Protein AF-A0A843I3G1-F1 (afdb_monomer_lite)

Structure (mmCIF, N/CA/C/O backbone):
data_AF-A0A843I3G1-F1
#
_entry.id   AF-A0A843I3G1-F1
#
loop_
_atom_site.group_PDB
_atom_site.id
_atom_site.type_symbol
_atom_site.label_atom_id
_atom_site.label_alt_id
_atom_site.label_comp_id
_atom_site.label_asym_id
_atom_site.label_entity_id
_atom_site.label_seq_id
_atom_site.pdbx_PDB_ins_code
_atom_site.Cartn_x
_atom_site.Cartn_y
_atom_site.Cartn_z
_atom_site.occupancy
_atom_site.B_iso_or_equiv
_atom_site.auth_seq_id
_atom_site.auth_comp_id
_atom_site.auth_asym_id
_atom_site.auth_atom_id
_atom_site.pdbx_PDB_model_num
ATOM 1 N N . ALA A 1 1 ? 12.287 11.008 0.740 1.00 54.16 1 ALA A N 1
ATOM 2 C CA . ALA A 1 1 ? 13.296 10.048 0.248 1.00 54.16 1 ALA A CA 1
ATOM 3 C C . ALA A 1 1 ? 13.760 10.498 -1.131 1.00 54.16 1 ALA A C 1
ATOM 5 O O . ALA A 1 1 ? 12.995 11.178 -1.805 1.00 54.16 1 ALA A O 1
ATOM 6 N N . ASN A 1 2 ? 14.983 10.161 -1.540 1.00 64.81 2 ASN A N 1
ATOM 7 C CA . ASN A 1 2 ? 15.484 10.545 -2.860 1.00 64.81 2 ASN A CA 1
ATOM 8 C C . ASN A 1 2 ? 14.755 9.758 -3.960 1.00 64.81 2 ASN A C 1
ATOM 10 O O . ASN A 1 2 ? 14.671 8.532 -3.882 1.00 64.81 2 ASN A O 1
ATOM 14 N N . SER A 1 3 ? 14.251 10.455 -4.982 1.00 67.25 3 SER A N 1
ATOM 15 C CA . SER A 1 3 ? 13.472 9.884 -6.096 1.00 67.25 3 SER A CA 1
ATOM 16 C C . SER A 1 3 ? 14.222 8.838 -6.919 1.00 67.25 3 SER A C 1
ATOM 18 O O . SER A 1 3 ? 13.588 8.085 -7.638 1.00 67.25 3 SER A O 1
ATOM 20 N N . TRP A 1 4 ? 15.549 8.773 -6.827 1.00 76.81 4 TRP A N 1
ATOM 21 C CA . TRP A 1 4 ? 16.396 7.823 -7.553 1.00 76.81 4 TRP A CA 1
ATOM 22 C C . TRP A 1 4 ? 16.676 6.530 -6.774 1.00 76.81 4 TRP A C 1
ATOM 24 O O . TRP A 1 4 ? 17.169 5.564 -7.349 1.00 76.81 4 TRP A O 1
ATOM 34 N N . ALA A 1 5 ? 16.352 6.472 -5.476 1.00 81.88 5 ALA A N 1
ATOM 35 C CA . ALA A 1 5 ? 16.713 5.339 -4.618 1.00 81.88 5 ALA A CA 1
ATOM 36 C C . ALA A 1 5 ? 16.058 4.015 -5.046 1.00 81.88 5 ALA A C 1
ATOM 38 O O . ALA A 1 5 ? 16.591 2.948 -4.757 1.00 81.88 5 ALA A O 1
ATOM 39 N N . TRP A 1 6 ? 14.930 4.069 -5.762 1.00 86.62 6 TRP A N 1
ATOM 40 C CA . TRP A 1 6 ? 14.293 2.870 -6.310 1.00 86.62 6 TRP A CA 1
ATOM 41 C C . TRP A 1 6 ? 15.146 2.196 -7.388 1.00 86.62 6 TRP A C 1
ATOM 43 O O . TRP A 1 6 ? 14.993 0.998 -7.579 1.00 86.62 6 TRP A O 1
ATOM 53 N N . ALA A 1 7 ? 16.004 2.934 -8.101 1.00 89.50 7 ALA A N 1
ATOM 54 C CA . ALA A 1 7 ? 16.780 2.398 -9.214 1.00 89.50 7 ALA A CA 1
ATOM 55 C C . ALA A 1 7 ? 18.008 1.610 -8.742 1.00 89.50 7 ALA A C 1
ATOM 57 O O . ALA A 1 7 ? 18.436 0.692 -9.435 1.00 89.50 7 ALA A O 1
ATOM 58 N N . ALA A 1 8 ? 18.567 1.951 -7.577 1.00 91.69 8 ALA A N 1
ATOM 59 C CA . ALA A 1 8 ? 19.836 1.412 -7.098 1.00 91.69 8 ALA A CA 1
ATOM 60 C C . ALA A 1 8 ? 19.861 -0.127 -7.077 1.00 91.69 8 ALA A C 1
ATOM 62 O O . ALA A 1 8 ? 18.949 -0.772 -6.555 1.00 91.69 8 ALA A O 1
ATOM 63 N N . GLY A 1 9 ? 20.915 -0.713 -7.654 1.00 93.12 9 GLY A N 1
ATOM 64 C CA . GLY A 1 9 ? 21.105 -2.164 -7.732 1.00 93.12 9 GLY A CA 1
ATOM 65 C C . GLY A 1 9 ? 20.206 -2.886 -8.742 1.00 93.12 9 GLY A C 1
ATOM 66 O O . GLY A 1 9 ? 20.269 -4.111 -8.831 1.00 93.12 9 GLY A O 1
ATOM 67 N N . LYS A 1 10 ? 19.373 -2.173 -9.511 1.00 94.56 10 LYS A N 1
ATOM 68 C CA . LYS A 1 10 ? 18.519 -2.778 -10.544 1.00 94.56 10 LYS A CA 1
ATOM 69 C C . LYS A 1 10 ? 19.214 -2.786 -11.890 1.00 94.56 10 LYS A C 1
ATOM 71 O O . LYS A 1 10 ? 19.945 -1.859 -12.230 1.00 94.56 10 LYS A O 1
ATOM 76 N N . GLN A 1 11 ? 18.953 -3.831 -12.665 1.00 97.19 11 GLN A N 1
ATOM 77 C CA . GLN A 1 11 ? 19.438 -3.935 -14.031 1.00 97.19 11 GLN A CA 1
ATOM 78 C C . GLN A 1 11 ? 18.506 -3.163 -14.965 1.00 97.19 11 GLN A C 1
ATOM 80 O O . GLN A 1 11 ? 17.296 -3.383 -14.985 1.00 97.19 11 GLN A O 1
ATOM 85 N N . PHE A 1 12 ? 19.083 -2.289 -15.770 1.00 96.75 12 PHE A N 1
ATOM 86 C CA . PHE A 1 12 ? 18.429 -1.618 -16.878 1.00 96.75 12 PHE A CA 1
ATOM 87 C C . PHE A 1 12 ? 18.926 -2.226 -18.182 1.00 96.75 12 PHE A C 1
ATOM 89 O O . PHE A 1 12 ? 20.046 -2.725 -18.258 1.00 96.75 12 PHE A O 1
ATOM 96 N N . THR A 1 13 ? 18.083 -2.223 -19.205 1.00 97.06 13 THR A N 1
ATOM 97 C CA . THR A 1 13 ? 18.412 -2.743 -20.534 1.00 97.06 13 THR A CA 1
ATOM 98 C C . THR A 1 13 ? 18.078 -1.694 -21.573 1.00 97.06 13 THR A C 1
ATOM 100 O O . THR A 1 13 ? 16.942 -1.230 -21.646 1.00 97.06 13 THR A O 1
ATOM 103 N N . LEU A 1 14 ? 19.081 -1.319 -22.353 1.00 95.12 14 LEU A N 1
ATOM 104 C CA . LEU A 1 14 ? 18.966 -0.442 -23.500 1.00 95.12 14 LEU A CA 1
ATOM 105 C C . LEU A 1 14 ? 18.897 -1.304 -24.759 1.00 95.12 14 LEU A C 1
ATOM 107 O O . LEU A 1 14 ? 19.768 -2.139 -25.000 1.00 95.12 14 LEU A O 1
ATOM 111 N N . VAL A 1 15 ? 17.851 -1.099 -25.550 1.00 95.12 15 VAL A N 1
ATOM 112 C CA . VAL A 1 15 ? 17.642 -1.755 -26.840 1.00 95.12 15 VAL A CA 1
ATOM 113 C C . VAL A 1 15 ? 17.682 -0.677 -27.913 1.00 95.12 15 VAL A C 1
ATOM 115 O O . VAL A 1 15 ? 16.876 0.247 -27.866 1.00 95.12 15 VAL A O 1
ATOM 118 N N . ILE A 1 16 ? 18.597 -0.788 -28.873 1.00 93.31 16 ILE A N 1
ATOM 119 C CA . ILE A 1 16 ? 18.680 0.081 -30.051 1.00 93.31 16 ILE A CA 1
ATOM 120 C C . ILE A 1 16 ? 18.583 -0.809 -31.285 1.00 93.31 16 ILE A C 1
ATOM 122 O O . ILE A 1 16 ? 19.339 -1.770 -31.421 1.00 93.31 16 ILE A O 1
ATOM 126 N N . ARG A 1 17 ? 17.645 -0.519 -32.183 1.00 92.19 17 ARG A N 1
ATOM 127 C CA . ARG A 1 17 ? 17.425 -1.332 -33.383 1.00 92.19 17 ARG A CA 1
ATOM 128 C C . ARG A 1 17 ? 17.341 -0.493 -34.625 1.00 92.19 17 ARG A C 1
ATOM 130 O O . ARG A 1 17 ? 16.634 0.513 -34.646 1.00 92.19 17 ARG A O 1
ATOM 137 N N . ASP A 1 18 ? 17.990 -0.996 -35.659 1.00 89.75 18 ASP A N 1
ATOM 138 C CA . ASP A 1 18 ? 17.781 -0.574 -37.028 1.00 89.75 18 ASP A CA 1
ATOM 139 C C . ASP A 1 18 ? 16.479 -1.201 -37.544 1.00 89.75 18 ASP A C 1
ATOM 141 O O . ASP A 1 18 ? 16.358 -2.420 -37.698 1.00 89.75 18 ASP A O 1
ATOM 145 N N . LEU A 1 19 ? 15.480 -0.357 -37.780 1.00 86.69 19 LEU A N 1
ATOM 146 C CA . LEU A 1 19 ? 14.196 -0.748 -38.351 1.00 86.69 19 LEU A CA 1
ATOM 147 C C . LEU A 1 19 ? 14.270 -0.961 -39.867 1.00 86.69 19 LEU A C 1
ATOM 149 O O . LEU A 1 19 ? 13.428 -1.666 -40.413 1.00 86.69 19 LEU A O 1
ATOM 153 N N . GLY A 1 20 ? 15.246 -0.347 -40.542 1.00 84.69 20 GLY A N 1
ATOM 154 C CA . GLY A 1 20 ? 15.495 -0.545 -41.971 1.00 84.69 20 GLY A CA 1
ATOM 155 C C . GLY A 1 20 ? 16.367 -1.763 -42.273 1.00 84.69 20 GLY A C 1
ATOM 156 O O . GLY A 1 20 ? 16.391 -2.201 -43.417 1.00 84.69 20 GLY A O 1
ATOM 157 N N . GLN A 1 21 ? 17.047 -2.312 -41.258 1.00 84.81 21 GLN A N 1
ATOM 158 C CA . GLN A 1 21 ? 17.971 -3.449 -41.374 1.00 84.81 21 GLN A CA 1
ATOM 159 C C . GLN A 1 21 ? 19.052 -3.239 -42.451 1.00 84.81 21 GLN A C 1
ATOM 161 O O . GLN A 1 21 ? 19.422 -4.166 -43.166 1.00 84.81 21 GLN A O 1
ATOM 166 N N . VAL A 1 22 ? 19.550 -2.008 -42.579 1.00 81.62 22 VAL A N 1
ATOM 167 C CA . VAL A 1 22 ? 20.566 -1.617 -43.573 1.00 81.62 22 VAL A CA 1
ATOM 168 C C . VAL A 1 22 ? 21.975 -1.526 -42.978 1.00 81.62 22 VAL A C 1
ATOM 170 O O . VAL A 1 22 ? 22.938 -1.293 -43.704 1.00 81.62 22 VAL A O 1
ATOM 173 N N . THR A 1 23 ? 22.109 -1.688 -41.661 1.00 81.44 23 THR A N 1
ATOM 174 C CA . THR A 1 23 ? 23.380 -1.687 -40.917 1.00 81.44 23 THR A CA 1
ATOM 175 C C . THR A 1 23 ? 23.654 -3.051 -40.288 1.00 81.44 23 THR A C 1
ATOM 177 O O . THR A 1 23 ? 22.722 -3.817 -40.054 1.00 81.44 23 THR A O 1
ATOM 180 N N . ASN A 1 24 ? 24.907 -3.346 -39.917 1.00 82.81 24 ASN A N 1
ATOM 181 C CA . ASN A 1 24 ? 25.205 -4.550 -39.122 1.00 82.81 24 ASN A CA 1
ATOM 182 C C . ASN A 1 24 ? 24.785 -4.406 -37.644 1.00 82.81 24 ASN A C 1
ATOM 184 O O . ASN A 1 24 ? 24.803 -5.374 -36.886 1.00 82.81 24 ASN A O 1
ATOM 188 N N . LEU A 1 25 ? 24.352 -3.210 -37.228 1.00 83.75 25 LEU A N 1
ATOM 189 C CA . LEU A 1 25 ? 23.824 -2.899 -35.896 1.00 83.75 25 LEU A CA 1
ATOM 190 C C . LEU A 1 25 ? 22.307 -3.151 -35.826 1.00 83.75 25 LEU A C 1
ATOM 192 O O . LEU A 1 25 ? 21.552 -2.374 -35.238 1.00 83.75 25 LEU A O 1
ATOM 196 N N . THR A 1 26 ? 21.836 -4.251 -36.420 1.00 85.12 26 THR A N 1
ATOM 197 C CA . THR A 1 26 ? 20.398 -4.536 -36.548 1.00 85.12 26 THR A CA 1
ATOM 198 C C . THR A 1 26 ? 19.677 -4.643 -35.204 1.00 85.12 26 THR A C 1
ATOM 200 O O . THR A 1 26 ? 18.478 -4.371 -35.113 1.00 85.12 26 THR A O 1
ATOM 203 N N . ASN A 1 27 ? 20.387 -5.067 -34.154 1.00 89.69 27 ASN A N 1
ATOM 204 C CA . ASN A 1 27 ? 19.835 -5.246 -32.816 1.00 89.69 27 ASN A CA 1
ATOM 205 C C . ASN A 1 27 ? 20.928 -5.147 -31.742 1.00 89.69 27 ASN A C 1
ATOM 207 O O . ASN A 1 27 ? 21.595 -6.130 -31.429 1.00 89.69 27 ASN A O 1
ATOM 211 N N . VAL A 1 28 ? 21.080 -3.964 -31.156 1.00 92.00 28 VAL A N 1
ATOM 212 C CA . VAL A 1 28 ? 21.981 -3.703 -30.031 1.00 92.00 28 VAL A CA 1
ATOM 213 C C . VAL A 1 28 ? 21.180 -3.822 -28.738 1.00 92.00 28 VAL A C 1
ATOM 215 O O . VAL A 1 28 ? 20.249 -3.052 -28.508 1.00 92.00 28 VAL A O 1
ATOM 218 N N . VAL A 1 29 ? 21.529 -4.787 -27.886 1.00 94.44 29 VAL A N 1
ATOM 219 C CA . VAL A 1 29 ? 20.900 -4.990 -26.573 1.00 94.44 29 VAL A CA 1
ATOM 220 C C . VAL A 1 29 ? 21.991 -4.993 -25.517 1.00 94.44 29 VAL A C 1
ATOM 222 O O . VAL A 1 29 ? 22.824 -5.895 -25.488 1.00 94.44 29 VAL A O 1
ATOM 225 N N . VAL A 1 30 ? 21.989 -3.981 -24.656 1.00 95.00 30 VAL A N 1
ATOM 226 C CA . VAL A 1 30 ? 23.007 -3.804 -23.618 1.00 95.00 30 VAL A CA 1
ATOM 227 C C . VAL A 1 30 ? 22.321 -3.651 -22.274 1.00 95.00 30 VAL A C 1
ATOM 229 O O . VAL A 1 30 ? 21.430 -2.818 -22.112 1.00 95.00 30 VAL A O 1
ATOM 232 N N . SER A 1 31 ? 22.756 -4.431 -21.290 1.00 96.44 31 SER A N 1
ATOM 233 C CA . SER A 1 31 ? 22.261 -4.334 -19.921 1.00 96.44 31 SER A CA 1
ATOM 234 C C . SER A 1 31 ? 23.340 -3.794 -18.992 1.00 96.44 31 SER A C 1
ATOM 236 O O . SER A 1 31 ? 24.511 -4.139 -19.116 1.00 96.44 31 SER A O 1
ATOM 238 N N . ALA A 1 32 ? 22.934 -2.968 -18.035 1.00 96.44 32 ALA A N 1
ATOM 239 C CA . ALA A 1 32 ? 23.810 -2.405 -17.018 1.00 96.44 32 ALA A CA 1
ATOM 240 C C . ALA A 1 32 ? 23.060 -2.275 -15.693 1.00 96.44 32 ALA A C 1
ATOM 242 O O . ALA A 1 32 ? 21.847 -2.069 -15.672 1.00 96.44 32 ALA A O 1
ATOM 243 N N . THR A 1 33 ? 23.773 -2.395 -14.579 1.00 96.69 33 THR A N 1
ATOM 244 C CA . THR A 1 33 ? 23.186 -2.263 -13.242 1.00 96.69 33 THR A CA 1
ATOM 245 C C . THR A 1 33 ? 23.378 -0.846 -12.727 1.00 96.69 33 THR A C 1
ATOM 247 O O . THR A 1 33 ? 24.469 -0.290 -12.835 1.00 96.69 33 THR A O 1
ATOM 250 N N . ALA A 1 34 ? 22.323 -0.265 -12.159 1.00 94.56 34 ALA A N 1
ATOM 251 C CA . ALA A 1 34 ? 22.401 1.050 -11.548 1.00 94.56 34 ALA A CA 1
ATOM 252 C C . 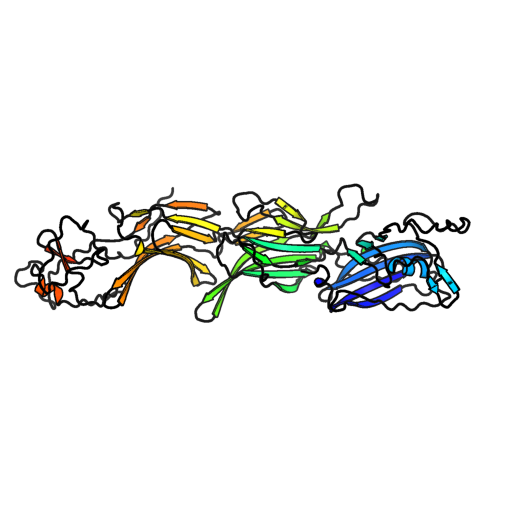ALA A 1 34 ? 23.266 1.034 -10.282 1.00 94.56 34 ALA A C 1
ATOM 254 O O . ALA A 1 34 ? 23.127 0.146 -9.434 1.00 94.56 34 ALA A O 1
ATOM 255 N N . ASP A 1 35 ? 24.102 2.055 -10.122 1.00 92.44 35 ASP A N 1
ATOM 256 C CA . ASP A 1 35 ? 24.901 2.252 -8.917 1.00 92.44 35 ASP A CA 1
ATOM 257 C C . ASP A 1 35 ? 24.039 2.647 -7.699 1.00 92.44 35 ASP A C 1
ATOM 259 O O . ASP A 1 35 ? 22.818 2.823 -7.773 1.00 92.44 35 ASP A O 1
ATOM 263 N N . SER A 1 36 ? 24.680 2.819 -6.541 1.00 90.38 36 SER A N 1
ATOM 264 C CA . SER A 1 36 ? 24.004 3.226 -5.302 1.00 90.38 36 SER A CA 1
ATOM 265 C C . SER A 1 36 ? 23.381 4.626 -5.354 1.00 90.38 36 SER A C 1
ATOM 267 O O . SER A 1 36 ? 22.616 4.974 -4.458 1.00 90.38 36 SER A O 1
ATOM 269 N N . LYS A 1 37 ? 23.685 5.424 -6.384 1.00 88.25 37 LYS A N 1
ATOM 270 C CA . LYS A 1 37 ? 23.132 6.759 -6.649 1.00 88.25 37 LYS A CA 1
ATOM 271 C C . LYS A 1 37 ? 22.089 6.737 -7.775 1.00 88.25 37 LYS A C 1
ATOM 273 O O . LYS A 1 37 ? 21.635 7.800 -8.194 1.00 88.25 37 LYS A O 1
ATOM 278 N N . GLY A 1 38 ? 21.701 5.552 -8.256 1.00 87.38 38 GLY A N 1
ATOM 279 C CA . GLY A 1 38 ? 20.732 5.376 -9.337 1.00 87.38 38 GLY A CA 1
ATOM 280 C C . GLY A 1 38 ? 21.267 5.731 -10.728 1.00 87.38 38 GLY A C 1
ATOM 281 O O . GLY A 1 38 ? 20.467 5.924 -11.640 1.00 87.38 38 GLY A O 1
ATOM 282 N N . ARG A 1 39 ? 22.589 5.843 -10.911 1.00 88.06 39 ARG A N 1
ATOM 283 C CA . ARG A 1 39 ? 23.215 6.109 -12.215 1.00 88.06 39 ARG A CA 1
ATOM 284 C C . ARG A 1 39 ? 23.428 4.806 -12.965 1.00 88.06 39 ARG A C 1
ATOM 286 O O . ARG A 1 39 ? 23.851 3.818 -12.373 1.00 88.06 39 ARG A O 1
ATOM 293 N N . VAL A 1 40 ? 23.184 4.826 -14.270 1.00 90.19 40 VAL A N 1
ATOM 294 C CA . VAL A 1 40 ? 23.373 3.675 -15.158 1.00 90.19 40 VAL A CA 1
ATOM 295 C C . VAL A 1 40 ? 24.295 4.086 -16.297 1.00 90.19 40 VAL A C 1
ATOM 297 O O . VAL A 1 40 ? 24.037 5.091 -16.956 1.00 90.19 40 VAL A O 1
ATOM 300 N N . THR A 1 41 ? 25.335 3.292 -16.543 1.00 90.25 41 THR A N 1
ATOM 301 C CA . THR A 1 41 ? 26.267 3.490 -17.658 1.00 90.25 41 THR A CA 1
ATOM 302 C C . THR A 1 41 ? 26.168 2.302 -18.604 1.00 90.25 41 THR A C 1
ATOM 304 O O . THR A 1 41 ? 26.420 1.170 -18.199 1.00 90.25 41 THR A O 1
ATOM 307 N N . PHE A 1 42 ? 25.804 2.556 -19.860 1.00 90.00 42 PHE A N 1
ATOM 308 C CA . PHE A 1 42 ? 25.781 1.542 -20.912 1.00 90.00 42 PHE A CA 1
ATOM 309 C C . PHE A 1 42 ? 27.048 1.652 -21.758 1.00 90.00 42 PHE A C 1
ATOM 311 O O . PHE A 1 42 ? 27.390 2.740 -22.217 1.00 90.00 42 PHE A O 1
ATOM 318 N N . HIS A 1 43 ? 27.716 0.525 -21.991 1.00 89.06 43 HIS A N 1
ATOM 319 C CA . HIS A 1 43 ? 28.850 0.440 -22.907 1.00 89.06 43 HIS A CA 1
ATOM 320 C C . HIS A 1 43 ? 28.362 -0.095 -24.252 1.00 89.06 43 HIS A C 1
ATOM 322 O O . HIS A 1 43 ? 27.801 -1.186 -24.317 1.00 89.06 43 HIS A O 1
ATOM 328 N N . ILE A 1 44 ? 28.528 0.699 -25.308 1.00 85.12 44 ILE A N 1
ATOM 329 C CA . ILE A 1 44 ? 28.060 0.382 -26.657 1.00 85.12 44 ILE A CA 1
ATOM 330 C C . ILE A 1 44 ? 29.256 0.458 -27.595 1.00 85.12 44 ILE A C 1
ATOM 332 O O . ILE A 1 44 ? 29.922 1.490 -27.666 1.00 85.12 44 ILE A O 1
ATOM 336 N N . GLU A 1 45 ? 29.494 -0.620 -28.330 1.00 84.00 45 GLU A N 1
ATOM 337 C CA . GLU A 1 45 ? 30.542 -0.700 -29.341 1.00 84.00 45 GLU A CA 1
ATOM 338 C C . GLU A 1 45 ? 29.906 -0.747 -30.729 1.00 84.00 45 GLU A C 1
ATOM 340 O O . GLU A 1 45 ? 28.915 -1.445 -30.951 1.00 84.00 45 GLU A O 1
ATOM 345 N N . ALA A 1 46 ? 30.455 0.028 -31.661 1.00 82.31 46 ALA A N 1
ATOM 346 C CA . ALA A 1 46 ? 29.961 0.112 -33.026 1.00 82.31 46 ALA A CA 1
ATOM 347 C C . ALA A 1 46 ? 31.108 0.412 -33.995 1.00 82.31 46 ALA A C 1
ATOM 349 O O . ALA A 1 46 ? 32.015 1.186 -33.680 1.00 82.31 46 ALA A O 1
ATOM 350 N N . SER A 1 47 ? 31.062 -0.192 -35.184 1.00 80.44 47 SER A N 1
ATOM 351 C CA . SER A 1 47 ? 32.083 0.024 -36.208 1.00 80.44 47 SER A CA 1
ATOM 352 C C . SER A 1 47 ? 31.920 1.404 -36.873 1.00 80.44 47 SER A C 1
ATOM 354 O O . SER A 1 47 ? 30.789 1.850 -37.089 1.00 80.44 47 SER A O 1
ATOM 356 N N . PRO A 1 48 ? 33.015 2.078 -37.280 1.00 72.12 48 PRO A N 1
ATOM 357 C CA . PRO A 1 48 ? 32.959 3.326 -38.049 1.00 72.12 48 PRO A CA 1
ATOM 358 C C . PRO A 1 48 ? 32.058 3.277 -39.291 1.00 72.12 48 PRO A C 1
ATOM 360 O O . PRO A 1 48 ? 31.458 4.284 -39.662 1.00 72.12 48 PRO A O 1
ATOM 363 N N . THR A 1 49 ? 31.965 2.111 -39.931 1.00 74.88 49 THR A N 1
ATOM 364 C CA . THR A 1 49 ? 31.158 1.890 -41.134 1.00 74.88 49 THR A CA 1
ATOM 365 C C . THR A 1 49 ? 29.664 1.802 -40.840 1.00 74.88 49 THR A C 1
ATOM 367 O O . THR A 1 49 ? 28.867 2.235 -41.664 1.00 74.88 49 THR A O 1
ATOM 370 N N . ASP A 1 50 ? 29.267 1.295 -39.670 1.00 77.12 50 ASP A N 1
ATOM 371 C CA . ASP A 1 50 ? 27.852 1.170 -39.304 1.00 77.12 50 ASP A CA 1
ATOM 372 C C . ASP A 1 50 ? 27.294 2.446 -38.660 1.00 77.12 50 ASP A C 1
ATOM 374 O O . ASP A 1 50 ? 26.100 2.728 -38.773 1.00 77.12 50 ASP A O 1
ATOM 378 N N . VAL A 1 51 ? 28.144 3.251 -38.007 1.00 80.81 51 VAL A N 1
ATOM 379 C CA . VAL A 1 51 ? 27.673 4.420 -37.245 1.00 80.81 51 VAL A CA 1
ATOM 380 C C . VAL A 1 51 ? 27.146 5.574 -38.098 1.00 80.81 51 VAL A C 1
ATOM 382 O O . VAL A 1 51 ? 26.419 6.418 -37.571 1.00 80.81 51 VAL A O 1
ATOM 385 N N . ASN A 1 52 ? 27.485 5.596 -39.391 1.00 79.69 52 ASN A N 1
ATOM 386 C CA . ASN A 1 52 ? 27.224 6.700 -40.321 1.00 79.69 52 ASN A CA 1
ATOM 387 C C . ASN A 1 52 ? 26.147 6.405 -41.376 1.00 79.69 52 ASN A C 1
ATOM 389 O O . ASN A 1 52 ? 25.826 7.277 -42.184 1.00 79.69 52 ASN A O 1
ATOM 393 N N . ASN A 1 53 ? 25.555 5.212 -41.356 1.00 82.31 53 ASN A N 1
ATOM 394 C CA . ASN A 1 53 ? 24.500 4.844 -42.293 1.00 82.31 53 ASN A CA 1
ATOM 395 C C . ASN A 1 53 ? 23.147 5.405 -41.845 1.00 82.31 53 ASN A C 1
ATOM 397 O O . ASN A 1 53 ? 22.737 5.241 -40.694 1.00 82.31 53 ASN A O 1
ATOM 401 N N . TYR A 1 54 ? 22.446 6.063 -42.767 1.00 83.69 54 TYR A N 1
ATOM 402 C CA . TYR A 1 54 ? 21.124 6.628 -42.518 1.00 83.69 54 TYR A CA 1
ATOM 403 C C . TYR A 1 54 ? 20.044 5.554 -42.604 1.00 83.69 54 TYR A C 1
ATOM 405 O O . TYR A 1 54 ? 19.887 4.894 -43.628 1.00 83.69 54 TYR A O 1
ATOM 413 N N . THR A 1 55 ? 19.257 5.422 -41.541 1.00 87.12 55 THR A N 1
ATOM 414 C CA . THR A 1 55 ? 18.127 4.490 -41.472 1.00 87.12 55 THR A CA 1
ATOM 415 C C . THR A 1 55 ? 17.101 4.956 -40.440 1.00 87.12 55 THR A C 1
ATOM 417 O O . THR A 1 55 ? 17.204 6.044 -39.869 1.00 87.12 55 THR A O 1
ATOM 420 N N . ASN A 1 56 ? 16.065 4.158 -40.222 1.00 88.25 56 ASN A N 1
ATOM 421 C CA . ASN A 1 56 ? 15.111 4.360 -39.147 1.00 88.25 56 ASN A CA 1
ATOM 422 C C . ASN A 1 56 ? 15.560 3.563 -37.924 1.00 88.25 56 ASN A C 1
ATOM 424 O O . ASN A 1 56 ? 15.808 2.369 -38.033 1.00 88.25 56 ASN A O 1
ATOM 428 N N . TRP A 1 57 ? 15.613 4.200 -36.760 1.00 88.06 57 TRP A N 1
ATOM 429 C CA . TRP A 1 57 ? 16.001 3.561 -35.508 1.00 88.06 57 TRP A CA 1
ATOM 430 C C . TRP A 1 57 ? 14.860 3.567 -34.502 1.00 88.06 57 TRP A C 1
ATOM 432 O O . TRP A 1 57 ? 14.064 4.505 -34.454 1.00 88.06 57 TRP A O 1
ATOM 442 N N . THR A 1 58 ? 14.829 2.557 -33.641 1.00 89.31 58 THR A N 1
ATOM 443 C CA . THR A 1 58 ? 14.041 2.570 -32.406 1.00 89.31 58 THR A CA 1
ATOM 444 C C . THR A 1 58 ? 14.963 2.373 -31.214 1.00 89.31 58 THR A C 1
ATOM 446 O O . THR A 1 58 ? 15.919 1.598 -31.278 1.00 89.31 58 THR A O 1
ATOM 449 N N . VAL A 1 59 ? 14.695 3.106 -30.139 1.00 90.56 59 VAL A N 1
ATOM 450 C CA . VAL A 1 59 ? 15.417 3.004 -28.873 1.00 90.56 59 VAL A CA 1
ATOM 451 C C . VAL A 1 59 ? 14.417 2.747 -27.768 1.00 90.56 59 VAL A C 1
ATOM 453 O O . VAL A 1 59 ? 13.486 3.531 -27.606 1.00 90.56 59 VAL A O 1
ATOM 456 N N . ALA A 1 60 ? 14.648 1.710 -26.969 1.00 92.25 60 ALA A N 1
ATOM 457 C CA . ALA A 1 60 ? 13.873 1.404 -25.778 1.00 92.25 60 ALA A CA 1
ATOM 458 C C . ALA A 1 60 ? 14.776 1.283 -24.546 1.00 92.25 60 ALA A C 1
ATOM 460 O O . ALA A 1 60 ? 15.818 0.632 -24.589 1.00 92.25 60 ALA A O 1
ATOM 461 N N . LEU A 1 61 ? 14.345 1.874 -23.431 1.00 93.50 61 LEU A N 1
ATOM 462 C CA . LEU A 1 61 ? 14.943 1.656 -22.114 1.00 93.50 61 LEU A CA 1
ATOM 463 C C . LEU A 1 61 ? 13.970 0.847 -21.269 1.00 93.50 61 LEU A C 1
ATOM 465 O O . LEU A 1 61 ? 12.816 1.240 -21.088 1.00 93.50 61 LEU A O 1
ATOM 469 N N . LEU A 1 62 ? 14.455 -0.256 -20.718 1.00 95.75 62 LEU A N 1
ATOM 470 C CA . LEU A 1 62 ? 13.709 -1.127 -19.829 1.00 95.75 62 LEU A CA 1
ATOM 471 C C . LEU A 1 62 ? 14.406 -1.234 -18.479 1.00 95.75 62 LEU A C 1
ATOM 473 O O . LEU A 1 62 ? 15.622 -1.075 -18.378 1.00 95.75 62 LEU A O 1
ATOM 477 N N . VAL A 1 63 ? 13.637 -1.583 -17.456 1.00 96.12 63 VAL A N 1
ATOM 478 C CA . VAL A 1 63 ? 14.163 -2.035 -16.166 1.00 96.12 63 VAL A CA 1
ATOM 479 C C . VAL A 1 63 ? 13.742 -3.476 -15.920 1.00 96.12 63 VAL A C 1
ATOM 481 O O . VAL A 1 63 ? 12.604 -3.856 -16.198 1.00 96.12 63 VAL A O 1
ATOM 484 N N . ASN A 1 64 ? 14.669 -4.276 -15.404 1.00 95.25 64 ASN A N 1
ATOM 485 C CA . ASN A 1 64 ? 14.373 -5.580 -14.842 1.00 95.25 64 ASN A CA 1
ATOM 486 C C . ASN A 1 64 ? 13.880 -5.386 -13.403 1.00 95.25 64 ASN A C 1
ATOM 488 O O . ASN A 1 64 ? 14.613 -4.929 -12.519 1.00 95.25 64 ASN A O 1
ATOM 492 N N . TRP A 1 65 ? 12.616 -5.722 -13.179 1.00 91.38 65 TRP A N 1
ATOM 493 C CA . TRP A 1 65 ? 11.945 -5.639 -11.895 1.00 91.38 65 TRP A CA 1
ATOM 494 C C . TRP A 1 65 ? 11.460 -7.038 -11.506 1.00 91.38 65 TRP A C 1
ATOM 496 O O . TRP A 1 65 ? 10.499 -7.556 -12.069 1.00 91.38 65 TRP A O 1
ATOM 506 N N . HIS A 1 66 ? 12.168 -7.661 -10.559 1.00 90.19 66 HIS A N 1
ATOM 507 C CA . HIS A 1 66 ? 11.900 -9.020 -10.060 1.00 90.19 66 HIS A CA 1
ATOM 508 C C . HIS A 1 66 ? 11.918 -10.118 -11.137 1.00 90.19 66 HIS A C 1
ATOM 510 O O . HIS A 1 66 ? 11.146 -11.066 -11.061 1.00 90.19 66 HIS A O 1
ATOM 516 N N . GLY A 1 67 ? 12.800 -10.004 -12.134 1.00 91.44 67 GLY A N 1
ATOM 517 C CA . GLY A 1 67 ? 12.925 -10.984 -13.219 1.00 91.44 67 GLY A CA 1
ATOM 518 C C . GLY A 1 67 ? 12.069 -10.674 -14.448 1.00 91.44 67 GLY A C 1
ATOM 519 O O . GLY A 1 67 ? 12.097 -11.439 -15.407 1.00 91.44 67 GLY A O 1
ATOM 520 N N . TYR A 1 68 ? 11.341 -9.554 -14.449 1.00 94.62 68 TYR A N 1
ATOM 521 C CA . TYR A 1 68 ? 10.452 -9.155 -15.540 1.00 94.62 68 TYR A CA 1
ATOM 522 C C . TYR A 1 68 ? 10.845 -7.790 -16.089 1.00 94.62 68 TYR A C 1
ATOM 524 O O . TYR A 1 68 ? 11.268 -6.902 -15.348 1.00 94.62 68 TYR A O 1
ATOM 532 N N . TYR A 1 69 ? 10.686 -7.611 -17.397 1.00 95.81 69 TYR A N 1
ATOM 533 C CA . TYR A 1 69 ? 11.018 -6.362 -18.065 1.00 95.81 69 TYR A CA 1
ATOM 534 C C . TYR A 1 69 ? 9.829 -5.407 -18.098 1.00 95.81 69 TYR A C 1
ATOM 536 O O . TYR A 1 69 ? 8.730 -5.775 -18.515 1.00 95.81 69 TYR A O 1
ATOM 544 N N . PHE A 1 70 ? 10.082 -4.159 -17.717 1.00 94.62 70 PHE A N 1
ATOM 545 C CA . PHE A 1 70 ? 9.123 -3.064 -17.812 1.00 94.62 70 PHE A CA 1
ATOM 546 C C . PHE A 1 70 ? 9.703 -1.939 -18.662 1.00 94.62 70 PHE A C 1
ATOM 548 O O . PHE A 1 70 ? 10.833 -1.502 -18.434 1.00 94.62 70 PHE A O 1
ATOM 555 N N . LEU A 1 71 ? 8.936 -1.476 -19.649 1.00 92.88 71 LEU A N 1
ATOM 556 C CA . LEU A 1 71 ? 9.345 -0.412 -20.563 1.00 92.88 71 LEU A CA 1
ATOM 557 C C . LEU A 1 71 ? 9.261 0.952 -19.870 1.00 92.88 71 LEU A C 1
ATOM 559 O O . LEU A 1 71 ? 8.187 1.372 -19.448 1.00 92.88 71 LEU A O 1
ATOM 563 N N . LEU A 1 72 ? 10.376 1.668 -19.782 1.00 90.19 72 LEU A N 1
ATOM 564 C CA . LEU A 1 72 ? 10.429 3.007 -19.190 1.00 90.19 72 LEU A CA 1
ATOM 565 C C . LEU A 1 72 ? 10.446 4.113 -20.241 1.00 90.19 72 LEU A C 1
ATOM 567 O O . LEU A 1 72 ? 9.955 5.212 -19.987 1.00 90.19 72 LEU A O 1
ATOM 571 N N . PHE A 1 73 ? 11.038 3.832 -21.397 1.00 87.31 73 PHE A N 1
ATOM 572 C CA . PHE A 1 73 ? 11.201 4.762 -22.505 1.00 87.31 73 PHE A CA 1
ATOM 573 C C . PHE A 1 73 ? 11.120 3.998 -23.818 1.00 87.31 73 PHE A C 1
ATOM 575 O O . PHE A 1 73 ? 11.697 2.920 -23.925 1.00 87.31 73 PHE A O 1
ATOM 582 N N . GLU A 1 74 ? 10.482 4.584 -24.824 1.00 86.38 74 GLU A N 1
ATOM 583 C CA . GLU A 1 74 ? 10.700 4.195 -26.213 1.00 86.38 74 GLU A CA 1
ATOM 584 C C . GLU A 1 74 ? 10.580 5.425 -27.114 1.00 86.38 74 GLU A C 1
ATOM 586 O O . GLU A 1 74 ? 9.688 6.260 -26.908 1.00 86.38 74 GLU A O 1
ATOM 591 N N . ASN A 1 75 ? 11.471 5.540 -28.098 1.00 82.88 75 ASN A N 1
ATOM 592 C CA . ASN A 1 75 ? 11.386 6.565 -29.129 1.00 82.88 75 ASN A CA 1
ATOM 593 C C . ASN A 1 75 ? 11.928 6.094 -30.477 1.00 82.88 75 ASN A C 1
ATOM 595 O O . ASN A 1 75 ? 12.725 5.160 -30.546 1.00 82.88 75 ASN A O 1
ATOM 599 N N . TRP A 1 76 ? 11.476 6.750 -31.544 1.00 82.94 76 TRP A N 1
ATOM 600 C CA . TRP A 1 76 ? 11.812 6.420 -32.923 1.00 82.94 76 TRP A CA 1
ATOM 601 C C . TRP A 1 76 ? 12.533 7.591 -33.589 1.00 82.94 76 TRP A C 1
ATOM 603 O O . TRP A 1 76 ? 12.139 8.749 -33.447 1.00 82.94 76 TRP A O 1
ATOM 613 N N . TYR A 1 77 ? 13.551 7.272 -34.377 1.00 79.81 77 TYR A N 1
ATOM 614 C CA . TYR A 1 77 ? 14.336 8.222 -35.155 1.00 79.81 77 TYR A CA 1
ATOM 615 C C . TYR A 1 77 ? 14.191 7.862 -36.628 1.00 79.81 77 TYR A C 1
ATOM 617 O O . TYR A 1 77 ? 14.402 6.712 -37.003 1.00 79.81 77 TYR A O 1
ATOM 625 N N . ARG A 1 78 ? 13.810 8.822 -37.474 1.00 82.88 78 ARG A N 1
ATOM 626 C CA . ARG A 1 78 ? 13.651 8.596 -38.917 1.00 82.88 78 ARG A CA 1
ATOM 627 C C . ARG A 1 78 ? 14.806 9.216 -39.684 1.00 82.88 78 ARG A C 1
ATOM 629 O O . ARG A 1 78 ? 15.124 10.375 -39.437 1.00 82.88 78 ARG A O 1
ATOM 636 N N . GLY A 1 79 ? 15.378 8.468 -40.628 1.00 83.50 79 GLY A N 1
ATOM 637 C CA . GLY A 1 79 ? 16.476 8.946 -41.474 1.00 83.50 79 GLY A CA 1
ATOM 638 C C . GLY A 1 79 ? 17.652 9.489 -40.660 1.00 83.50 79 GLY A C 1
ATOM 639 O O . GLY A 1 79 ? 18.103 10.604 -40.903 1.00 83.50 79 GLY A O 1
ATOM 640 N N . ALA A 1 80 ? 18.095 8.718 -39.669 1.00 82.25 80 ALA A N 1
ATOM 641 C CA . ALA A 1 80 ? 19.139 9.065 -38.717 1.00 82.25 80 ALA A CA 1
ATOM 642 C C . ALA A 1 80 ? 20.304 8.073 -38.794 1.00 82.25 80 ALA A C 1
ATOM 644 O O . ALA A 1 80 ? 20.111 6.906 -39.140 1.00 82.25 80 ALA A O 1
ATOM 645 N N . THR A 1 81 ? 21.500 8.518 -38.425 1.00 84.94 81 THR A N 1
ATOM 646 C CA . THR A 1 81 ? 22.650 7.632 -38.217 1.00 84.94 81 THR A CA 1
ATOM 647 C C . THR A 1 81 ? 22.693 7.122 -36.775 1.00 84.94 81 THR A C 1
ATOM 649 O O . THR A 1 81 ? 22.157 7.761 -35.866 1.00 84.94 81 THR A O 1
ATOM 652 N N . PHE A 1 82 ? 23.347 5.984 -36.524 1.00 85.44 82 PHE A N 1
ATOM 653 C CA . PHE A 1 82 ? 23.502 5.466 -35.157 1.00 85.44 82 PHE A CA 1
ATOM 654 C C . PHE A 1 82 ? 24.242 6.463 -34.251 1.00 85.44 82 PHE A C 1
ATOM 656 O O . PHE A 1 82 ? 23.864 6.657 -33.098 1.00 85.44 82 PHE A O 1
ATOM 663 N N . ALA A 1 83 ? 25.248 7.159 -34.793 1.00 79.00 83 ALA A N 1
ATOM 664 C CA . ALA A 1 83 ? 25.957 8.229 -34.095 1.00 79.00 83 ALA A CA 1
ATOM 665 C C . ALA A 1 83 ? 25.005 9.340 -33.614 1.00 79.00 83 ALA A C 1
ATOM 667 O O . ALA A 1 83 ? 25.095 9.781 -32.468 1.00 79.00 83 ALA A O 1
ATOM 668 N N . GLN A 1 84 ? 24.048 9.751 -34.455 1.00 77.06 84 GLN A N 1
ATOM 669 C CA . GLN A 1 84 ? 23.025 10.731 -34.079 1.00 77.06 84 GLN A CA 1
ATOM 670 C C . GLN A 1 84 ? 22.074 10.184 -33.007 1.00 77.06 84 GLN A C 1
ATOM 672 O O . GLN A 1 84 ? 21.690 10.922 -32.100 1.00 77.06 84 GLN A O 1
ATOM 677 N N . VAL A 1 85 ? 21.695 8.905 -33.074 1.00 82.06 85 VAL A N 1
ATOM 678 C CA . VAL A 1 85 ? 20.863 8.265 -32.040 1.00 82.06 85 VAL A CA 1
ATOM 679 C C . VAL A 1 85 ? 21.572 8.295 -30.685 1.00 82.06 85 VAL A C 1
ATOM 681 O O . VAL A 1 85 ? 20.999 8.786 -29.714 1.00 82.06 85 VAL A O 1
ATOM 684 N N . VAL A 1 86 ? 22.830 7.850 -30.624 1.00 81.62 86 VAL A N 1
ATOM 685 C CA . VAL A 1 86 ? 23.625 7.838 -29.384 1.00 81.62 86 VAL A CA 1
ATOM 686 C C . VAL A 1 86 ? 23.837 9.254 -28.843 1.00 81.62 86 VAL A C 1
ATOM 688 O O . VAL A 1 86 ? 23.641 9.471 -27.650 1.00 81.62 86 VAL A O 1
ATOM 691 N N . ALA A 1 87 ? 24.146 10.232 -29.702 1.00 73.69 87 ALA A N 1
ATOM 692 C CA . ALA A 1 87 ? 24.307 11.631 -29.294 1.00 73.69 87 ALA A CA 1
ATOM 693 C C . ALA A 1 87 ? 23.035 12.216 -28.646 1.00 73.69 87 ALA A C 1
ATOM 695 O O . ALA A 1 87 ? 23.113 12.925 -27.642 1.00 73.69 87 ALA A O 1
ATOM 696 N N . ASN A 1 88 ? 21.847 11.867 -29.161 1.00 73.81 88 ASN A N 1
ATOM 697 C CA . ASN A 1 88 ? 20.578 12.281 -28.551 1.00 73.81 88 ASN A CA 1
ATOM 698 C C . ASN A 1 88 ? 20.350 11.642 -27.168 1.00 73.81 88 ASN A C 1
ATOM 700 O O . ASN A 1 88 ? 19.743 12.273 -26.307 1.00 73.81 88 ASN A O 1
ATOM 704 N N . LEU A 1 89 ? 20.821 10.411 -26.939 1.00 75.88 89 LEU A N 1
ATOM 705 C CA . LEU A 1 89 ? 20.690 9.730 -25.642 1.00 75.88 89 LEU A CA 1
ATOM 706 C C . LEU A 1 89 ? 21.667 10.270 -24.590 1.00 75.88 89 LEU A C 1
ATOM 708 O O . LEU A 1 89 ? 21.356 10.249 -23.400 1.00 75.88 89 LEU A O 1
ATOM 712 N N . THR A 1 90 ? 22.836 10.754 -25.011 1.00 69.88 90 THR A N 1
ATOM 713 C CA . THR A 1 90 ? 23.858 11.321 -24.117 1.00 69.88 90 THR A CA 1
ATOM 714 C C . THR A 1 90 ? 23.678 12.819 -23.869 1.00 69.88 90 THR A C 1
ATOM 716 O O . THR A 1 90 ? 24.351 13.375 -23.003 1.00 69.88 90 THR A O 1
ATOM 719 N N . GLY A 1 91 ? 22.771 13.479 -24.597 1.00 57.69 91 GLY A N 1
ATOM 720 C CA . GLY A 1 91 ? 22.554 14.924 -24.504 1.00 57.69 91 GLY A CA 1
ATOM 721 C C . GLY A 1 91 ? 23.736 15.747 -25.024 1.00 57.69 91 GLY A C 1
ATOM 722 O O . GLY A 1 91 ? 23.894 16.900 -24.626 1.00 57.69 91 GLY A O 1
ATOM 723 N N . TYR A 1 92 ? 24.592 15.164 -25.871 1.00 56.66 92 TYR A N 1
ATOM 724 C CA . TYR A 1 92 ? 25.781 15.830 -26.397 1.00 56.66 92 TYR A CA 1
ATOM 725 C C . TYR A 1 92 ? 25.510 16.437 -27.780 1.00 56.66 92 TYR A C 1
ATOM 727 O O . TYR A 1 92 ? 25.040 15.763 -28.694 1.00 56.66 92 TYR A O 1
ATOM 735 N N . TYR A 1 93 ? 25.829 17.727 -27.922 1.00 50.09 93 TYR A N 1
ATOM 736 C CA . TYR A 1 93 ? 25.606 18.526 -29.136 1.00 50.09 93 TYR A CA 1
ATOM 737 C C . TYR A 1 93 ? 26.727 18.380 -30.181 1.00 50.09 93 TYR A C 1
ATOM 739 O O . TYR A 1 93 ? 26.525 18.697 -31.350 1.00 50.09 93 TYR A O 1
ATOM 747 N N . TYR A 1 94 ? 27.908 17.915 -29.757 1.00 45.47 94 TYR A N 1
ATOM 748 C CA . TYR A 1 94 ? 29.109 17.849 -30.586 1.00 45.47 94 TYR A CA 1
ATOM 749 C C . TYR A 1 94 ? 30.019 16.707 -30.128 1.00 45.47 94 TYR A C 1
ATOM 751 O O . TYR A 1 94 ? 30.738 16.834 -29.136 1.00 45.47 94 TYR A O 1
ATOM 759 N N . THR A 1 95 ? 29.975 15.570 -30.816 1.00 51.91 95 THR A N 1
ATOM 760 C CA . THR A 1 95 ? 30.964 14.502 -30.623 1.00 51.91 95 THR A CA 1
ATOM 761 C C . THR A 1 95 ? 31.725 14.339 -31.923 1.00 51.91 95 THR A C 1
ATOM 763 O O . THR A 1 95 ? 31.142 13.938 -32.930 1.00 51.91 95 THR A O 1
ATOM 766 N N . GLU A 1 96 ? 33.013 14.678 -31.892 1.00 51.66 96 GLU A N 1
ATOM 767 C CA . GLU A 1 96 ? 33.972 14.179 -32.869 1.00 51.66 96 GLU A CA 1
ATOM 768 C C . GLU A 1 96 ? 34.390 12.794 -32.395 1.00 51.66 96 GLU A C 1
ATOM 770 O O . GLU A 1 96 ? 35.057 12.638 -31.369 1.00 51.66 96 GLU A O 1
ATOM 775 N N . PHE A 1 97 ? 33.926 11.763 -33.090 1.00 54.75 97 PHE A N 1
ATOM 776 C CA . PHE A 1 97 ? 34.418 10.419 -32.831 1.00 54.75 97 PHE A CA 1
ATOM 777 C C . PHE A 1 97 ? 35.900 10.332 -33.233 1.00 54.75 97 PHE A C 1
ATOM 779 O O . PHE A 1 97 ? 36.332 11.068 -34.121 1.00 54.75 97 PHE A O 1
ATOM 786 N N . PRO A 1 98 ? 36.687 9.397 -32.664 1.00 47.72 98 PRO A N 1
ATOM 787 C CA . PRO A 1 98 ? 38.100 9.210 -33.024 1.00 47.72 98 PRO A CA 1
ATOM 788 C C . PRO A 1 98 ? 38.358 8.983 -34.524 1.00 47.72 98 PRO A C 1
ATOM 790 O O . PRO A 1 98 ? 39.480 9.136 -34.992 1.00 47.72 98 PRO A O 1
ATOM 793 N N . ASN A 1 99 ? 37.319 8.622 -35.284 1.00 51.44 99 ASN A N 1
ATOM 794 C CA . ASN A 1 99 ? 37.348 8.465 -36.736 1.00 51.44 99 ASN A CA 1
ATOM 795 C C . ASN A 1 99 ? 37.057 9.771 -37.519 1.00 51.44 99 ASN A C 1
ATOM 797 O O . ASN A 1 99 ? 36.858 9.707 -38.729 1.00 51.44 99 ASN A O 1
ATOM 801 N N . GLY A 1 100 ? 36.966 10.927 -36.852 1.00 51.91 100 GLY A N 1
ATOM 802 C CA . GLY A 1 100 ? 36.669 12.229 -37.463 1.00 51.91 100 GLY A CA 1
ATOM 803 C C . GLY A 1 100 ? 35.188 12.488 -37.768 1.00 51.91 100 GLY A C 1
ATOM 804 O O . GLY A 1 100 ? 34.856 13.516 -38.354 1.00 51.91 100 GLY A O 1
ATOM 805 N N . THR A 1 101 ? 34.276 11.587 -37.387 1.00 53.47 101 THR A N 1
ATOM 806 C CA . THR A 1 101 ? 32.832 11.804 -37.570 1.00 53.47 101 THR A CA 1
ATOM 807 C C . THR A 1 101 ? 32.356 12.891 -36.615 1.00 53.47 101 THR A C 1
ATOM 809 O O . THR A 1 101 ? 32.401 12.692 -35.403 1.00 53.47 101 THR A O 1
ATOM 812 N N . VAL A 1 102 ? 31.851 14.001 -37.155 1.00 51.16 102 VAL A N 1
ATOM 813 C CA . VAL A 1 102 ? 31.274 15.107 -36.379 1.00 51.16 102 VAL A CA 1
ATOM 814 C C . VAL A 1 102 ? 29.751 14.988 -36.352 1.00 51.16 102 VAL A C 1
ATOM 816 O O . VAL A 1 102 ? 29.091 15.078 -37.389 1.00 51.16 102 VAL A O 1
ATOM 819 N N . VAL A 1 103 ? 29.164 14.828 -35.166 1.00 55.62 103 VAL A N 1
ATOM 820 C CA . VAL A 1 103 ? 27.707 14.933 -34.983 1.00 55.62 103 VAL A CA 1
ATOM 821 C C . VAL A 1 103 ? 27.365 16.374 -34.620 1.00 55.62 103 VAL A C 1
ATOM 823 O O . VAL A 1 103 ? 27.637 16.792 -33.504 1.00 55.62 103 VAL A O 1
ATOM 826 N N . ALA A 1 104 ? 26.789 17.135 -35.556 1.00 45.25 104 ALA A N 1
ATOM 827 C CA . ALA A 1 104 ? 26.583 18.583 -35.403 1.00 45.25 104 ALA A CA 1
ATOM 828 C C . ALA A 1 104 ? 25.108 19.034 -35.285 1.00 45.25 104 ALA A C 1
ATOM 830 O O . ALA A 1 104 ? 24.822 20.215 -35.483 1.00 45.25 104 ALA A O 1
ATOM 831 N N . LYS A 1 105 ? 24.128 18.143 -35.042 1.00 51.41 105 LYS A N 1
ATOM 832 C CA . LYS A 1 105 ? 22.709 18.564 -35.051 1.00 51.41 105 LYS A CA 1
ATOM 833 C C . LYS A 1 105 ? 21.760 17.700 -34.217 1.00 51.41 105 LYS A C 1
ATOM 835 O O . LYS A 1 105 ? 21.816 16.475 -34.277 1.00 51.41 105 LYS A O 1
ATOM 840 N N . TYR A 1 106 ? 20.808 18.359 -33.550 1.00 50.06 106 TYR A N 1
ATOM 841 C CA . TYR A 1 106 ? 19.591 17.737 -33.018 1.00 50.06 106 TYR A CA 1
ATOM 842 C C . TYR A 1 106 ? 18.718 17.193 -34.158 1.00 50.06 106 TYR A C 1
ATOM 844 O O . TYR A 1 106 ? 18.402 17.914 -35.108 1.00 50.06 106 TYR A O 1
ATOM 852 N N . LEU A 1 107 ? 18.260 15.947 -34.033 1.00 48.72 107 LEU A N 1
ATOM 853 C CA . LEU A 1 107 ? 17.165 15.430 -34.853 1.00 48.72 107 LEU A CA 1
ATOM 854 C C . LEU A 1 107 ? 15.848 15.767 -34.151 1.00 48.72 107 LEU A C 1
ATOM 856 O O . LEU A 1 107 ? 15.527 15.196 -33.109 1.00 48.72 107 LEU A O 1
ATOM 860 N N . THR A 1 108 ? 15.072 16.699 -34.703 1.00 45.31 108 THR A N 1
ATOM 861 C CA . THR A 1 108 ? 13.692 16.900 -34.254 1.00 45.31 108 THR A CA 1
ATOM 862 C C . THR A 1 108 ? 12.790 15.827 -34.864 1.00 45.31 108 THR A C 1
ATOM 864 O O . THR A 1 108 ? 12.961 15.429 -36.015 1.00 45.31 108 THR A O 1
ATOM 867 N N . LYS A 1 109 ? 11.817 15.369 -34.065 1.00 41.38 109 LYS A N 1
ATOM 868 C CA . LYS A 1 109 ? 10.889 14.234 -34.260 1.00 41.38 109 LYS A CA 1
ATOM 869 C C . LYS A 1 109 ? 10.206 14.118 -35.640 1.00 41.38 109 LYS A C 1
ATOM 871 O O . LYS A 1 109 ? 9.637 13.074 -35.941 1.00 41.38 109 LYS A O 1
ATOM 876 N N . GLU A 1 110 ? 10.231 15.159 -36.470 1.00 40.78 110 GLU A N 1
ATOM 877 C CA . GLU A 1 110 ? 9.317 15.299 -37.611 1.00 40.78 110 GLU A CA 1
ATOM 878 C C . GLU A 1 110 ? 9.959 15.694 -38.945 1.00 40.78 110 GLU A C 1
ATOM 880 O O . GLU A 1 110 ? 9.244 15.742 -39.944 1.00 40.78 110 GLU A O 1
ATOM 885 N N . LYS A 1 111 ? 11.273 15.950 -39.026 1.00 41.25 111 LYS A N 1
ATOM 886 C CA . LYS A 1 111 ? 11.883 16.345 -40.308 1.00 41.25 111 LYS A CA 1
ATOM 887 C C . LYS A 1 111 ? 12.935 15.344 -40.785 1.00 41.25 111 LYS A C 1
ATOM 889 O O . LYS A 1 111 ? 13.892 15.100 -40.053 1.00 41.25 111 LYS A O 1
ATOM 894 N N . PRO A 1 112 ? 12.793 14.797 -42.012 1.00 43.97 112 PRO A N 1
ATOM 895 C CA . PRO A 1 112 ? 13.876 14.083 -42.674 1.00 43.97 112 PRO A CA 1
ATOM 896 C C . PRO A 1 112 ? 15.130 14.956 -42.686 1.00 43.97 112 PRO A C 1
ATOM 898 O O . PRO A 1 112 ? 15.042 16.171 -42.897 1.00 43.97 112 PRO A O 1
ATOM 901 N N . TYR A 1 113 ? 16.292 14.348 -42.467 1.00 43.38 113 TYR A N 1
ATOM 902 C CA . TYR A 1 113 ? 17.563 15.039 -42.630 1.00 43.38 113 TYR A CA 1
ATOM 903 C C . TYR A 1 113 ? 17.671 15.581 -44.068 1.00 43.38 113 TYR A C 1
ATOM 905 O O . TYR A 1 113 ? 17.657 14.811 -45.026 1.00 43.38 113 TYR A O 1
ATOM 913 N N . ASN A 1 114 ? 17.743 16.910 -44.220 1.00 46.00 114 ASN A N 1
ATOM 914 C CA . ASN A 1 114 ? 18.030 17.558 -45.499 1.00 46.00 114 ASN A CA 1
ATOM 915 C C . ASN A 1 114 ? 19.511 17.989 -45.518 1.00 46.00 114 ASN A C 1
ATOM 917 O O . ASN A 1 114 ? 19.855 18.940 -44.808 1.00 46.00 114 ASN A O 1
ATOM 921 N N . PRO A 1 115 ? 20.373 17.337 -46.320 1.00 45.66 115 PRO A N 1
ATOM 922 C CA . PRO A 1 115 ? 21.808 17.624 -46.373 1.00 45.66 115 PRO A CA 1
ATOM 923 C C . PRO A 1 115 ? 22.154 18.998 -46.974 1.00 45.66 115 PRO A C 1
ATOM 925 O O . PRO A 1 115 ? 23.294 19.433 -46.864 1.00 45.66 115 PRO A O 1
ATOM 928 N N . THR A 1 116 ? 21.199 19.696 -47.602 1.00 41.59 116 THR A N 1
ATOM 929 C CA . THR A 1 116 ? 21.447 20.982 -48.293 1.00 41.59 116 THR A CA 1
ATOM 930 C C . THR A 1 116 ? 21.303 22.221 -47.404 1.00 41.59 116 THR A C 1
ATOM 932 O O . THR A 1 116 ? 21.654 23.322 -47.823 1.00 41.59 116 THR A O 1
ATOM 935 N N . LEU A 1 117 ? 20.815 22.075 -46.168 1.00 42.72 117 LEU A N 1
ATOM 936 C CA . LEU A 1 117 ? 20.720 23.187 -45.222 1.00 42.72 117 LEU A CA 1
ATOM 937 C C . LEU A 1 117 ? 22.002 23.258 -44.393 1.00 42.72 117 LEU A C 1
ATOM 939 O O . LEU A 1 117 ? 22.227 22.400 -43.536 1.00 42.72 117 LEU A O 1
ATOM 943 N N . ALA A 1 118 ? 22.806 24.299 -44.635 1.00 36.66 118 ALA A N 1
ATOM 944 C CA . ALA A 1 118 ? 23.962 24.634 -43.809 1.00 36.66 118 ALA A CA 1
ATOM 945 C C . ALA A 1 118 ? 23.577 24.591 -42.315 1.00 36.66 118 ALA A C 1
ATOM 947 O O . ALA A 1 118 ? 22.462 25.001 -41.958 1.00 36.66 118 ALA A O 1
ATOM 948 N N . PRO A 1 119 ? 24.447 24.059 -41.434 1.00 40.00 119 PRO A N 1
ATOM 949 C CA . PRO A 1 119 ? 24.175 24.064 -40.004 1.00 40.00 119 PRO A CA 1
ATOM 950 C C . PRO A 1 119 ? 23.905 25.513 -39.567 1.00 40.00 119 PRO A C 1
ATOM 952 O O . PRO A 1 119 ? 24.676 26.399 -39.941 1.00 40.00 119 PRO A O 1
ATOM 955 N N . PRO A 1 120 ? 22.808 25.798 -38.838 1.00 38.66 120 PRO A N 1
ATOM 956 C CA . PRO A 1 120 ? 22.601 27.135 -38.304 1.00 38.66 120 PRO A CA 1
ATOM 957 C C . PRO A 1 120 ? 23.814 27.494 -37.442 1.00 38.66 120 PRO A C 1
ATOM 959 O O . PRO A 1 120 ? 24.202 26.724 -36.562 1.00 38.66 120 PRO A O 1
ATOM 962 N N . ALA A 1 121 ? 24.445 28.628 -37.745 1.00 33.28 121 ALA A N 1
ATOM 963 C CA . ALA A 1 121 ? 25.580 29.125 -36.986 1.00 33.28 121 ALA A CA 1
ATOM 964 C C . ALA A 1 121 ? 25.148 29.317 -35.527 1.00 33.28 121 ALA A C 1
ATOM 966 O O . ALA A 1 121 ? 24.206 30.056 -35.242 1.00 33.28 121 ALA A O 1
ATOM 967 N N . TYR A 1 122 ? 25.810 28.615 -34.609 1.00 37.41 122 TYR A N 1
ATOM 968 C CA . TYR A 1 122 ? 25.490 28.679 -33.190 1.00 37.41 122 TYR A CA 1
ATOM 969 C C . TYR A 1 122 ? 26.092 29.961 -32.604 1.00 37.41 122 TYR A C 1
ATOM 971 O O . TYR A 1 122 ? 27.280 30.021 -32.294 1.00 37.41 122 TYR A O 1
ATOM 979 N N . THR A 1 123 ? 25.286 31.012 -32.470 1.00 30.86 123 THR A N 1
ATOM 980 C CA . THR A 1 123 ? 25.636 32.185 -31.662 1.00 30.86 123 THR A CA 1
ATOM 981 C C . THR A 1 123 ? 25.408 31.807 -30.200 1.00 30.86 123 THR A C 1
ATOM 983 O O . THR A 1 123 ? 24.266 31.657 -29.778 1.00 30.86 123 THR A O 1
ATOM 986 N N . GLY A 1 124 ? 26.494 31.541 -29.466 1.00 32.78 124 GLY A N 1
ATOM 987 C CA . GLY A 1 124 ? 26.551 30.842 -28.172 1.00 32.78 124 GLY A CA 1
ATOM 988 C C . GLY A 1 124 ? 25.824 31.448 -26.962 1.00 32.78 124 GLY A C 1
ATOM 989 O O . GLY A 1 124 ? 26.414 31.515 -25.889 1.00 32.78 124 GLY A O 1
ATOM 990 N N . THR A 1 125 ? 24.558 31.842 -27.083 1.00 29.78 125 THR A N 1
ATOM 991 C CA . THR A 1 125 ? 23.742 32.362 -25.971 1.00 29.78 125 THR A CA 1
ATOM 992 C C . THR A 1 125 ? 22.438 31.602 -25.735 1.00 29.78 125 THR A C 1
ATOM 994 O O . THR A 1 125 ? 21.883 31.706 -24.646 1.00 29.78 125 THR A O 1
ATOM 997 N N . ASP A 1 126 ? 21.999 30.749 -26.663 1.00 35.62 126 ASP A N 1
ATOM 998 C CA . ASP A 1 126 ? 20.778 29.955 -26.494 1.00 35.62 126 ASP A CA 1
ATOM 999 C C . ASP A 1 126 ? 21.109 28.523 -26.058 1.00 35.62 126 ASP A C 1
ATOM 1001 O O . ASP A 1 126 ? 20.955 27.558 -26.804 1.00 35.62 126 ASP A O 1
ATOM 1005 N N . ALA A 1 127 ? 21.569 28.362 -24.815 1.00 37.19 127 ALA A N 1
ATOM 1006 C CA . ALA A 1 127 ? 21.530 27.073 -24.121 1.00 37.19 127 ALA A CA 1
ATOM 1007 C C . ALA A 1 127 ? 20.064 26.729 -23.788 1.00 37.19 127 ALA A C 1
ATOM 1009 O O . ALA A 1 127 ? 19.626 26.778 -22.639 1.00 37.19 127 ALA A O 1
ATOM 1010 N N . LEU A 1 128 ? 19.273 26.464 -24.827 1.00 39.50 128 LEU A N 1
ATOM 1011 C CA . LEU A 1 128 ? 17.887 26.041 -24.717 1.00 39.50 128 LEU A CA 1
ATOM 1012 C C . LEU A 1 128 ? 17.842 24.689 -23.996 1.00 39.50 128 LEU A C 1
ATOM 1014 O O . LEU A 1 128 ? 18.484 23.730 -24.419 1.00 39.50 128 LEU A O 1
ATOM 1018 N N . ASN A 1 129 ? 17.059 24.625 -22.915 1.00 39.50 129 ASN A N 1
ATOM 1019 C CA . ASN A 1 129 ? 16.672 23.408 -22.201 1.00 39.50 129 ASN A CA 1
ATOM 1020 C C . ASN A 1 129 ? 15.915 22.449 -23.145 1.00 39.50 129 ASN A C 1
ATOM 1022 O O . ASN A 1 129 ? 14.690 22.335 -23.079 1.00 39.50 129 ASN A O 1
ATOM 1026 N N . TYR A 1 130 ? 16.611 21.776 -24.059 1.00 48.00 130 TYR A N 1
ATOM 1027 C CA . TYR A 1 130 ? 16.007 20.789 -24.947 1.00 48.00 130 TYR A CA 1
ATOM 1028 C C . TYR A 1 130 ? 15.863 19.458 -24.202 1.00 48.00 130 TYR A C 1
ATOM 1030 O O . TYR A 1 130 ? 16.802 18.676 -24.077 1.00 48.00 130 TYR A O 1
ATOM 1038 N N . GLY A 1 131 ? 14.661 19.203 -23.680 1.00 50.94 131 GLY A N 1
ATOM 1039 C CA . GLY A 1 131 ? 14.248 17.868 -23.254 1.00 50.94 131 GLY A CA 1
ATOM 1040 C C . GLY A 1 131 ? 13.911 17.006 -24.471 1.00 50.94 131 GLY A C 1
ATOM 1041 O O . GLY A 1 131 ? 13.101 17.403 -25.311 1.00 50.94 131 GLY A O 1
ATOM 1042 N N . TYR A 1 132 ? 14.519 15.828 -24.581 1.00 57.09 132 TYR A N 1
ATOM 1043 C CA . TYR A 1 132 ? 14.200 14.873 -25.634 1.00 57.09 132 TYR A CA 1
ATOM 1044 C C . TYR A 1 132 ? 12.999 14.018 -25.229 1.00 57.09 132 TYR A C 1
ATOM 1046 O O . TYR A 1 132 ? 13.105 13.123 -24.388 1.00 57.09 132 TYR A O 1
ATOM 1054 N N . ASN A 1 133 ? 11.849 14.312 -25.835 1.00 60.03 133 ASN A N 1
ATOM 1055 C CA . ASN A 1 133 ? 10.571 13.686 -25.513 1.00 60.03 133 ASN A CA 1
ATOM 1056 C C . ASN A 1 133 ? 10.378 12.379 -26.293 1.00 60.03 133 ASN A C 1
ATOM 1058 O O . ASN A 1 133 ? 10.184 12.399 -27.511 1.00 60.03 133 ASN A O 1
ATOM 1062 N N . GLY A 1 134 ? 10.372 11.253 -25.585 1.00 58.84 134 GLY A N 1
ATOM 1063 C CA . GLY A 1 134 ? 9.866 9.976 -26.081 1.00 58.84 134 GLY A CA 1
ATOM 1064 C C . GLY A 1 134 ? 8.414 9.732 -25.692 1.00 58.84 134 GLY A C 1
ATOM 1065 O O . GLY A 1 134 ? 7.807 10.481 -24.926 1.00 58.84 134 GLY A O 1
ATOM 1066 N N . THR A 1 135 ? 7.860 8.632 -26.197 1.00 63.94 135 THR A N 1
ATOM 1067 C CA . THR A 1 135 ? 6.475 8.214 -25.922 1.00 63.94 135 THR A CA 1
ATOM 1068 C C . THR A 1 135 ? 6.286 7.746 -24.476 1.00 63.94 135 THR A C 1
ATOM 1070 O O . THR A 1 135 ? 5.179 7.470 -24.058 1.00 63.94 135 THR A O 1
ATOM 1073 N N . TRP A 1 136 ? 7.337 7.608 -23.673 1.00 67.56 136 TRP A N 1
ATOM 1074 C CA . TRP A 1 136 ? 7.193 7.099 -22.300 1.00 67.56 136 TRP A CA 1
ATOM 1075 C C . TRP A 1 136 ? 8.047 7.853 -21.286 1.00 67.56 136 TRP A C 1
ATOM 1077 O O . TRP A 1 136 ? 8.039 7.518 -20.107 1.00 67.56 136 TRP A O 1
ATOM 1087 N N . GLY A 1 137 ? 8.767 8.889 -21.715 1.00 70.88 137 GLY A N 1
ATOM 1088 C CA . GLY A 1 137 ? 9.673 9.632 -20.853 1.00 70.88 137 GLY A CA 1
ATOM 1089 C C . GLY A 1 137 ? 10.451 10.705 -21.597 1.00 70.88 137 GLY A C 1
ATOM 1090 O O . GLY A 1 137 ? 10.349 10.831 -22.816 1.00 70.88 137 GLY A O 1
ATOM 1091 N N . VAL A 1 138 ? 11.234 11.466 -20.847 1.00 71.19 138 VAL A N 1
ATOM 1092 C CA . VAL A 1 138 ? 12.044 12.576 -21.332 1.00 71.19 138 VAL A CA 1
ATOM 1093 C C . VAL A 1 138 ? 13.467 12.408 -20.824 1.00 71.19 138 VAL A C 1
ATOM 1095 O O . VAL A 1 138 ? 13.673 12.158 -19.634 1.00 71.19 138 VAL A O 1
ATOM 1098 N N . PHE A 1 139 ? 14.440 12.577 -21.713 1.00 71.81 139 PHE A N 1
ATOM 1099 C CA . PHE A 1 139 ? 15.821 12.825 -21.316 1.00 71.81 139 PHE A CA 1
ATOM 1100 C C . PHE A 1 139 ? 16.050 14.334 -21.279 1.00 71.81 139 PHE A C 1
ATOM 1102 O O . PHE A 1 139 ? 15.902 15.001 -22.300 1.00 71.81 139 PHE A O 1
ATOM 1109 N N . THR A 1 140 ? 16.359 14.890 -20.111 1.00 67.06 140 THR A N 1
ATOM 1110 C CA . THR A 1 140 ? 16.712 16.305 -19.959 1.00 67.06 140 THR A CA 1
ATOM 1111 C C . THR A 1 140 ? 18.206 16.446 -19.713 1.00 67.06 140 THR A C 1
ATOM 1113 O O . THR A 1 140 ? 18.800 15.739 -18.895 1.00 67.06 140 THR A O 1
ATOM 1116 N N . GLN A 1 141 ? 18.831 17.367 -20.439 1.00 62.12 141 GLN A N 1
ATOM 1117 C CA . GLN A 1 141 ? 20.225 17.722 -20.214 1.00 62.12 141 GLN A CA 1
ATOM 1118 C C . GLN A 1 141 ? 20.353 18.532 -18.916 1.00 62.12 141 GLN A C 1
ATOM 1120 O O . GLN A 1 141 ? 19.498 19.362 -18.605 1.00 62.12 141 GLN A O 1
ATOM 1125 N N . VAL A 1 142 ? 21.439 18.321 -18.173 1.00 51.44 142 VAL A N 1
ATOM 1126 C CA . VAL A 1 142 ? 21.880 19.254 -17.129 1.00 51.44 142 VAL A CA 1
ATOM 1127 C C . VAL A 1 142 ? 23.096 19.997 -17.665 1.00 51.44 142 VAL A C 1
ATOM 1129 O O . VAL A 1 142 ? 24.085 19.372 -18.037 1.00 51.44 142 VAL A O 1
ATOM 1132 N N . ASN A 1 143 ? 23.016 21.327 -17.725 1.00 44.75 143 ASN A N 1
ATOM 1133 C CA . ASN A 1 143 ? 24.145 22.180 -18.093 1.00 44.75 143 ASN A CA 1
ATOM 1134 C C . ASN A 1 143 ? 25.331 21.947 -17.139 1.00 44.75 143 ASN A C 1
ATOM 1136 O O . ASN A 1 143 ? 25.214 22.199 -15.940 1.00 44.75 143 ASN A O 1
ATOM 1140 N N . GLY A 1 144 ? 26.479 21.538 -17.689 1.00 43.22 144 GLY A N 1
ATOM 1141 C CA . GLY A 1 144 ? 27.780 21.576 -17.012 1.00 43.22 144 GLY A CA 1
ATOM 1142 C C . GLY A 1 144 ? 28.510 20.232 -16.946 1.00 43.22 144 GLY A C 1
ATOM 1143 O O . GLY A 1 144 ? 27.987 19.280 -16.384 1.00 43.22 144 GLY A O 1
ATOM 1144 N N . THR A 1 145 ? 29.725 20.206 -17.515 1.00 42.81 145 THR A N 1
ATOM 1145 C CA . THR A 1 145 ? 30.912 19.347 -17.245 1.00 42.81 145 THR A CA 1
ATOM 1146 C C . THR A 1 145 ? 30.781 17.827 -17.026 1.00 42.81 145 THR A C 1
ATOM 1148 O O . THR A 1 145 ? 31.811 17.161 -16.932 1.00 42.81 145 THR A O 1
ATOM 1151 N N . MET A 1 146 ? 29.591 17.229 -16.985 1.00 47.25 146 MET A N 1
ATOM 1152 C CA . MET A 1 146 ? 29.378 15.812 -16.679 1.00 47.25 146 MET A CA 1
ATOM 1153 C C . MET A 1 146 ? 28.613 15.087 -17.797 1.00 47.25 146 MET A C 1
ATOM 1155 O O . MET A 1 146 ? 27.610 15.573 -18.305 1.00 47.25 146 MET A O 1
ATOM 1159 N N . GLN A 1 147 ? 29.089 13.886 -18.144 1.00 59.59 147 GLN A N 1
ATOM 1160 C CA . GLN A 1 147 ? 28.636 13.019 -19.247 1.00 59.59 147 GLN A CA 1
ATOM 1161 C C . GLN A 1 147 ? 27.299 12.285 -18.977 1.00 59.59 147 GLN A C 1
ATOM 1163 O O . GLN A 1 147 ? 27.143 11.128 -19.362 1.00 59.59 147 GLN A O 1
ATOM 1168 N N . PHE A 1 148 ? 26.342 12.899 -18.274 1.00 65.19 148 PHE A N 1
ATOM 1169 C CA . PHE A 1 148 ? 25.098 12.226 -17.870 1.00 65.19 148 PHE A CA 1
ATOM 1170 C C . PHE A 1 148 ? 23.851 13.013 -18.289 1.00 65.19 148 PHE A C 1
ATOM 1172 O O . PHE A 1 148 ? 23.781 14.225 -18.099 1.00 65.19 148 PHE A O 1
ATOM 1179 N N . ALA A 1 149 ? 22.838 12.298 -18.785 1.00 71.81 149 ALA A N 1
ATOM 1180 C CA . ALA A 1 149 ? 21.496 12.826 -19.016 1.00 71.81 149 ALA A CA 1
ATOM 1181 C C . ALA A 1 149 ? 20.567 12.456 -17.848 1.00 71.81 149 ALA A C 1
ATOM 1183 O O . ALA A 1 149 ? 20.612 11.333 -17.339 1.00 71.81 149 ALA A O 1
ATOM 1184 N N . ASN A 1 150 ? 19.696 13.380 -17.439 1.00 76.19 150 ASN A N 1
ATOM 1185 C CA . ASN A 1 150 ? 18.628 13.066 -16.495 1.00 76.19 150 ASN A CA 1
ATOM 1186 C C . ASN A 1 150 ? 17.488 12.382 -17.238 1.00 76.19 150 ASN A C 1
ATOM 1188 O O . ASN A 1 150 ? 17.044 12.854 -18.280 1.00 76.19 150 ASN A O 1
ATOM 1192 N N . PHE A 1 151 ? 16.969 11.298 -16.674 1.00 79.25 151 PHE A N 1
ATOM 1193 C CA . PHE A 1 151 ? 15.846 10.572 -17.245 1.00 79.25 151 PHE A CA 1
ATOM 1194 C C . PHE A 1 151 ? 14.607 10.717 -16.367 1.00 79.25 151 PHE A C 1
ATOM 1196 O O . PHE A 1 151 ? 14.641 10.438 -15.169 1.00 79.25 151 PHE A O 1
ATOM 1203 N N . THR A 1 152 ? 13.497 11.117 -16.980 1.00 77.69 152 THR A N 1
ATOM 1204 C CA . THR A 1 152 ? 12.170 11.109 -16.362 1.00 77.69 152 THR A CA 1
ATOM 1205 C C . THR A 1 152 ? 11.286 10.152 -17.144 1.00 77.69 152 THR A C 1
ATOM 1207 O O . THR A 1 152 ? 11.039 10.375 -18.323 1.00 77.69 152 THR A O 1
ATOM 1210 N N . SER A 1 153 ? 10.787 9.095 -16.508 1.00 80.19 153 SER A N 1
ATOM 1211 C CA . SER A 1 153 ? 9.805 8.198 -17.122 1.00 80.19 153 SER A CA 1
ATOM 1212 C C . SER A 1 153 ? 8.406 8.572 -16.664 1.00 80.19 153 SER A C 1
ATOM 1214 O O . SER A 1 153 ? 8.181 8.847 -15.490 1.00 80.19 153 SER A O 1
ATOM 1216 N N . ALA A 1 154 ? 7.460 8.517 -17.586 1.00 76.38 154 ALA A N 1
ATOM 1217 C CA . ALA A 1 154 ? 6.039 8.613 -17.314 1.00 76.38 154 ALA A CA 1
ATOM 1218 C C . ALA A 1 154 ? 5.363 7.228 -17.240 1.00 76.38 154 ALA A C 1
ATOM 1220 O O . ALA A 1 154 ? 4.158 7.152 -17.038 1.00 76.38 154 ALA A O 1
ATOM 1221 N N . ALA A 1 155 ? 6.133 6.140 -17.374 1.00 80.94 155 ALA A N 1
ATOM 1222 C CA . ALA A 1 155 ? 5.725 4.777 -17.022 1.00 80.94 155 ALA A CA 1
ATOM 1223 C C . ALA A 1 155 ? 6.152 4.377 -15.596 1.00 80.94 155 ALA A C 1
ATOM 1225 O O . ALA A 1 155 ? 5.641 3.404 -15.040 1.00 80.94 155 ALA A O 1
ATOM 1226 N N . LEU A 1 156 ? 7.101 5.117 -15.013 1.00 85.75 156 LEU A N 1
ATOM 1227 C CA . LEU A 1 156 ? 7.516 4.974 -13.625 1.00 85.75 156 LEU A CA 1
ATOM 1228 C C . LEU A 1 156 ? 6.647 5.852 -12.734 1.00 85.75 156 LEU A C 1
ATOM 1230 O O . LEU A 1 156 ? 6.680 7.081 -12.825 1.00 85.75 156 LEU A O 1
ATOM 1234 N N . HIS A 1 157 ? 5.946 5.225 -11.802 1.00 85.75 157 HIS A N 1
ATOM 1235 C CA . HIS A 1 157 ? 5.133 5.944 -10.843 1.00 85.75 157 HIS A CA 1
ATOM 1236 C C . HIS A 1 157 ? 5.567 5.626 -9.425 1.00 85.75 157 HIS A C 1
ATOM 1238 O O . HIS A 1 157 ? 5.819 4.477 -9.055 1.00 85.75 157 HIS A O 1
ATOM 1244 N N . GLN A 1 158 ? 5.648 6.689 -8.633 1.00 87.56 158 GLN A N 1
ATOM 1245 C CA . GLN A 1 158 ? 5.893 6.600 -7.210 1.00 87.56 158 GLN A CA 1
ATOM 1246 C C . GLN A 1 158 ? 4.826 7.367 -6.454 1.00 87.56 158 GLN A C 1
ATOM 1248 O O . GLN A 1 158 ? 4.398 8.429 -6.904 1.00 87.56 158 GLN A O 1
ATOM 1253 N N . PHE A 1 159 ? 4.439 6.853 -5.297 1.00 89.00 159 PHE A N 1
ATOM 1254 C CA . PHE A 1 159 ? 3.546 7.536 -4.370 1.00 89.00 159 PHE A CA 1
ATOM 1255 C C . PHE A 1 159 ? 3.885 7.141 -2.931 1.00 89.00 159 PHE A C 1
ATOM 1257 O O . PHE A 1 159 ? 4.638 6.198 -2.685 1.00 89.00 159 PHE A O 1
ATOM 1264 N N . TYR A 1 160 ? 3.358 7.889 -1.974 1.00 91.81 160 TYR A N 1
ATOM 1265 C CA . TYR A 1 160 ? 3.394 7.538 -0.559 1.00 91.81 160 TYR A CA 1
ATOM 1266 C C . TYR A 1 160 ? 1.986 7.173 -0.121 1.00 91.81 160 TYR A C 1
ATOM 1268 O O . TYR A 1 160 ? 1.024 7.797 -0.565 1.00 91.81 160 TYR A O 1
ATOM 1276 N N . LEU A 1 161 ? 1.867 6.189 0.763 1.00 92.69 161 LEU A N 1
ATOM 1277 C CA . LEU A 1 161 ? 0.586 5.810 1.342 1.00 92.69 161 LEU A CA 1
ATOM 1278 C C . LEU A 1 161 ? 0.565 6.188 2.818 1.00 92.69 161 LEU A C 1
ATOM 1280 O O . LEU A 1 161 ? 1.347 5.655 3.599 1.00 92.69 161 LEU A O 1
ATOM 1284 N N . ALA A 1 162 ? -0.345 7.070 3.208 1.00 92.31 162 ALA A N 1
ATOM 1285 C CA . ALA A 1 162 ? -0.698 7.293 4.598 1.00 92.31 162 ALA A CA 1
ATOM 1286 C C . ALA A 1 162 ? -1.920 6.453 4.971 1.00 92.31 162 ALA A C 1
ATOM 1288 O O . ALA A 1 162 ? -2.928 6.467 4.269 1.00 92.31 162 ALA A O 1
ATOM 1289 N N . VAL A 1 163 ? -1.844 5.770 6.106 1.00 92.38 163 VAL A N 1
ATOM 1290 C CA . VAL A 1 163 ? -2.980 5.125 6.757 1.00 92.38 163 VAL A CA 1
ATOM 1291 C C . VAL A 1 163 ? -3.367 5.966 7.964 1.00 92.38 163 VAL A C 1
ATOM 1293 O O . VAL A 1 163 ? -2.604 6.041 8.927 1.00 92.38 163 VAL A O 1
ATOM 1296 N N . ALA A 1 164 ? -4.523 6.625 7.903 1.00 89.38 164 ALA A N 1
ATOM 1297 C CA . ALA A 1 164 ? -5.029 7.437 9.001 1.00 89.38 164 ALA A CA 1
ATOM 1298 C C . ALA A 1 164 ? -5.562 6.547 10.129 1.00 89.38 164 ALA A C 1
ATOM 1300 O O . ALA A 1 164 ? -6.371 5.651 9.890 1.00 89.38 164 ALA A O 1
ATOM 1301 N N . THR A 1 165 ? -5.122 6.819 11.355 1.00 83.00 165 THR A N 1
ATOM 1302 C CA . THR A 1 165 ? -5.461 6.043 12.557 1.00 83.00 165 THR A CA 1
ATOM 1303 C C . THR A 1 165 ? -6.206 6.869 13.603 1.00 83.00 165 THR A C 1
ATOM 1305 O O . THR A 1 165 ? -6.370 6.407 14.726 1.00 83.00 165 THR A O 1
ATOM 1308 N N . ALA A 1 166 ? -6.633 8.095 13.269 1.00 76.12 166 ALA A N 1
ATOM 1309 C CA . ALA A 1 166 ? -7.287 9.022 14.201 1.00 76.12 166 ALA A CA 1
ATOM 1310 C C . ALA A 1 166 ? -6.515 9.173 15.531 1.00 76.12 166 ALA A C 1
ATOM 1312 O O . ALA A 1 166 ? -7.091 9.108 16.616 1.00 76.12 166 ALA A O 1
ATOM 1313 N N . ASN A 1 167 ? -5.192 9.343 15.430 1.00 75.69 167 ASN A N 1
ATOM 1314 C CA . ASN A 1 167 ? -4.244 9.464 16.548 1.00 75.69 167 ASN A CA 1
ATOM 1315 C C . ASN A 1 167 ? -4.076 8.202 17.413 1.00 75.69 167 ASN A C 1
ATOM 1317 O O . ASN A 1 167 ? -3.426 8.263 18.454 1.00 75.69 167 ASN A O 1
ATOM 1321 N N . GLN A 1 168 ? -4.606 7.050 16.990 1.00 77.88 168 GLN A N 1
ATOM 1322 C CA . GLN A 1 168 ? -4.354 5.785 17.674 1.00 77.88 168 GLN A CA 1
ATOM 1323 C C . GLN A 1 168 ? -2.961 5.237 17.307 1.00 77.88 168 GLN A C 1
ATOM 1325 O O . GLN A 1 168 ? -2.610 5.217 16.116 1.00 77.88 168 GLN A O 1
ATOM 1330 N N . PRO A 1 169 ? -2.162 4.773 18.290 1.00 79.94 169 PRO A N 1
ATOM 1331 C CA . PRO A 1 169 ? -0.779 4.331 18.095 1.00 79.94 169 PRO A CA 1
ATOM 1332 C C . PRO A 1 169 ? -0.699 2.888 17.565 1.00 79.94 169 PRO A C 1
ATOM 1334 O O . PRO A 1 169 ? -0.038 2.026 18.140 1.00 79.94 169 PRO A O 1
ATOM 1337 N N . TYR A 1 170 ? -1.398 2.599 16.470 1.00 85.62 170 TYR A N 1
ATOM 1338 C CA . TYR A 1 170 ? -1.417 1.263 15.885 1.00 85.62 170 TYR A CA 1
ATOM 1339 C C . TYR A 1 170 ? -0.086 0.897 15.224 1.00 85.62 170 TYR A C 1
ATOM 1341 O O . TYR A 1 170 ? 0.480 1.675 14.454 1.00 85.62 170 TYR A O 1
ATOM 1349 N N . ASN A 1 171 ? 0.379 -0.332 15.463 1.00 89.88 171 ASN A N 1
ATOM 1350 C CA . ASN A 1 171 ? 1.530 -0.883 14.760 1.00 89.88 171 ASN A CA 1
ATOM 1351 C C . ASN A 1 171 ? 1.081 -1.458 13.412 1.00 89.88 171 ASN A C 1
ATOM 1353 O O . ASN A 1 171 ? 0.450 -2.516 13.347 1.00 89.88 171 ASN A O 1
ATOM 1357 N N . LEU A 1 172 ? 1.382 -0.732 12.336 1.00 92.31 172 LEU A N 1
ATOM 1358 C CA . LEU A 1 172 ? 0.935 -1.060 10.989 1.00 92.31 172 LEU A CA 1
ATOM 1359 C C . LEU A 1 172 ? 2.098 -1.478 10.089 1.00 92.31 172 LEU A C 1
ATOM 1361 O O . LEU A 1 172 ? 3.177 -0.885 10.097 1.00 92.31 172 LEU A O 1
ATOM 1365 N N . THR A 1 173 ? 1.827 -2.449 9.225 1.00 95.31 173 THR A N 1
ATOM 1366 C CA . THR A 1 173 ? 2.691 -2.799 8.090 1.00 95.31 173 THR A CA 1
ATOM 1367 C C . THR A 1 173 ? 1.885 -2.760 6.805 1.00 95.31 173 THR A C 1
ATOM 1369 O O . THR A 1 173 ? 0.696 -3.081 6.814 1.00 95.31 173 THR A O 1
ATOM 1372 N N . LEU A 1 174 ? 2.536 -2.399 5.705 1.00 96.56 174 LEU A N 1
ATOM 1373 C CA . LEU A 1 174 ? 1.946 -2.446 4.375 1.00 96.56 174 LEU A CA 1
ATOM 1374 C C . LEU A 1 174 ? 2.640 -3.542 3.579 1.00 96.56 174 LEU A C 1
ATOM 1376 O O . LEU A 1 174 ? 3.856 -3.500 3.426 1.00 96.56 174 LEU A O 1
ATOM 1380 N N . SER A 1 175 ? 1.878 -4.479 3.038 1.00 96.38 175 SER A N 1
ATOM 1381 C CA . SER A 1 175 ? 2.364 -5.410 2.028 1.00 96.38 175 SER A CA 1
ATOM 1382 C C . SER A 1 175 ? 1.837 -5.011 0.660 1.00 96.38 175 SER A C 1
ATOM 1384 O O . SER A 1 175 ? 0.674 -4.643 0.531 1.00 96.38 175 SER A O 1
ATOM 1386 N N . GLU A 1 176 ? 2.681 -5.121 -0.353 1.00 94.62 176 GLU A N 1
ATOM 1387 C CA . GLU A 1 176 ? 2.315 -4.966 -1.756 1.00 94.62 176 GLU A CA 1
ATOM 1388 C C . GLU A 1 176 ? 2.739 -6.224 -2.509 1.00 94.62 176 GLU A C 1
ATOM 1390 O O . GLU A 1 176 ? 3.801 -6.791 -2.249 1.00 94.62 176 GLU A O 1
ATOM 1395 N N . THR A 1 177 ? 1.872 -6.697 -3.396 1.00 95.12 177 THR A N 1
ATOM 1396 C CA . THR A 1 177 ? 2.091 -7.893 -4.204 1.00 95.12 177 THR A CA 1
ATOM 1397 C C . THR A 1 177 ? 1.932 -7.540 -5.671 1.00 95.12 177 THR A C 1
ATOM 1399 O O . THR A 1 177 ? 0.852 -7.149 -6.113 1.00 95.12 177 THR A O 1
ATOM 1402 N N . LEU A 1 178 ? 3.013 -7.722 -6.426 1.00 93.50 178 LEU A N 1
ATOM 1403 C CA . LEU A 1 178 ? 3.013 -7.692 -7.881 1.00 93.50 178 LEU A CA 1
ATOM 1404 C C . LEU A 1 178 ? 2.548 -9.051 -8.393 1.00 93.50 178 LEU A C 1
ATOM 1406 O O . LEU A 1 178 ? 3.145 -10.079 -8.061 1.00 93.50 178 LEU A O 1
ATOM 1410 N N . SER A 1 179 ? 1.528 -9.043 -9.243 1.00 94.00 179 SER A N 1
ATOM 1411 C CA . SER A 1 179 ? 1.090 -10.221 -9.983 1.00 94.00 179 SER A CA 1
ATOM 1412 C C . SER A 1 179 ? 1.232 -10.004 -11.484 1.00 94.00 179 SER A C 1
ATOM 1414 O O . SER A 1 179 ? 0.954 -8.917 -11.993 1.00 94.00 179 SER A O 1
ATOM 1416 N N . ILE A 1 180 ? 1.655 -11.050 -12.195 1.00 92.44 180 ILE A N 1
ATOM 1417 C CA . ILE A 1 180 ? 1.753 -11.072 -13.656 1.00 92.44 180 ILE A CA 1
ATOM 1418 C C . ILE A 1 180 ? 0.960 -12.270 -14.172 1.00 92.44 180 ILE A C 1
ATOM 1420 O O . ILE A 1 180 ? 1.124 -13.388 -13.694 1.00 92.44 180 ILE A O 1
ATOM 1424 N N . ALA A 1 181 ? 0.067 -12.023 -15.131 1.00 90.94 181 ALA A N 1
ATOM 1425 C CA . ALA A 1 181 ? -0.865 -13.009 -15.678 1.00 90.94 181 ALA A CA 1
ATOM 1426 C C . ALA A 1 181 ? -1.697 -13.729 -14.592 1.00 90.94 181 ALA A C 1
ATOM 1428 O O . ALA A 1 181 ? -2.007 -14.909 -14.712 1.00 90.94 181 ALA A O 1
ATOM 1429 N N . GLY A 1 182 ? -2.050 -13.007 -13.521 1.00 89.62 182 GLY A N 1
ATOM 1430 C CA . GLY A 1 182 ? -2.846 -13.522 -12.402 1.00 89.62 182 GLY A CA 1
ATOM 1431 C C . GLY A 1 182 ? -2.059 -14.293 -11.337 1.00 89.62 182 GLY A C 1
ATOM 1432 O O . GLY A 1 182 ? -2.631 -14.607 -10.297 1.00 89.62 182 GLY A O 1
ATOM 1433 N N . ALA A 1 183 ? -0.766 -14.559 -11.543 1.00 92.75 183 ALA A N 1
ATOM 1434 C CA . ALA A 1 183 ? 0.081 -15.226 -10.556 1.00 92.75 183 ALA A CA 1
ATOM 1435 C C . ALA A 1 183 ? 0.892 -14.203 -9.739 1.00 92.75 183 ALA A C 1
ATOM 1437 O O . ALA A 1 183 ? 1.477 -13.296 -10.341 1.00 92.75 183 ALA A O 1
ATOM 1438 N N . PRO A 1 184 ? 0.971 -14.333 -8.399 1.00 94.69 184 PRO A N 1
ATOM 1439 C CA . PRO A 1 184 ? 1.835 -13.490 -7.583 1.00 94.69 184 PRO A CA 1
ATOM 1440 C C . PRO A 1 184 ? 3.298 -13.803 -7.900 1.00 94.69 184 PRO A C 1
ATOM 1442 O O . PRO A 1 184 ? 3.735 -14.949 -7.831 1.00 94.69 184 PRO A O 1
ATOM 1445 N N . VAL A 1 185 ? 4.050 -12.770 -8.254 1.00 94.31 185 VAL A N 1
ATOM 1446 C CA . VAL A 1 185 ? 5.459 -12.884 -8.644 1.00 94.31 185 VAL A CA 1
ATOM 1447 C C . VAL A 1 185 ? 6.372 -12.454 -7.508 1.00 94.31 185 VAL A C 1
ATOM 1449 O O . VAL A 1 185 ? 7.414 -13.057 -7.266 1.00 94.31 185 VAL A O 1
ATOM 1452 N N . TYR A 1 186 ? 5.998 -11.377 -6.822 1.00 94.50 186 TYR A N 1
ATOM 1453 C CA . TYR A 1 186 ? 6.805 -10.823 -5.751 1.00 94.50 186 TYR A CA 1
ATOM 1454 C C . TYR A 1 186 ? 5.922 -10.095 -4.742 1.00 94.50 186 TYR A C 1
ATOM 1456 O O . TYR A 1 186 ? 5.046 -9.319 -5.127 1.00 94.50 186 TYR A O 1
ATOM 1464 N N . THR A 1 187 ? 6.187 -10.315 -3.455 1.00 95.00 187 THR A N 1
ATOM 1465 C CA . THR A 1 187 ? 5.534 -9.614 -2.346 1.00 95.00 187 THR A CA 1
ATOM 1466 C C . THR A 1 187 ? 6.593 -8.938 -1.497 1.00 95.00 187 THR A C 1
ATOM 1468 O O . THR A 1 187 ? 7.588 -9.549 -1.111 1.00 95.00 187 THR A O 1
ATOM 1471 N N . TRP A 1 188 ? 6.360 -7.676 -1.166 1.00 93.44 188 TRP A N 1
ATOM 1472 C CA . TRP A 1 188 ? 7.219 -6.917 -0.277 1.00 93.44 188 TRP A CA 1
ATOM 1473 C C . TRP A 1 188 ? 6.421 -6.310 0.855 1.00 93.44 188 TRP A C 1
ATOM 1475 O O . TRP A 1 188 ? 5.230 -6.040 0.729 1.00 93.44 188 TRP A O 1
ATOM 1485 N N . THR A 1 189 ? 7.111 -6.084 1.968 1.00 94.94 189 THR A N 1
ATOM 1486 C CA . THR A 1 189 ? 6.529 -5.485 3.163 1.00 94.94 189 THR A CA 1
ATOM 1487 C C . THR A 1 189 ? 7.280 -4.207 3.495 1.00 94.94 189 THR A C 1
ATOM 1489 O O . THR A 1 189 ? 8.482 -4.219 3.764 1.00 94.94 189 THR A O 1
ATOM 1492 N N . TYR A 1 190 ? 6.557 -3.097 3.495 1.00 93.25 190 TYR A N 1
ATOM 1493 C CA . TYR A 1 190 ? 7.039 -1.800 3.922 1.00 93.25 190 TYR A CA 1
ATOM 1494 C C . TYR A 1 190 ? 6.890 -1.638 5.428 1.00 93.25 190 TYR A C 1
ATOM 1496 O O . TYR A 1 190 ? 5.819 -1.845 6.007 1.00 93.25 190 TYR A O 1
ATOM 1504 N N . LYS A 1 191 ? 7.978 -1.178 6.045 1.00 90.06 191 LYS A N 1
ATOM 1505 C CA . LYS A 1 191 ? 7.944 -0.633 7.398 1.00 90.06 191 LYS A CA 1
ATOM 1506 C C . LYS A 1 191 ? 7.484 0.830 7.359 1.00 90.06 191 LYS A C 1
ATOM 1508 O O . LYS A 1 191 ? 7.758 1.516 6.369 1.00 90.06 191 LYS A O 1
ATOM 1513 N N . PRO A 1 192 ? 6.839 1.315 8.430 1.00 91.56 192 PRO A N 1
ATOM 1514 C CA . PRO A 1 192 ? 6.561 2.732 8.612 1.00 91.56 192 PRO A CA 1
ATOM 1515 C C . PRO A 1 192 ? 7.799 3.610 8.420 1.00 91.56 192 PRO A C 1
ATOM 1517 O O . PRO A 1 192 ? 8.902 3.271 8.860 1.00 91.56 192 PRO A O 1
ATOM 1520 N N . LEU A 1 193 ? 7.613 4.775 7.805 1.00 89.75 193 LEU A N 1
ATOM 1521 C CA . LEU A 1 193 ? 8.633 5.816 7.780 1.00 89.75 193 LEU A CA 1
ATOM 1522 C C . LEU A 1 193 ? 8.859 6.376 9.191 1.00 89.75 193 LEU A C 1
ATOM 1524 O O . LEU A 1 193 ? 7.910 6.640 9.922 1.00 89.75 193 LEU A O 1
ATOM 1528 N N . LYS A 1 194 ? 10.129 6.614 9.557 1.00 81.44 194 LYS A N 1
ATOM 1529 C CA . LYS A 1 194 ? 10.509 7.128 10.891 1.00 81.44 194 LYS A CA 1
ATOM 1530 C C . LYS A 1 194 ? 9.835 8.456 11.248 1.00 81.44 194 LYS A C 1
ATOM 1532 O O . LYS A 1 194 ? 9.554 8.706 12.414 1.00 81.44 194 LYS A O 1
ATOM 1537 N N . ARG A 1 195 ? 9.613 9.324 10.257 1.00 73.31 195 ARG A N 1
ATOM 1538 C CA . ARG A 1 195 ? 8.883 10.580 10.439 1.00 73.31 195 ARG A CA 1
ATOM 1539 C C . ARG A 1 195 ? 7.413 10.302 10.135 1.00 73.31 195 ARG A C 1
ATOM 1541 O O . ARG A 1 195 ? 7.020 10.292 8.971 1.00 73.31 195 ARG A O 1
ATOM 1548 N N . GLY A 1 196 ? 6.659 9.990 11.186 1.00 64.62 196 GLY A N 1
ATOM 1549 C CA . GLY A 1 196 ? 5.229 9.716 11.101 1.00 64.62 196 GLY A CA 1
ATOM 1550 C C . GLY A 1 196 ? 4.418 10.948 10.696 1.00 64.62 196 GLY A C 1
ATOM 1551 O O . GLY A 1 196 ? 4.904 12.081 10.717 1.00 64.62 196 GLY A O 1
ATOM 1552 N N . TRP A 1 197 ? 3.165 10.712 10.331 1.00 78.00 197 TRP A N 1
ATOM 1553 C CA . TRP A 1 197 ? 2.158 11.752 10.165 1.00 78.00 197 TRP A CA 1
ATOM 1554 C C . TRP A 1 197 ? 1.349 11.814 11.461 1.00 78.00 197 TRP A C 1
ATOM 1556 O O . TRP A 1 197 ? 1.014 10.772 12.005 1.00 78.00 197 TRP A O 1
ATOM 1566 N N . ALA A 1 198 ? 1.038 13.004 11.984 1.00 74.25 198 ALA A N 1
ATOM 1567 C CA . ALA A 1 198 ? 0.383 13.125 13.295 1.00 74.25 198 ALA A CA 1
ATOM 1568 C C . ALA A 1 198 ? -0.902 12.280 13.412 1.00 74.25 198 ALA A C 1
ATOM 1570 O O . ALA A 1 198 ? -1.164 11.707 14.462 1.00 74.25 198 ALA A O 1
ATOM 1571 N N . ASN A 1 199 ? -1.631 12.128 12.303 1.00 79.06 199 ASN A N 1
ATOM 1572 C CA . ASN A 1 199 ? -2.906 11.420 12.263 1.00 79.06 199 ASN A CA 1
ATOM 1573 C C . ASN A 1 199 ? -2.790 9.967 11.770 1.00 79.06 199 ASN A C 1
ATOM 1575 O O . ASN A 1 199 ? -3.817 9.358 11.460 1.00 79.06 199 ASN A O 1
ATOM 1579 N N . GLY A 1 200 ? -1.579 9.410 11.635 1.00 86.56 200 GLY A N 1
ATOM 1580 C CA . GLY A 1 200 ? -1.423 8.049 11.132 1.00 86.56 200 GLY A CA 1
ATOM 1581 C C . GLY A 1 200 ? -0.012 7.601 10.756 1.00 86.56 200 GLY A C 1
ATOM 1582 O O . GLY A 1 200 ? 1.008 8.177 11.124 1.00 86.56 200 GLY A O 1
ATOM 1583 N N . THR A 1 201 ? 0.046 6.528 9.976 1.00 91.12 201 THR A N 1
ATOM 1584 C CA . THR A 1 201 ? 1.300 5.879 9.576 1.00 91.12 201 THR A CA 1
ATOM 1585 C C . THR A 1 201 ? 1.561 6.097 8.095 1.00 91.12 201 THR A C 1
ATOM 1587 O O . THR A 1 201 ? 0.653 5.919 7.294 1.00 91.12 201 THR A O 1
ATOM 1590 N N . VAL A 1 202 ? 2.790 6.451 7.711 1.00 92.38 202 VAL A N 1
ATOM 1591 C CA . VAL A 1 202 ? 3.158 6.667 6.300 1.00 92.38 202 VAL A CA 1
ATOM 1592 C C . VAL A 1 202 ? 4.116 5.582 5.821 1.00 92.38 202 VAL A C 1
ATOM 1594 O O . VAL A 1 202 ? 5.105 5.274 6.487 1.00 92.38 202 VAL A O 1
ATOM 1597 N N . PHE A 1 203 ? 3.843 5.050 4.635 1.00 93.38 203 PHE A N 1
ATOM 1598 C CA . PHE A 1 203 ? 4.642 4.068 3.916 1.00 93.38 203 PHE A CA 1
ATOM 1599 C C . PHE A 1 203 ? 5.154 4.653 2.600 1.00 93.38 203 PHE A C 1
ATOM 1601 O O . PHE A 1 203 ? 4.505 5.496 1.974 1.00 93.38 203 PHE A O 1
ATOM 1608 N N . GLY A 1 204 ? 6.312 4.167 2.160 1.00 90.31 204 GLY A N 1
ATOM 1609 C CA . GLY A 1 204 ? 6.856 4.446 0.836 1.00 90.31 204 GLY A CA 1
ATOM 1610 C C . GLY A 1 204 ? 8.284 5.007 0.839 1.00 90.31 204 GLY A C 1
ATOM 1611 O O . GLY A 1 204 ? 8.944 5.014 1.877 1.00 90.31 204 GLY A O 1
ATOM 1612 N N . PRO A 1 205 ? 8.779 5.473 -0.322 1.00 89.50 205 PRO A N 1
ATOM 1613 C CA . PRO A 1 205 ? 8.050 5.551 -1.588 1.00 89.50 205 PRO A CA 1
ATOM 1614 C C . PRO A 1 205 ? 7.674 4.162 -2.115 1.00 89.50 205 PRO A C 1
ATOM 1616 O O . PRO A 1 205 ? 8.486 3.237 -2.120 1.00 89.50 205 PRO A O 1
ATOM 1619 N N . ILE A 1 206 ? 6.427 4.032 -2.547 1.00 90.00 206 ILE A N 1
ATOM 1620 C CA . ILE A 1 206 ? 5.901 2.864 -3.244 1.00 90.00 206 ILE A CA 1
ATOM 1621 C C . ILE A 1 206 ? 6.199 3.047 -4.724 1.00 90.00 206 ILE A C 1
ATOM 1623 O O . ILE A 1 206 ? 6.008 4.146 -5.236 1.00 90.00 206 ILE A O 1
ATOM 1627 N N . THR A 1 207 ? 6.707 2.014 -5.395 1.00 88.69 207 THR A N 1
ATOM 1628 C CA . THR A 1 207 ? 7.051 2.069 -6.824 1.00 88.69 207 THR A CA 1
ATOM 1629 C C . THR A 1 207 ? 6.293 0.982 -7.560 1.00 88.69 207 THR A C 1
ATOM 1631 O O . THR A 1 207 ? 6.423 -0.187 -7.209 1.00 88.69 207 THR A O 1
ATOM 1634 N N . TYR A 1 208 ? 5.573 1.362 -8.611 1.00 88.81 208 TYR A N 1
ATOM 1635 C CA . TYR A 1 208 ? 4.910 0.416 -9.500 1.00 88.81 208 TYR A CA 1
ATOM 1636 C C . TYR A 1 208 ? 5.170 0.767 -10.965 1.00 88.81 208 TYR A C 1
ATOM 1638 O O . TYR A 1 208 ? 5.514 1.902 -11.311 1.00 88.81 208 TYR A O 1
ATOM 1646 N N . LEU A 1 209 ? 5.019 -0.240 -11.820 1.00 90.25 209 LEU A N 1
ATOM 1647 C CA . LEU A 1 209 ? 5.299 -0.192 -13.247 1.00 90.25 209 LEU A CA 1
ATOM 1648 C C . LEU A 1 209 ? 4.162 -0.898 -13.988 1.00 90.25 209 LEU A C 1
ATOM 1650 O O . LEU A 1 209 ? 3.893 -2.071 -13.751 1.00 90.25 209 LEU A O 1
ATOM 1654 N N . GLY A 1 210 ? 3.483 -0.190 -14.890 1.00 88.56 210 GLY A N 1
ATOM 1655 C CA . GLY A 1 210 ? 2.374 -0.762 -15.668 1.00 88.56 210 GLY A CA 1
ATOM 1656 C C . GLY A 1 210 ? 2.768 -1.333 -17.028 1.00 88.56 210 GLY A C 1
ATOM 1657 O O . GLY A 1 210 ? 1.958 -1.961 -17.698 1.00 88.56 210 GLY A O 1
ATOM 1658 N N . THR A 1 211 ? 4.008 -1.127 -17.457 1.00 90.12 211 THR A N 1
ATOM 1659 C CA . THR A 1 211 ? 4.480 -1.363 -18.828 1.00 90.12 211 THR A CA 1
ATOM 1660 C C . THR A 1 211 ? 5.219 -2.691 -18.994 1.00 90.12 211 THR A C 1
ATOM 1662 O O . THR A 1 211 ? 6.307 -2.735 -19.567 1.00 90.12 211 THR A O 1
ATOM 1665 N N . TYR A 1 212 ? 4.656 -3.788 -18.486 1.00 93.06 212 TYR A N 1
ATOM 1666 C CA . TYR A 1 212 ? 5.266 -5.113 -18.634 1.00 93.06 212 TYR A CA 1
ATOM 1667 C C . TYR A 1 212 ? 5.432 -5.506 -20.107 1.00 93.06 212 TYR A C 1
ATOM 1669 O O . TYR A 1 212 ? 4.501 -5.372 -20.906 1.00 93.06 212 TYR A O 1
ATOM 1677 N N . VAL A 1 213 ? 6.612 -6.023 -20.442 1.00 93.88 213 VAL A N 1
ATOM 1678 C CA . VAL A 1 213 ? 7.006 -6.473 -21.776 1.00 93.88 213 VAL A CA 1
ATOM 1679 C C . VAL A 1 213 ? 7.196 -7.991 -21.764 1.00 93.88 213 VAL A C 1
ATOM 1681 O O . VAL A 1 213 ? 8.036 -8.514 -21.033 1.00 93.88 213 VAL A O 1
ATOM 1684 N N . LYS A 1 214 ? 6.438 -8.707 -22.604 1.00 93.94 214 LYS A N 1
ATOM 1685 C CA . LYS A 1 214 ? 6.498 -10.181 -22.700 1.00 93.94 214 LYS A CA 1
ATOM 1686 C C . LYS A 1 214 ? 7.727 -10.700 -23.444 1.00 93.94 214 LYS A C 1
ATOM 1688 O O . LYS A 1 214 ? 8.165 -11.819 -23.208 1.00 93.94 214 LYS A O 1
ATOM 1693 N N . SER A 1 215 ? 8.248 -9.907 -24.371 1.00 92.44 215 SER A N 1
ATOM 1694 C CA . SER A 1 215 ? 9.417 -10.226 -25.184 1.00 92.44 215 SER A CA 1
ATOM 1695 C C . SER A 1 215 ? 10.082 -8.932 -25.614 1.00 92.44 215 SER A C 1
ATOM 1697 O O . SER A 1 215 ? 9.397 -7.958 -25.911 1.00 92.44 215 SER A O 1
ATOM 1699 N N . LEU A 1 216 ? 11.411 -8.921 -25.696 1.00 91.31 216 LEU A N 1
ATOM 1700 C CA . LEU A 1 216 ? 12.106 -7.783 -26.285 1.00 91.31 216 LEU A CA 1
ATOM 1701 C C . LEU A 1 216 ? 11.836 -7.696 -27.795 1.00 91.31 216 LEU A C 1
ATOM 1703 O O . LEU A 1 216 ? 11.963 -6.613 -28.352 1.00 91.31 216 LEU A O 1
ATOM 1707 N N . GLY A 1 217 ? 11.462 -8.789 -28.467 1.00 89.31 217 GLY A N 1
ATOM 1708 C CA . GLY A 1 217 ? 11.367 -8.867 -29.929 1.00 89.31 217 GLY A CA 1
ATOM 1709 C C . GLY A 1 217 ? 12.726 -9.049 -30.615 1.00 89.31 217 GLY A C 1
ATOM 1710 O O . GLY A 1 217 ? 13.749 -9.217 -29.950 1.00 89.31 217 GLY A O 1
ATOM 1711 N N . GLY A 1 218 ? 12.725 -9.014 -31.948 1.00 86.75 218 GLY A N 1
ATOM 1712 C CA . GLY A 1 218 ? 13.915 -9.142 -32.797 1.00 86.75 218 GLY A CA 1
ATOM 1713 C C . GLY A 1 218 ? 14.258 -7.874 -33.586 1.00 86.75 218 GLY A C 1
ATOM 1714 O O . GLY A 1 218 ? 13.669 -6.810 -33.383 1.00 86.75 218 GLY A O 1
ATOM 1715 N N . ALA A 1 219 ? 15.220 -7.991 -34.504 1.00 83.19 219 ALA A N 1
ATOM 1716 C CA . ALA A 1 219 ? 15.573 -6.918 -35.436 1.00 83.19 219 ALA A CA 1
ATOM 1717 C C . ALA A 1 219 ? 14.339 -6.435 -36.221 1.00 83.19 219 ALA A C 1
ATOM 1719 O O . ALA A 1 219 ? 13.466 -7.232 -36.564 1.00 83.19 219 ALA A O 1
ATOM 1720 N N . GLY A 1 220 ? 14.257 -5.136 -36.518 1.00 81.31 220 GLY A N 1
ATOM 1721 C CA . GLY A 1 220 ? 13.110 -4.557 -37.231 1.00 81.31 220 GLY A CA 1
ATOM 1722 C C . GLY A 1 220 ? 11.829 -4.368 -36.402 1.00 81.31 220 GLY A C 1
ATOM 1723 O O . GLY A 1 220 ? 10.851 -3.833 -36.916 1.00 81.31 220 GLY A O 1
ATOM 1724 N N . GLN A 1 221 ? 11.802 -4.786 -35.131 1.00 88.44 221 GLN A N 1
ATOM 1725 C CA . GLN A 1 221 ? 10.609 -4.707 -34.280 1.00 88.44 221 GLN A CA 1
ATOM 1726 C C . GLN A 1 221 ? 10.770 -3.691 -33.149 1.00 88.44 221 GLN A C 1
ATOM 1728 O O . GLN A 1 221 ? 11.847 -3.545 -32.569 1.00 88.44 221 GLN A O 1
ATOM 1733 N N . ASN A 1 222 ? 9.668 -3.044 -32.770 1.00 89.19 222 ASN A N 1
ATOM 1734 C CA . ASN A 1 222 ? 9.607 -2.195 -31.581 1.00 89.19 222 ASN A CA 1
ATOM 1735 C C . ASN A 1 222 ? 9.355 -3.037 -30.329 1.00 89.19 222 ASN A C 1
ATOM 1737 O O . ASN A 1 222 ? 8.653 -4.047 -30.377 1.00 89.19 222 ASN A O 1
ATOM 1741 N N . VAL A 1 223 ? 9.891 -2.601 -29.191 1.00 90.44 223 VAL A N 1
ATOM 1742 C CA . VAL A 1 223 ? 9.667 -3.269 -27.904 1.00 90.44 223 VAL A CA 1
ATOM 1743 C C . VAL A 1 223 ? 8.229 -3.040 -27.438 1.00 90.44 223 VAL A C 1
ATOM 1745 O O . VAL A 1 223 ? 7.596 -3.952 -26.904 1.00 90.44 223 VAL A O 1
ATOM 1748 N N . SER A 1 224 ? 7.669 -1.853 -27.695 1.00 88.38 224 SER A N 1
ATOM 1749 C CA . SER A 1 224 ? 6.286 -1.530 -27.321 1.00 88.38 224 SER A CA 1
ATOM 1750 C C . SER A 1 224 ? 5.232 -2.432 -27.967 1.00 88.38 224 SER A C 1
ATOM 1752 O O . SER A 1 224 ? 4.151 -2.597 -27.400 1.00 88.38 224 SER A O 1
ATOM 1754 N N . SER A 1 225 ? 5.545 -3.081 -29.094 1.00 89.69 225 SER A N 1
ATOM 1755 C CA . SER A 1 225 ? 4.671 -4.072 -29.738 1.00 89.69 225 SER A CA 1
ATOM 1756 C C . SER A 1 225 ? 4.405 -5.308 -28.865 1.00 89.69 225 SER A C 1
ATOM 1758 O O . SER A 1 225 ? 3.456 -6.041 -29.128 1.00 89.69 225 SER A O 1
ATOM 1760 N N . PHE A 1 226 ? 5.202 -5.525 -27.815 1.00 92.06 226 PHE A N 1
ATOM 1761 C CA . PHE A 1 226 ? 5.095 -6.661 -26.893 1.00 92.06 226 PHE A CA 1
ATOM 1762 C C . PHE A 1 226 ? 4.621 -6.261 -25.487 1.00 92.06 226 PHE A C 1
ATOM 1764 O O . PHE A 1 226 ? 4.757 -7.044 -24.538 1.00 92.06 226 PHE A O 1
ATOM 1771 N N . LEU A 1 227 ? 4.076 -5.048 -25.332 1.00 90.38 227 LEU A N 1
ATOM 1772 C CA . LEU A 1 227 ? 3.488 -4.591 -24.075 1.00 90.38 227 LEU A CA 1
ATOM 1773 C C . LEU A 1 227 ? 2.252 -5.417 -23.710 1.00 90.38 227 LEU A C 1
ATOM 1775 O O . LEU A 1 227 ? 1.375 -5.666 -24.534 1.00 90.38 227 LEU A O 1
ATOM 1779 N N . SER A 1 228 ? 2.156 -5.795 -22.439 1.00 89.06 228 SER A N 1
ATOM 1780 C CA . SER A 1 228 ? 1.013 -6.522 -21.888 1.00 89.06 228 SER A CA 1
ATOM 1781 C C . SER A 1 228 ? 0.587 -5.948 -20.532 1.00 89.06 228 SER A C 1
ATOM 1783 O O . SER A 1 228 ? 0.630 -6.653 -19.521 1.00 89.06 228 SER A O 1
ATOM 1785 N N . PRO A 1 229 ? 0.168 -4.671 -20.489 1.00 83.12 229 PRO A N 1
ATOM 1786 C CA . PRO A 1 229 ? -0.159 -3.965 -19.249 1.00 83.12 229 PRO A CA 1
ATOM 1787 C C . PRO A 1 229 ? -1.328 -4.607 -18.494 1.00 83.12 229 PRO A C 1
ATOM 1789 O O . PRO A 1 229 ? -1.314 -4.666 -17.272 1.00 83.12 229 PRO A O 1
ATOM 1792 N N . SER A 1 230 ? -2.306 -5.168 -19.214 1.00 84.69 230 SER A N 1
ATOM 1793 C CA . SER A 1 230 ? -3.454 -5.876 -18.632 1.00 84.69 230 SER A CA 1
ATOM 1794 C C . SER A 1 230 ? -3.073 -7.154 -17.882 1.00 84.69 230 SER A C 1
ATOM 1796 O O . SER A 1 230 ? -3.887 -7.701 -17.147 1.00 84.69 230 SER A O 1
ATOM 1798 N N . SER A 1 231 ? -1.847 -7.652 -18.069 1.00 87.81 231 SER A N 1
ATOM 1799 C CA . SER A 1 231 ? -1.337 -8.798 -17.320 1.00 87.81 231 SER A CA 1
ATOM 1800 C C . SER A 1 231 ? -0.755 -8.408 -15.969 1.00 87.81 231 SER A C 1
ATOM 1802 O O . SER A 1 231 ? -0.486 -9.307 -15.187 1.00 87.81 231 SER A O 1
ATOM 1804 N N . VAL A 1 232 ? -0.538 -7.122 -15.695 1.00 91.00 232 VAL A N 1
ATOM 1805 C CA . VAL A 1 232 ? 0.074 -6.656 -14.451 1.00 91.00 232 VAL A CA 1
ATOM 1806 C C . VAL A 1 232 ? -1.008 -6.172 -13.504 1.00 91.00 232 VAL A C 1
ATOM 1808 O O . VAL A 1 232 ? -1.875 -5.385 -13.881 1.00 91.00 232 VAL A O 1
ATOM 1811 N N . SER A 1 233 ? -0.929 -6.597 -12.251 1.00 91.06 233 SER A N 1
ATOM 1812 C CA . SER A 1 233 ? -1.736 -6.028 -11.181 1.00 91.06 233 SER A CA 1
ATOM 1813 C C . SER A 1 233 ? -0.923 -5.881 -9.906 1.00 91.06 233 SER A C 1
ATOM 1815 O O . SER A 1 233 ? 0.038 -6.613 -9.657 1.00 91.06 233 SER A O 1
ATOM 1817 N N . TYR A 1 234 ? -1.332 -4.905 -9.104 1.00 92.06 234 TYR A N 1
ATOM 1818 C CA . TYR A 1 234 ? -0.766 -4.644 -7.795 1.00 92.06 234 TYR A CA 1
ATOM 1819 C C . TYR A 1 234 ? -1.882 -4.739 -6.767 1.00 92.06 234 TYR A C 1
ATOM 1821 O O . TYR A 1 234 ? -2.931 -4.100 -6.902 1.00 92.06 234 TYR A O 1
ATOM 1829 N N . SER A 1 235 ? -1.659 -5.551 -5.742 1.00 94.31 235 SER A N 1
ATOM 1830 C CA . SER A 1 235 ? -2.534 -5.613 -4.582 1.00 94.31 235 SER A CA 1
ATOM 1831 C C . SER A 1 235 ? -1.794 -5.171 -3.334 1.00 94.31 235 SER A C 1
ATOM 1833 O O . SER A 1 235 ? -0.597 -5.403 -3.182 1.00 94.31 235 SER A O 1
ATOM 1835 N N . PHE A 1 236 ? -2.517 -4.520 -2.435 1.00 95.06 236 PHE A N 1
ATOM 1836 C CA . PHE A 1 236 ? -1.993 -3.980 -1.195 1.00 95.06 236 PHE A CA 1
ATOM 1837 C C . PHE A 1 236 ? -2.789 -4.527 -0.018 1.00 95.06 236 PHE A C 1
ATOM 1839 O O . PHE A 1 236 ? -4.009 -4.681 -0.095 1.00 95.06 236 PHE A O 1
ATOM 1846 N N . ALA A 1 237 ? -2.108 -4.778 1.092 1.00 95.62 237 ALA A N 1
ATOM 1847 C CA . ALA A 1 237 ? -2.725 -5.168 2.348 1.00 95.62 237 ALA A CA 1
ATOM 1848 C C . ALA A 1 237 ? -2.083 -4.391 3.496 1.00 95.62 237 ALA A C 1
ATOM 1850 O O . ALA A 1 237 ? -0.868 -4.444 3.686 1.00 95.62 237 ALA A O 1
ATOM 1851 N N . VAL A 1 238 ? -2.897 -3.689 4.280 1.00 95.12 238 VAL A N 1
ATOM 1852 C CA . VAL A 1 238 ? -2.463 -3.091 5.543 1.00 95.12 238 VAL A CA 1
ATOM 1853 C C . VAL A 1 238 ? -2.788 -4.074 6.653 1.00 95.12 238 VAL A C 1
ATOM 1855 O O . VAL A 1 238 ? -3.952 -4.434 6.856 1.00 95.12 238 VAL A O 1
ATOM 1858 N N . LYS A 1 239 ? -1.752 -4.501 7.371 1.00 93.19 239 LYS A N 1
ATOM 1859 C CA . LYS A 1 239 ? -1.876 -5.377 8.533 1.00 93.19 239 LYS A CA 1
ATOM 1860 C C . LYS A 1 239 ? -1.619 -4.604 9.809 1.00 93.19 239 LYS A C 1
ATOM 1862 O O . LYS A 1 239 ? -0.636 -3.868 9.906 1.00 93.19 239 LYS A O 1
ATOM 1867 N N . LEU A 1 240 ? -2.497 -4.836 10.768 1.00 90.19 240 LEU A N 1
ATOM 1868 C CA . LEU A 1 240 ? -2.400 -4.373 12.136 1.00 90.19 240 LEU A CA 1
ATOM 1869 C C . LEU A 1 240 ? -1.771 -5.470 12.992 1.00 90.19 240 LEU A C 1
ATOM 1871 O O . LEU A 1 240 ? -2.168 -6.628 12.875 1.00 90.19 240 LEU A O 1
ATOM 1875 N N . TRP A 1 241 ? -0.800 -5.099 13.823 1.00 90.31 241 TRP A N 1
ATOM 1876 C CA . TRP A 1 241 ? -0.054 -6.009 14.688 1.00 90.31 241 TRP A CA 1
ATOM 1877 C C . TRP A 1 241 ? -0.242 -5.654 16.156 1.00 90.31 241 TRP A C 1
ATOM 1879 O O . TRP A 1 241 ? -0.118 -4.488 16.532 1.00 90.31 241 TRP A O 1
ATOM 1889 N N . PHE A 1 242 ? -0.441 -6.675 16.986 1.00 87.75 242 PHE A N 1
ATOM 1890 C CA . PHE A 1 242 ? -0.515 -6.524 18.435 1.00 87.75 242 PHE A CA 1
ATOM 1891 C C . PHE A 1 242 ? 0.359 -7.548 19.153 1.00 87.75 242 PHE A C 1
ATOM 1893 O O . PHE A 1 242 ? 0.434 -8.695 18.704 1.00 87.75 242 PHE A O 1
ATOM 1900 N N . PRO A 1 243 ? 1.010 -7.156 20.261 1.00 87.38 243 PRO A N 1
ATOM 1901 C CA . PRO A 1 243 ? 1.712 -8.098 21.117 1.00 87.38 243 PRO A CA 1
ATOM 1902 C C . PRO A 1 243 ? 0.709 -9.011 21.836 1.00 87.38 243 PRO A C 1
ATOM 1904 O O . PRO A 1 243 ? -0.313 -8.543 22.337 1.00 87.38 243 PRO A O 1
ATOM 1907 N N . TYR A 1 244 ? 1.015 -10.304 21.910 1.00 85.12 244 TYR A N 1
ATOM 1908 C CA . TYR A 1 244 ? 0.230 -11.297 22.643 1.00 85.12 244 TYR A CA 1
ATOM 1909 C C . TYR A 1 244 ? 1.148 -12.411 23.157 1.00 85.12 244 TYR A C 1
ATOM 1911 O O . TYR A 1 244 ? 1.853 -13.027 22.362 1.00 85.12 244 TYR A O 1
ATOM 1919 N N . GLU A 1 245 ? 1.167 -12.637 24.477 1.00 86.31 245 GLU A N 1
ATOM 1920 C CA . GLU A 1 245 ? 1.907 -13.729 25.147 1.00 86.31 245 GLU A CA 1
ATOM 1921 C C . GLU A 1 245 ? 3.360 -13.926 24.657 1.00 86.31 245 GLU A C 1
ATOM 1923 O O . GLU A 1 245 ? 3.806 -15.030 24.358 1.00 86.31 245 GLU A O 1
ATOM 1928 N N . GLY A 1 246 ? 4.126 -12.836 24.539 1.00 83.62 246 GLY A N 1
ATOM 1929 C CA . GLY A 1 246 ? 5.526 -12.891 24.089 1.00 83.62 246 GLY A CA 1
ATOM 1930 C C . GLY A 1 246 ? 5.718 -13.060 22.574 1.00 83.62 246 GLY A C 1
ATOM 1931 O O . GLY A 1 246 ? 6.854 -13.117 22.107 1.00 83.62 246 GLY A O 1
ATOM 1932 N N . SER A 1 247 ? 4.632 -13.082 21.801 1.00 87.75 247 SER A N 1
ATOM 1933 C CA . SER A 1 247 ? 4.612 -13.083 20.336 1.00 87.75 247 SER A CA 1
ATOM 1934 C C . SER A 1 247 ? 3.807 -11.890 19.798 1.00 87.75 247 SER A C 1
ATOM 1936 O O . SER A 1 247 ? 3.462 -10.963 20.536 1.00 87.75 247 SER A O 1
ATOM 1938 N N . TYR A 1 248 ? 3.521 -11.892 18.497 1.00 88.62 248 TYR A N 1
ATOM 1939 C CA . TYR A 1 248 ? 2.614 -10.950 17.857 1.00 88.62 248 TYR A CA 1
ATOM 1940 C C . TYR A 1 248 ? 1.538 -11.681 17.059 1.00 88.62 248 TYR A C 1
ATOM 1942 O O . TYR A 1 248 ? 1.823 -12.639 16.340 1.00 88.62 248 TYR A O 1
ATOM 1950 N N . VAL A 1 249 ? 0.317 -11.158 17.112 1.00 90.00 249 VAL A N 1
ATOM 1951 C CA . VAL A 1 249 ? -0.775 -11.551 16.216 1.00 90.00 249 VAL A CA 1
ATOM 1952 C C . VAL A 1 249 ? -1.076 -10.420 15.240 1.00 90.00 249 VAL A C 1
ATOM 1954 O O . VAL A 1 249 ? -0.796 -9.250 15.520 1.00 90.00 249 VAL A O 1
ATOM 1957 N N . SER A 1 250 ? -1.615 -10.765 14.068 1.00 89.56 250 SER A N 1
ATOM 1958 C CA . SER A 1 250 ? -1.951 -9.778 13.042 1.00 89.56 250 SER A CA 1
ATOM 1959 C C . SER A 1 250 ? -3.307 -10.015 12.408 1.00 89.56 250 SER A C 1
ATOM 1961 O O . SER A 1 250 ? -3.759 -11.151 12.286 1.00 89.56 250 SER A O 1
ATOM 1963 N N . GLN A 1 251 ? -3.916 -8.924 11.953 1.00 89.12 251 GLN A N 1
ATOM 1964 C CA . GLN A 1 251 ? -5.151 -8.930 11.181 1.00 89.12 251 GLN A CA 1
ATOM 1965 C C . GLN A 1 251 ? -5.022 -7.952 10.014 1.00 89.12 251 GLN A C 1
ATOM 1967 O O . GLN A 1 251 ? -4.468 -6.859 10.151 1.00 89.12 251 GLN A O 1
ATOM 1972 N N . THR A 1 252 ? -5.531 -8.345 8.849 1.00 91.25 252 THR A N 1
ATOM 1973 C CA . THR A 1 252 ? -5.632 -7.429 7.706 1.00 91.25 252 THR A CA 1
ATOM 1974 C C . THR A 1 252 ? -6.828 -6.511 7.926 1.00 91.25 252 THR A C 1
ATOM 1976 O O . THR A 1 252 ? -7.931 -6.999 8.164 1.00 91.25 252 THR A O 1
ATOM 1979 N N . VAL A 1 253 ? -6.594 -5.199 7.860 1.00 89.81 253 VAL A N 1
ATOM 1980 C CA . VAL A 1 253 ? -7.595 -4.153 8.151 1.00 89.81 253 VAL A CA 1
ATOM 1981 C C . VAL A 1 253 ? -7.950 -3.314 6.924 1.00 89.81 253 VAL A C 1
ATOM 1983 O O . VAL A 1 253 ? -9.055 -2.782 6.839 1.00 89.81 253 VAL A O 1
ATOM 1986 N N . ILE A 1 254 ? -7.045 -3.236 5.943 1.00 92.81 254 ILE A N 1
ATOM 1987 C CA . ILE A 1 254 ? -7.314 -2.651 4.625 1.00 92.81 254 ILE A CA 1
ATOM 1988 C C . ILE A 1 254 ? -6.775 -3.599 3.559 1.00 92.81 254 ILE A C 1
ATOM 1990 O O . ILE A 1 254 ? -5.641 -4.067 3.661 1.00 92.81 254 ILE A O 1
ATOM 1994 N N . THR A 1 255 ? -7.560 -3.839 2.518 1.00 94.25 255 THR A N 1
ATOM 1995 C CA . THR A 1 255 ? -7.117 -4.473 1.274 1.00 94.25 255 THR A CA 1
ATOM 1996 C C . THR A 1 255 ? -7.341 -3.521 0.112 1.00 94.25 255 THR A C 1
ATOM 1998 O O . THR A 1 255 ? -8.288 -2.737 0.119 1.00 94.25 255 THR A O 1
ATOM 2001 N N . SER A 1 256 ? -6.474 -3.577 -0.892 1.00 93.69 256 SER A N 1
ATOM 2002 C CA . SER A 1 256 ? -6.676 -2.853 -2.136 1.00 93.69 256 SER A CA 1
ATOM 2003 C C . SER A 1 256 ? -6.250 -3.703 -3.322 1.00 93.69 256 SER A C 1
ATOM 2005 O O . SER A 1 256 ? -5.138 -4.221 -3.342 1.00 93.69 256 SER A O 1
ATOM 2007 N N . THR A 1 257 ? -7.122 -3.848 -4.313 1.00 89.75 257 THR A N 1
ATOM 2008 C CA . THR A 1 257 ? -6.808 -4.480 -5.599 1.00 89.75 257 THR A CA 1
ATOM 2009 C C . THR A 1 257 ? -7.124 -3.478 -6.688 1.00 89.75 257 THR A C 1
ATOM 2011 O O . THR A 1 257 ? -8.272 -3.382 -7.119 1.00 89.75 257 THR A O 1
ATOM 2014 N N . ASN A 1 258 ? -6.127 -2.700 -7.092 1.00 78.00 258 ASN A N 1
ATOM 2015 C CA . ASN A 1 258 ? -6.333 -1.660 -8.088 1.00 78.00 258 ASN A CA 1
ATOM 2016 C C . ASN A 1 258 ? -5.809 -2.112 -9.448 1.00 78.00 258 ASN A C 1
ATOM 2018 O O . ASN A 1 258 ? -4.704 -2.648 -9.571 1.00 78.00 258 ASN A O 1
ATOM 2022 N N . GLY A 1 259 ? -6.616 -1.876 -10.471 1.00 77.06 259 GLY A N 1
ATOM 2023 C CA . GLY A 1 259 ? -6.254 -2.062 -11.858 1.00 77.06 259 GLY A CA 1
ATOM 2024 C C . GLY A 1 259 ? -5.259 -1.011 -12.335 1.00 77.06 259 GLY A C 1
ATOM 2025 O O . GLY A 1 259 ? -5.122 0.086 -11.783 1.00 77.06 259 GLY A O 1
ATOM 2026 N N . ILE A 1 260 ? -4.568 -1.365 -13.413 1.00 84.81 260 ILE A N 1
ATOM 2027 C CA . ILE A 1 260 ? -3.722 -0.445 -14.160 1.00 84.81 260 ILE A CA 1
ATOM 2028 C C . ILE A 1 260 ? -4.564 0.163 -15.275 1.00 84.81 260 ILE A C 1
ATOM 2030 O O . ILE A 1 260 ? -5.065 -0.534 -16.156 1.00 84.81 260 ILE A O 1
ATOM 2034 N N . PHE A 1 261 ? -4.709 1.480 -15.235 1.00 81.38 261 PHE A N 1
ATOM 2035 C CA . PHE A 1 261 ? -5.510 2.252 -16.167 1.00 81.38 261 PHE A CA 1
ATOM 2036 C C . PHE A 1 261 ? -4.627 2.981 -17.157 1.00 81.38 261 PHE A C 1
ATOM 2038 O O . PHE A 1 261 ? -3.592 3.545 -16.810 1.00 81.38 261 PHE A O 1
ATOM 2045 N N . THR A 1 262 ? -5.088 3.040 -18.398 1.00 79.50 262 THR A N 1
ATOM 2046 C CA . THR A 1 262 ? -4.494 3.913 -19.398 1.00 79.50 262 THR A CA 1
ATOM 2047 C C . THR A 1 262 ? -5.098 5.309 -19.286 1.00 79.50 262 THR A C 1
ATOM 2049 O O . THR A 1 262 ? -6.313 5.467 -19.381 1.00 79.50 262 THR A O 1
ATOM 2052 N N . THR A 1 263 ? -4.257 6.325 -19.111 1.00 71.94 263 THR A N 1
ATOM 2053 C CA . THR A 1 263 ? -4.655 7.738 -19.109 1.00 71.94 263 THR A CA 1
ATOM 2054 C C . THR A 1 263 ? -3.920 8.506 -20.202 1.00 71.94 263 THR A C 1
ATOM 2056 O O . THR A 1 263 ? -2.828 8.120 -20.612 1.00 71.94 263 THR A O 1
ATOM 2059 N N . THR A 1 264 ? -4.505 9.605 -20.665 1.00 67.00 264 THR A N 1
ATOM 2060 C CA . THR A 1 264 ? -3.880 10.569 -21.582 1.00 67.00 264 THR A CA 1
ATOM 2061 C C . THR A 1 264 ? -3.618 11.872 -20.837 1.00 67.00 264 THR A C 1
ATOM 2063 O O . THR A 1 264 ? -4.424 12.260 -19.991 1.00 67.00 264 THR A O 1
ATOM 2066 N N . LEU A 1 265 ? -2.505 12.553 -21.122 1.00 55.31 265 LEU A N 1
ATOM 2067 C CA . LEU A 1 265 ? -2.246 13.867 -20.527 1.00 55.31 265 LEU A CA 1
ATOM 2068 C C . LEU A 1 265 ? -3.311 14.886 -20.968 1.00 55.31 265 LEU A C 1
ATOM 2070 O O . LEU A 1 265 ? -3.622 14.954 -22.162 1.00 55.31 265 LEU A O 1
ATOM 2074 N N . PRO A 1 266 ? -3.850 15.700 -20.045 1.00 45.34 266 PRO A N 1
ATOM 2075 C CA . PRO A 1 266 ? -4.689 16.830 -20.406 1.00 45.34 266 PRO A CA 1
ATOM 2076 C C . PRO A 1 266 ? -3.822 17.935 -21.034 1.00 45.34 266 PRO A C 1
ATOM 2078 O O . PRO A 1 266 ? -3.143 18.652 -20.318 1.00 45.34 266 PRO A O 1
ATOM 2081 N N . TYR A 1 267 ? -3.874 18.031 -22.369 1.00 40.56 267 TYR A N 1
ATOM 2082 C CA . TYR A 1 267 ? -3.643 19.211 -23.227 1.00 40.56 267 TYR A CA 1
ATOM 2083 C C . TYR A 1 267 ? -2.288 19.978 -23.135 1.00 40.56 267 TYR A C 1
ATOM 2085 O O . TYR A 1 267 ? -1.760 20.260 -22.069 1.00 40.56 267 TYR A O 1
ATOM 2093 N N . ASN A 1 268 ? -1.759 20.377 -24.306 1.00 41.72 268 ASN A N 1
ATOM 2094 C CA . ASN A 1 268 ? -0.522 21.146 -24.605 1.00 41.72 268 ASN A CA 1
ATOM 2095 C C . ASN A 1 268 ? 0.842 20.427 -24.731 1.00 41.72 268 ASN A C 1
ATOM 2097 O O . ASN A 1 268 ? 1.801 21.067 -25.160 1.00 41.72 268 ASN A O 1
ATOM 2101 N N . ALA A 1 269 ? 0.963 19.118 -24.494 1.00 42.09 269 ALA A N 1
ATOM 2102 C CA . ALA A 1 269 ? 2.216 18.384 -24.735 1.00 42.09 269 ALA A CA 1
ATOM 2103 C C . ALA A 1 269 ? 2.103 17.421 -25.937 1.00 42.09 269 ALA A C 1
ATOM 2105 O O . ALA A 1 269 ? 1.835 16.239 -25.764 1.00 42.09 269 ALA A O 1
ATOM 2106 N N . ALA A 1 270 ? 2.354 17.949 -27.142 1.00 39.06 270 ALA A N 1
ATOM 2107 C CA . ALA A 1 270 ? 2.498 17.253 -28.433 1.00 39.06 270 ALA A CA 1
ATOM 2108 C C . ALA A 1 270 ? 1.250 16.512 -29.006 1.00 39.06 270 ALA A C 1
ATOM 2110 O O . ALA A 1 270 ? 0.516 15.848 -28.280 1.00 39.06 270 ALA A O 1
ATOM 2111 N N . PRO A 1 271 ? 1.025 16.551 -30.338 1.00 37.72 271 PRO A N 1
ATOM 2112 C CA . PRO A 1 271 ? -0.189 16.042 -31.005 1.00 37.72 271 PRO A CA 1
ATOM 2113 C C . PRO A 1 271 ? -0.372 14.509 -31.022 1.00 37.72 271 PRO A C 1
ATOM 2115 O O . PRO A 1 271 ? -1.309 14.009 -31.638 1.00 37.72 271 PRO A O 1
ATOM 2118 N N . ASN A 1 272 ? 0.458 13.743 -30.307 1.00 44.22 272 ASN A N 1
ATOM 2119 C CA . ASN A 1 272 ? 0.365 12.284 -30.254 1.00 44.22 272 ASN A CA 1
ATOM 2120 C C . ASN A 1 272 ? 0.186 11.888 -28.788 1.00 44.22 272 ASN A C 1
ATOM 2122 O O . ASN A 1 272 ? 1.172 11.714 -28.077 1.00 44.22 272 ASN A O 1
ATOM 2126 N N . SER A 1 273 ? -1.070 11.814 -28.336 1.00 46.56 273 SER A N 1
ATOM 2127 C CA . SER A 1 273 ? -1.468 11.600 -26.941 1.00 46.56 273 SER A CA 1
ATOM 2128 C C . SER A 1 273 ? -0.747 10.408 -26.316 1.00 46.56 273 SER A C 1
ATOM 2130 O O . SER A 1 273 ? -1.094 9.244 -26.541 1.00 46.56 273 SER A O 1
ATOM 2132 N N . THR A 1 274 ? 0.265 10.710 -25.523 1.00 56.00 274 THR A N 1
ATOM 2133 C CA . THR A 1 274 ? 1.056 9.723 -24.822 1.00 56.00 274 THR A CA 1
ATOM 2134 C C . THR A 1 274 ? 0.177 9.045 -23.772 1.00 56.00 274 THR A C 1
ATOM 2136 O O . THR A 1 274 ? -0.287 9.678 -22.822 1.00 56.00 274 THR A O 1
ATOM 2139 N N . LYS A 1 275 ? -0.150 7.773 -24.006 1.00 62.06 275 LYS A N 1
ATOM 2140 C CA . LYS A 1 275 ? -0.890 6.935 -23.062 1.00 62.06 275 LYS A CA 1
ATOM 2141 C C . LYS A 1 275 ? 0.065 6.547 -21.936 1.00 62.06 275 LYS A C 1
ATOM 2143 O O . LYS A 1 275 ? 1.115 6.000 -22.230 1.00 62.06 275 LYS A O 1
ATOM 2148 N N . PHE A 1 276 ? -0.293 6.776 -20.678 1.00 73.75 276 PHE A N 1
ATOM 2149 C CA . PHE A 1 276 ? 0.482 6.313 -19.519 1.00 73.75 276 PHE A CA 1
ATOM 2150 C C . PHE A 1 276 ? -0.339 5.347 -18.675 1.00 73.75 276 PHE A C 1
ATOM 2152 O O . PHE A 1 276 ? -1.569 5.426 -18.663 1.00 73.75 276 PHE A O 1
ATOM 2159 N N . TYR A 1 277 ? 0.340 4.425 -17.996 1.00 78.69 277 TYR A N 1
ATOM 2160 C CA . TYR A 1 277 ? -0.281 3.344 -17.235 1.00 78.69 277 TYR A CA 1
ATOM 2161 C C . TYR A 1 277 ? -0.195 3.626 -15.743 1.00 78.69 277 TYR A C 1
ATOM 2163 O O . TYR A 1 277 ? 0.841 3.409 -15.122 1.00 78.69 277 TYR A O 1
ATOM 2171 N N . VAL A 1 278 ? -1.302 4.088 -15.175 1.00 82.12 278 VAL A N 1
ATOM 2172 C CA . VAL A 1 278 ? -1.384 4.530 -13.783 1.00 82.12 278 VAL A CA 1
ATOM 2173 C C . VAL A 1 278 ? -2.285 3.608 -12.982 1.00 82.12 278 VAL A C 1
ATOM 2175 O O . VAL A 1 278 ? -3.292 3.110 -13.481 1.00 82.12 278 VAL A O 1
ATOM 2178 N N . ILE A 1 279 ? -1.962 3.421 -11.712 1.00 84.56 279 ILE A N 1
ATOM 2179 C CA . ILE A 1 279 ? -2.897 2.852 -10.750 1.00 84.56 279 ILE A CA 1
ATOM 2180 C C . ILE A 1 279 ? -3.844 3.962 -10.301 1.00 84.56 279 ILE A C 1
ATOM 2182 O O . ILE A 1 279 ? -3.406 5.066 -9.957 1.00 84.56 279 ILE A O 1
ATOM 2186 N N . LYS A 1 280 ? -5.142 3.658 -10.282 1.00 86.06 280 LYS A N 1
ATOM 2187 C CA . LYS A 1 280 ? -6.142 4.490 -9.611 1.00 86.06 280 LYS A CA 1
ATOM 2188 C C . LYS A 1 280 ? -6.449 3.917 -8.245 1.00 86.06 280 LYS A C 1
ATOM 2190 O O . LYS A 1 280 ? -6.541 2.708 -8.088 1.00 86.06 280 LYS A O 1
ATOM 2195 N N . THR A 1 281 ? -6.588 4.792 -7.268 1.00 88.44 281 THR A N 1
ATOM 2196 C CA . THR A 1 281 ? -6.949 4.420 -5.902 1.00 88.44 281 THR A CA 1
ATOM 2197 C C . THR A 1 281 ? -7.784 5.528 -5.284 1.00 88.44 281 THR A C 1
ATOM 2199 O O . THR A 1 281 ? -7.824 6.645 -5.804 1.00 88.44 281 THR A O 1
ATOM 2202 N N . LEU A 1 282 ? -8.439 5.235 -4.169 1.00 88.31 282 LEU A N 1
ATOM 2203 C CA . LEU A 1 282 ? -9.163 6.233 -3.397 1.00 88.31 282 LEU A CA 1
ATOM 2204 C C . LEU A 1 282 ? -8.218 7.028 -2.493 1.00 88.31 282 LEU A C 1
ATOM 2206 O O . LEU A 1 282 ? -7.281 6.475 -1.912 1.00 88.31 282 LEU A O 1
ATOM 2210 N N . ASN A 1 283 ? -8.482 8.327 -2.368 1.00 88.12 283 ASN A N 1
ATOM 2211 C CA . ASN A 1 283 ? -7.756 9.245 -1.501 1.00 88.12 283 ASN A CA 1
ATOM 2212 C C . ASN A 1 283 ? -8.721 10.007 -0.588 1.00 88.12 283 ASN A C 1
ATOM 2214 O O . ASN A 1 283 ? -9.595 10.734 -1.055 1.00 88.12 283 ASN A O 1
ATOM 2218 N N . TYR A 1 284 ? -8.537 9.866 0.721 1.00 84.56 284 TYR A N 1
ATOM 2219 C CA . TYR A 1 284 ? -9.361 10.520 1.732 1.00 84.56 284 TYR A CA 1
ATOM 2220 C C . TYR A 1 284 ? -8.739 11.854 2.159 1.00 84.56 284 TYR A C 1
ATOM 2222 O O . TYR A 1 284 ? -7.629 11.901 2.679 1.00 84.56 284 TYR A O 1
ATOM 2230 N N . THR A 1 285 ? -9.476 12.956 2.033 1.00 69.00 285 THR A N 1
ATOM 2231 C CA . THR A 1 285 ? -8.951 14.323 2.211 1.00 69.00 285 THR A CA 1
ATOM 2232 C C . THR A 1 285 ? -8.485 14.635 3.642 1.00 69.00 285 THR A C 1
ATOM 2234 O O . THR A 1 285 ? -7.710 15.570 3.843 1.00 69.00 285 THR A O 1
ATOM 2237 N N . ARG A 1 286 ? -8.955 13.888 4.657 1.00 61.88 286 ARG A N 1
ATOM 2238 C CA . ARG A 1 286 ? -8.671 14.155 6.087 1.00 61.88 286 ARG A CA 1
ATOM 2239 C C . ARG A 1 286 ? -8.563 12.916 6.985 1.00 61.88 286 ARG A C 1
ATOM 2241 O O . ARG A 1 286 ? -8.561 13.059 8.202 1.00 61.88 286 ARG A O 1
ATOM 2248 N N . GLY A 1 287 ? -8.472 11.713 6.418 1.00 56.34 287 GLY A N 1
ATOM 2249 C CA . GLY A 1 287 ? -8.381 10.489 7.224 1.00 56.34 287 GLY A CA 1
ATOM 2250 C C . GLY A 1 287 ? -9.683 10.074 7.925 1.00 56.34 287 GLY A C 1
ATOM 2251 O O . GLY A 1 287 ? -9.630 9.299 8.875 1.00 56.34 287 GLY A O 1
ATOM 2252 N N . TYR A 1 288 ? -10.835 10.564 7.457 1.00 60.31 288 TYR A N 1
ATOM 2253 C CA . TYR A 1 288 ? -12.157 10.191 7.962 1.00 60.31 288 TYR A CA 1
ATOM 2254 C C . TYR A 1 288 ? -12.986 9.516 6.867 1.00 60.31 288 TYR A C 1
ATOM 2256 O O . TYR A 1 288 ? -12.955 9.953 5.720 1.00 60.31 288 TYR A O 1
ATOM 2264 N N . TYR A 1 289 ? -13.770 8.502 7.239 1.00 64.38 289 TYR A N 1
ATOM 2265 C CA . TYR A 1 289 ? -14.683 7.790 6.330 1.00 64.38 289 TYR A CA 1
ATOM 2266 C C . TYR A 1 289 ? -15.981 8.527 6.022 1.00 64.38 289 TYR A C 1
ATOM 2268 O O . TYR A 1 289 ? -16.721 8.107 5.139 1.00 64.38 289 TYR A O 1
ATOM 2276 N N . TYR A 1 290 ? -16.275 9.605 6.748 1.00 58.66 290 TYR A N 1
ATOM 2277 C CA . TYR A 1 290 ? -17.556 10.306 6.645 1.00 58.66 290 TYR A CA 1
ATOM 2278 C C . TYR A 1 290 ? -17.726 11.081 5.332 1.00 58.66 290 TYR A C 1
ATOM 2280 O O . TYR A 1 290 ? -18.829 11.514 5.014 1.00 58.66 290 TYR A O 1
ATOM 2288 N N . THR A 1 291 ? -16.647 11.258 4.566 1.00 64.00 291 THR A N 1
ATOM 2289 C CA . THR A 1 291 ? -16.681 11.860 3.232 1.00 64.00 291 THR A CA 1
ATOM 2290 C C . THR A 1 291 ? -16.331 10.811 2.180 1.00 64.00 291 THR A C 1
ATOM 2292 O O . THR A 1 291 ? -15.346 10.090 2.379 1.00 64.00 291 THR A O 1
ATOM 2295 N N . PRO A 1 292 ? -17.067 10.744 1.054 1.00 69.56 292 PRO A N 1
ATOM 2296 C CA . PRO A 1 292 ? -16.658 9.954 -0.100 1.00 69.56 292 PRO A CA 1
ATOM 2297 C C . PRO A 1 292 ? -15.210 10.286 -0.468 1.00 69.56 292 PRO A C 1
ATOM 2299 O O . PRO A 1 292 ? -14.833 11.457 -0.503 1.00 69.56 292 PRO A O 1
ATOM 2302 N N . ALA A 1 293 ? -14.390 9.262 -0.681 1.00 80.19 293 ALA A N 1
ATOM 2303 C CA . ALA A 1 293 ? -13.032 9.468 -1.156 1.00 80.19 293 ALA A CA 1
ATOM 2304 C C . ALA A 1 293 ? -13.037 9.724 -2.661 1.00 80.19 293 ALA A C 1
ATOM 2306 O O . ALA A 1 293 ? -13.772 9.073 -3.407 1.00 80.19 293 ALA A O 1
ATOM 2307 N N . ASP A 1 294 ? -12.160 10.617 -3.103 1.00 85.00 294 ASP A N 1
ATOM 2308 C CA . ASP A 1 294 ? -11.963 10.864 -4.523 1.00 85.00 294 ASP A CA 1
ATOM 2309 C C . ASP A 1 294 ? -11.036 9.803 -5.113 1.00 85.00 294 ASP A C 1
ATOM 2311 O O . ASP A 1 294 ? -10.032 9.409 -4.509 1.00 85.00 294 ASP A O 1
ATOM 2315 N N . SER A 1 295 ? -11.339 9.361 -6.333 1.00 87.12 295 SER A N 1
ATOM 2316 C CA . SER A 1 295 ? -10.398 8.561 -7.111 1.00 87.12 295 SER A CA 1
ATOM 2317 C C . SER A 1 295 ? -9.250 9.450 -7.583 1.00 87.12 295 SER A C 1
ATOM 2319 O O . SER A 1 295 ? -9.462 10.450 -8.266 1.00 87.12 295 SER A O 1
ATOM 2321 N N . VAL A 1 296 ? -8.020 9.037 -7.294 1.00 87.00 296 VAL A N 1
ATOM 2322 C CA . VAL A 1 296 ? -6.798 9.710 -7.745 1.00 87.00 296 VAL A CA 1
ATOM 2323 C C . VAL A 1 296 ? -5.904 8.754 -8.523 1.00 87.00 296 VAL A C 1
ATOM 2325 O O . VAL A 1 296 ? -5.920 7.543 -8.301 1.00 87.00 296 VAL A O 1
ATOM 2328 N N . ASN A 1 297 ? -5.087 9.307 -9.417 1.00 86.19 297 ASN A N 1
ATOM 2329 C CA . ASN A 1 297 ? -3.992 8.570 -10.039 1.00 86.19 297 ASN A CA 1
ATOM 2330 C C . ASN A 1 297 ? -2.808 8.570 -9.065 1.00 86.19 297 ASN A C 1
ATOM 2332 O O . ASN A 1 297 ? -2.278 9.635 -8.755 1.00 86.19 297 ASN A O 1
ATOM 2336 N N . ALA A 1 298 ? -2.365 7.403 -8.604 1.00 82.69 298 ALA A N 1
ATOM 2337 C CA . ALA A 1 298 ? -1.250 7.281 -7.667 1.00 82.69 298 ALA A CA 1
ATOM 2338 C C . ALA A 1 298 ? 0.084 7.583 -8.379 1.00 82.69 298 ALA A C 1
ATOM 2340 O O . ALA A 1 298 ? 0.773 6.676 -8.836 1.00 82.69 298 ALA A O 1
ATOM 2341 N N . THR A 1 299 ? 0.434 8.854 -8.566 1.00 78.81 299 THR A N 1
ATOM 2342 C CA . THR A 1 299 ? 1.580 9.274 -9.398 1.00 78.81 299 THR A CA 1
ATOM 2343 C C . THR A 1 299 ? 2.366 10.417 -8.749 1.00 78.81 299 THR A C 1
ATOM 2345 O O . THR A 1 299 ? 1.961 10.948 -7.721 1.00 78.81 299 THR A O 1
ATOM 2348 N N . CYS A 1 300 ? 3.508 10.799 -9.333 1.00 71.75 300 CYS A N 1
ATOM 2349 C CA . CYS A 1 300 ? 4.234 12.036 -9.000 1.00 71.75 300 CYS A CA 1
ATOM 2350 C C . CYS A 1 300 ? 4.617 12.224 -7.521 1.00 71.75 300 CYS A C 1
ATOM 2352 O O . CYS A 1 300 ? 4.607 13.342 -7.015 1.00 71.75 300 CYS A O 1
ATOM 2354 N N . GLN A 1 301 ? 4.961 11.143 -6.817 1.00 76.00 301 GLN A N 1
ATOM 2355 C CA . GLN A 1 301 ? 5.288 11.167 -5.385 1.00 76.00 301 GLN A CA 1
ATOM 2356 C C . GLN A 1 301 ? 4.157 11.731 -4.513 1.00 76.00 301 GLN A C 1
ATOM 2358 O O . GLN A 1 301 ? 4.398 12.187 -3.395 1.00 76.00 301 GLN A O 1
ATOM 2363 N N . GLN A 1 302 ? 2.921 11.669 -5.012 1.00 84.88 302 GLN A N 1
ATOM 2364 C CA . GLN A 1 302 ? 1.731 12.098 -4.298 1.00 84.88 302 GLN A CA 1
ATOM 2365 C C . GLN A 1 302 ? 1.559 11.298 -3.005 1.00 84.88 302 GLN A C 1
ATOM 2367 O O . GLN A 1 302 ? 1.834 10.098 -2.952 1.00 84.88 302 GLN A O 1
ATOM 2372 N N . LEU A 1 303 ? 1.060 11.966 -1.967 1.00 88.25 303 LEU A N 1
ATOM 2373 C CA . LEU A 1 303 ? 0.543 11.302 -0.781 1.00 88.25 303 LEU A CA 1
ATOM 2374 C C . LEU A 1 303 ? -0.903 10.863 -1.040 1.00 88.25 303 LEU A C 1
ATOM 2376 O O . LEU A 1 303 ? -1.783 11.697 -1.248 1.00 88.25 303 LEU A O 1
ATOM 2380 N N . VAL A 1 304 ? -1.132 9.556 -1.018 1.00 90.50 304 VAL A N 1
ATOM 2381 C CA . VAL A 1 304 ? -2.458 8.939 -0.996 1.00 90.50 304 VAL A CA 1
ATOM 2382 C C . VAL A 1 304 ? -2.792 8.615 0.451 1.00 90.50 304 VAL A C 1
ATOM 2384 O O . VAL A 1 304 ? -1.958 8.069 1.168 1.00 90.50 304 VAL A O 1
ATOM 2387 N N . ILE A 1 305 ? -4.001 8.941 0.886 1.00 90.56 305 ILE A N 1
ATOM 2388 C CA . ILE A 1 305 ? -4.468 8.683 2.243 1.00 90.56 305 ILE A CA 1
ATOM 2389 C C . ILE A 1 305 ? -5.577 7.640 2.180 1.00 90.56 305 ILE A C 1
ATOM 2391 O O . ILE A 1 305 ? -6.614 7.875 1.564 1.00 90.56 305 ILE A O 1
ATOM 2395 N N . TRP A 1 306 ? -5.384 6.520 2.867 1.00 91.81 306 TRP A N 1
ATOM 2396 C CA . TRP A 1 306 ? -6.446 5.588 3.233 1.00 91.81 306 TRP A CA 1
ATOM 2397 C C . TRP A 1 306 ? -6.763 5.776 4.708 1.00 91.81 306 TRP A C 1
ATOM 2399 O O . TRP A 1 306 ? -5.862 5.919 5.529 1.00 91.81 306 TRP A O 1
ATOM 2409 N N . ALA A 1 307 ? -8.035 5.801 5.075 1.00 87.81 307 ALA A N 1
ATOM 2410 C CA . ALA A 1 307 ? -8.415 5.867 6.479 1.00 87.81 307 ALA A CA 1
ATOM 2411 C C . ALA A 1 307 ? -8.593 4.446 7.039 1.00 87.81 307 ALA A C 1
ATOM 2413 O O . ALA A 1 307 ? -8.963 3.546 6.291 1.00 87.81 307 ALA A O 1
ATOM 2414 N N . LEU A 1 308 ? -8.421 4.222 8.345 1.00 87.69 308 LEU A N 1
ATOM 2415 C CA . LEU A 1 308 ? -8.998 3.047 9.022 1.00 87.69 308 LEU A CA 1
ATOM 2416 C C . LEU A 1 308 ? -10.474 3.297 9.369 1.00 87.69 308 LEU A C 1
ATOM 2418 O O . LEU A 1 308 ? -10.795 4.419 9.774 1.00 87.69 308 LEU A O 1
ATOM 2422 N N . PRO A 1 309 ? -11.381 2.321 9.167 1.00 84.56 309 PRO A N 1
ATOM 2423 C CA . PRO A 1 309 ? -12.816 2.505 9.389 1.00 84.56 309 PRO A CA 1
ATOM 2424 C C . PRO A 1 309 ? -13.111 2.506 10.890 1.00 84.56 309 PRO A C 1
ATOM 2426 O O . PRO A 1 309 ? -13.581 1.520 11.450 1.00 84.56 309 PRO A O 1
ATOM 2429 N N . LEU A 1 310 ? -12.757 3.607 11.549 1.00 85.12 310 LEU A N 1
ATOM 2430 C CA . LEU A 1 310 ? -12.815 3.759 12.995 1.00 85.12 310 LEU A CA 1
ATOM 2431 C C . LEU A 1 310 ? -14.153 4.349 13.432 1.00 85.12 310 LEU A C 1
ATOM 2433 O O . LEU A 1 310 ? -14.565 5.395 12.933 1.00 85.12 310 LEU A O 1
ATOM 2437 N N . SER A 1 311 ? -14.772 3.705 14.411 1.00 86.56 311 SER A N 1
ATOM 2438 C CA . SER A 1 311 ? -15.865 4.256 15.203 1.00 86.56 311 SER A CA 1
ATOM 2439 C C . SER A 1 311 ? -15.351 4.770 16.539 1.00 86.56 311 SER A C 1
ATOM 2441 O O . SER A 1 311 ? -14.308 4.327 17.030 1.00 86.56 311 SER A O 1
ATOM 2443 N N . THR A 1 312 ? -16.095 5.697 17.135 1.00 88.75 312 THR A N 1
ATOM 2444 C CA . THR A 1 312 ? -15.793 6.276 18.443 1.00 88.75 312 THR A CA 1
ATOM 2445 C C . THR A 1 312 ? -16.999 6.244 19.371 1.00 88.75 312 THR A C 1
ATOM 2447 O O . THR A 1 312 ? -18.122 6.534 18.959 1.00 88.75 312 THR A O 1
ATOM 2450 N N . LEU A 1 313 ? -16.748 5.930 20.643 1.00 91.38 313 LEU A N 1
ATOM 2451 C CA . LEU A 1 313 ? -17.719 5.955 21.732 1.00 91.38 313 LEU A CA 1
ATOM 2452 C C . LEU A 1 313 ? -17.271 6.998 22.752 1.00 91.38 313 LEU A C 1
ATOM 2454 O O . LEU A 1 313 ? -16.231 6.835 23.388 1.00 91.38 313 LEU A O 1
ATOM 2458 N N . ASN A 1 314 ? -18.077 8.039 22.923 1.00 93.44 314 ASN A N 1
ATOM 2459 C CA . ASN A 1 314 ? -17.918 9.044 23.963 1.00 93.44 314 ASN A CA 1
ATOM 2460 C C . ASN A 1 314 ? -18.797 8.665 25.154 1.00 93.44 314 ASN A C 1
ATOM 2462 O O . ASN A 1 314 ? -20.014 8.833 25.112 1.00 93.44 314 ASN A O 1
ATOM 2466 N N . VAL A 1 315 ? -18.190 8.154 26.220 1.00 92.19 315 VAL A N 1
ATOM 2467 C CA . VAL A 1 315 ? -18.899 7.908 27.476 1.00 92.19 315 VAL A CA 1
ATOM 2468 C C . VAL A 1 315 ? -18.951 9.216 28.250 1.00 92.19 315 VAL A C 1
ATOM 2470 O O . VAL A 1 315 ? -17.917 9.721 28.689 1.00 92.19 315 VAL A O 1
ATOM 2473 N N . THR A 1 316 ? -20.150 9.772 28.406 1.00 92.00 316 THR A N 1
ATOM 2474 C CA . THR A 1 316 ? -20.373 11.076 29.054 1.00 92.00 316 THR A CA 1
ATOM 2475 C C . THR A 1 316 ? -20.851 10.964 30.497 1.00 92.00 316 THR A C 1
ATOM 2477 O O . THR A 1 316 ? -20.740 11.929 31.249 1.00 92.00 316 THR A O 1
ATOM 2480 N N . GLY A 1 317 ? -21.349 9.794 30.902 1.00 87.38 317 GLY A N 1
ATOM 2481 C CA . GLY A 1 317 ? -21.890 9.559 32.237 1.00 87.38 317 GLY A CA 1
ATOM 2482 C C . GLY A 1 317 ? -21.935 8.077 32.601 1.00 87.38 317 GLY A C 1
ATOM 2483 O O . GLY A 1 317 ? -22.051 7.216 31.726 1.00 87.38 317 GLY A O 1
ATOM 2484 N N . LEU A 1 318 ? -21.856 7.798 33.903 1.00 86.38 318 LEU A N 1
ATOM 2485 C CA . LEU A 1 318 ? -22.013 6.472 34.500 1.00 86.38 318 LEU A CA 1
ATOM 2486 C C . LEU A 1 318 ? -23.162 6.496 35.504 1.00 86.38 318 LEU A C 1
ATOM 2488 O O . LEU A 1 318 ? -23.209 7.374 36.367 1.00 86.38 318 LEU A O 1
ATOM 2492 N N . PHE A 1 319 ? -24.045 5.508 35.408 1.00 82.06 319 PHE A N 1
ATOM 2493 C CA . PHE A 1 319 ? -25.220 5.369 36.257 1.00 82.06 319 PHE A CA 1
ATOM 2494 C C . PHE A 1 319 ? -25.293 3.961 36.850 1.00 82.06 319 PHE A C 1
ATOM 2496 O O . PHE A 1 319 ? -24.910 2.987 36.203 1.00 82.06 319 PHE A O 1
ATOM 2503 N N . ASP A 1 320 ? -25.785 3.846 38.079 1.00 72.50 320 ASP A N 1
ATOM 2504 C CA . ASP A 1 320 ? -26.124 2.552 38.668 1.00 72.50 320 ASP A CA 1
ATOM 2505 C C . ASP A 1 320 ? -27.410 1.985 38.034 1.00 72.50 320 ASP A C 1
ATOM 2507 O O . ASP A 1 320 ? -28.112 2.657 37.271 1.00 72.50 320 ASP A O 1
ATOM 2511 N N . ILE A 1 321 ? -27.760 0.742 38.371 1.00 68.88 321 ILE A N 1
ATOM 2512 C CA . ILE A 1 321 ? -28.979 0.081 37.867 1.00 68.88 321 ILE A CA 1
ATOM 2513 C C . ILE A 1 321 ? -30.290 0.773 38.282 1.00 68.88 321 ILE A C 1
ATOM 2515 O O . ILE A 1 321 ? -31.353 0.432 37.771 1.00 68.88 321 ILE A O 1
ATOM 2519 N N . LYS A 1 322 ? -30.233 1.722 39.223 1.00 66.19 322 LYS A N 1
ATOM 2520 C CA . LYS A 1 322 ? -31.366 2.535 39.678 1.00 66.19 322 LYS A CA 1
ATOM 2521 C C . LYS A 1 322 ? -31.422 3.893 38.968 1.00 66.19 322 LYS A C 1
ATOM 2523 O O . LYS A 1 322 ? -32.342 4.664 39.224 1.00 66.19 322 LYS A O 1
ATOM 2528 N N . GLY A 1 323 ? -30.474 4.182 38.075 1.00 69.38 323 GLY A N 1
ATOM 2529 C CA . GLY A 1 323 ? -30.379 5.448 37.356 1.00 69.38 323 GLY A CA 1
ATOM 2530 C C . GLY A 1 323 ? -29.713 6.572 38.154 1.00 69.38 323 GLY A C 1
ATOM 2531 O O . GLY A 1 323 ? -29.794 7.726 37.741 1.00 69.38 323 GLY A O 1
ATOM 2532 N N . ASN A 1 324 ? -29.045 6.274 39.274 1.00 74.12 324 ASN A N 1
ATOM 2533 C CA . ASN A 1 324 ? -28.292 7.271 40.034 1.00 74.12 324 ASN A CA 1
ATOM 2534 C C . ASN A 1 324 ? -26.898 7.468 39.428 1.00 74.12 324 ASN A C 1
ATOM 2536 O O . ASN A 1 324 ? -26.254 6.475 39.085 1.00 74.12 324 ASN A O 1
ATOM 2540 N N . PRO A 1 325 ? -26.379 8.706 39.344 1.00 76.31 325 PRO A N 1
ATOM 2541 C CA . PRO A 1 325 ? -24.997 8.941 38.944 1.00 76.31 325 PRO A CA 1
ATOM 2542 C C . PRO A 1 325 ? -24.007 8.211 39.860 1.00 76.31 325 PRO A C 1
ATOM 2544 O O . PRO A 1 325 ? -24.095 8.300 41.087 1.00 76.31 325 PRO A O 1
ATOM 2547 N N . VAL A 1 326 ? -23.036 7.520 39.265 1.00 73.88 326 VAL A N 1
ATOM 2548 C CA . VAL A 1 326 ? -21.961 6.861 40.012 1.00 73.88 326 VAL A CA 1
ATOM 2549 C C . VAL A 1 326 ? -20.884 7.887 40.361 1.00 73.88 326 VAL A C 1
ATOM 2551 O O . VAL A 1 326 ? -20.227 8.450 39.485 1.00 73.88 326 VAL A O 1
ATOM 2554 N N . ASN A 1 327 ? -20.678 8.109 41.659 1.00 69.44 327 ASN A N 1
ATOM 2555 C CA . ASN A 1 327 ? -19.570 8.918 42.165 1.00 69.44 327 ASN A CA 1
ATOM 2556 C C . ASN A 1 327 ? -18.264 8.105 42.163 1.00 69.44 327 ASN A C 1
ATOM 2558 O O . ASN A 1 327 ? -18.280 6.902 42.407 1.00 69.44 327 ASN A O 1
ATOM 2562 N N . GLY A 1 328 ? -17.124 8.760 41.920 1.00 71.75 328 GLY A N 1
ATOM 2563 C CA . GLY A 1 328 ? -15.820 8.084 41.863 1.00 71.75 328 GLY A CA 1
ATOM 2564 C C . GLY A 1 328 ? -15.485 7.503 40.487 1.00 71.75 328 GLY A C 1
ATOM 2565 O O . GLY A 1 328 ? -14.968 6.393 40.380 1.00 71.75 328 GLY A O 1
ATOM 2566 N N . SER A 1 329 ? -15.760 8.244 39.410 1.00 70.62 329 SER A N 1
ATOM 2567 C CA . SER A 1 329 ? -15.490 7.788 38.040 1.00 70.62 329 SER A CA 1
ATOM 2568 C C . SER A 1 329 ? -14.025 7.386 37.813 1.00 70.62 329 SER A C 1
ATOM 2570 O O . SER A 1 329 ? -13.756 6.521 36.981 1.00 70.62 329 SER A O 1
ATOM 2572 N N . GLN A 1 330 ? -13.073 7.924 38.588 1.00 80.50 330 GLN A N 1
ATOM 2573 C CA . GLN A 1 330 ? -11.650 7.580 38.492 1.00 80.50 330 GLN A CA 1
ATOM 2574 C C . GLN A 1 330 ? -11.323 6.105 38.771 1.00 80.50 330 GLN A C 1
ATOM 2576 O O . GLN A 1 330 ? -10.217 5.672 38.449 1.00 80.50 330 GLN A O 1
ATOM 2581 N N . TYR A 1 331 ? -12.243 5.344 39.365 1.00 80.38 331 TYR A N 1
ATOM 2582 C CA . TYR A 1 331 ? -12.075 3.915 39.636 1.00 80.38 331 TYR A CA 1
ATOM 2583 C C . TYR A 1 331 ? -12.565 3.035 38.487 1.00 80.38 331 TYR A C 1
ATOM 2585 O O . TYR A 1 331 ? -12.449 1.821 38.568 1.00 80.38 331 TYR A O 1
ATOM 2593 N N . PHE A 1 332 ? -13.074 3.617 37.401 1.00 85.06 332 PHE A N 1
ATOM 2594 C CA . PHE A 1 332 ? -13.533 2.859 36.242 1.00 85.06 332 PHE A CA 1
ATOM 2595 C C . PHE A 1 332 ? -12.516 2.905 35.122 1.00 85.06 332 PHE A C 1
ATOM 2597 O O . PHE A 1 332 ? -12.078 3.980 34.706 1.00 85.06 332 PHE A O 1
ATOM 2604 N N . VAL A 1 333 ? -12.179 1.727 34.615 1.00 90.81 333 VAL A N 1
ATOM 2605 C CA . VAL A 1 333 ? -11.382 1.541 33.411 1.00 90.81 333 VAL A CA 1
ATOM 2606 C C . VAL A 1 333 ? -12.307 1.033 32.317 1.00 90.81 333 VAL A C 1
ATOM 2608 O O . VAL A 1 333 ? -13.010 0.039 32.473 1.00 90.81 333 VAL A O 1
ATOM 2611 N N . PHE A 1 334 ? -12.305 1.730 31.193 1.00 93.44 334 PHE A N 1
ATOM 2612 C CA . PHE A 1 334 ? -13.049 1.364 30.005 1.00 93.44 334 PHE A CA 1
ATOM 2613 C C . PHE A 1 334 ? -12.074 0.801 28.992 1.00 93.44 334 PHE A C 1
ATOM 2615 O O . PHE A 1 334 ? -11.085 1.453 28.656 1.00 93.44 334 PHE A O 1
ATOM 2622 N N . LYS A 1 335 ? -12.361 -0.395 28.496 1.00 93.62 335 LYS A N 1
ATOM 2623 C CA . LYS A 1 335 ? -11.571 -1.092 27.490 1.00 93.62 335 LYS A CA 1
ATOM 2624 C C . LYS A 1 335 ? -12.465 -1.393 26.299 1.00 93.62 335 LYS A C 1
ATOM 2626 O O . LYS A 1 335 ? -13.574 -1.895 26.463 1.00 93.62 335 LYS A O 1
ATOM 2631 N N . VAL A 1 336 ? -11.970 -1.139 25.096 1.00 92.19 336 VAL A N 1
ATOM 2632 C CA . VAL A 1 336 ? -12.518 -1.772 23.898 1.00 92.19 336 VAL A CA 1
ATOM 2633 C C . VAL A 1 336 ? -11.625 -2.937 23.536 1.00 92.19 336 VAL A C 1
ATOM 2635 O O . VAL A 1 336 ? -10.423 -2.761 23.331 1.00 92.19 336 VAL A O 1
ATOM 2638 N N . GLN A 1 337 ? -12.225 -4.120 23.486 1.00 91.00 337 GLN A N 1
ATOM 2639 C CA . GLN A 1 337 ? -11.562 -5.341 23.064 1.00 91.00 337 GLN A CA 1
ATOM 2640 C C . GLN A 1 337 ? -12.045 -5.745 21.680 1.00 91.00 337 GLN A C 1
ATOM 2642 O O . GLN A 1 337 ? -13.250 -5.812 21.446 1.00 91.00 337 GLN A O 1
ATOM 2647 N N . GLU A 1 338 ? -11.111 -6.061 20.794 1.00 87.12 338 GLU A N 1
ATOM 2648 C CA . GLU A 1 338 ? -11.386 -6.621 19.475 1.00 87.12 338 GLU A CA 1
ATOM 2649 C C . GLU A 1 338 ? -10.866 -8.040 19.360 1.00 87.12 338 GLU A C 1
ATOM 2651 O O . GLU A 1 338 ? -9.805 -8.370 19.883 1.00 87.12 338 GLU A O 1
ATOM 2656 N N . ASN A 1 339 ? -11.606 -8.874 18.633 1.00 82.94 339 ASN A N 1
ATOM 2657 C CA . ASN A 1 339 ? -11.149 -10.206 18.284 1.00 82.94 339 ASN A CA 1
ATOM 2658 C C . ASN A 1 339 ? -10.165 -10.130 17.106 1.00 82.94 339 ASN A C 1
ATOM 2660 O O . ASN A 1 339 ? -10.575 -10.004 15.956 1.00 82.94 339 ASN A O 1
ATOM 2664 N N . ILE A 1 340 ? -8.868 -10.184 17.393 1.00 82.25 340 ILE A N 1
ATOM 2665 C CA . ILE A 1 340 ? -7.795 -10.062 16.404 1.00 82.25 340 ILE A CA 1
ATOM 2666 C C . ILE A 1 340 ? -7.022 -11.374 16.377 1.00 82.25 340 ILE A C 1
ATOM 2668 O O . ILE A 1 340 ? -6.434 -11.787 17.373 1.00 82.25 340 ILE A O 1
ATOM 2672 N N . GLY A 1 341 ? -7.037 -12.054 15.227 1.00 77.88 341 GLY A N 1
ATOM 2673 C CA . GLY A 1 341 ? -6.401 -13.367 15.089 1.00 77.88 341 GLY A CA 1
ATOM 2674 C C . GLY A 1 341 ? -7.012 -14.454 15.984 1.00 77.88 341 GLY A C 1
ATOM 2675 O O . GLY A 1 341 ? -6.328 -15.426 16.286 1.00 77.88 341 GLY A O 1
ATOM 2676 N N . GLY A 1 342 ? -8.267 -14.290 16.421 1.00 81.50 342 GLY A N 1
ATOM 2677 C CA . GLY A 1 342 ? -8.946 -15.210 17.341 1.00 81.50 342 GLY A CA 1
ATOM 2678 C C . GLY A 1 342 ? -8.823 -14.845 18.827 1.00 81.50 342 GLY A C 1
ATOM 2679 O O . GLY A 1 342 ? -9.415 -15.535 19.655 1.00 81.50 342 GLY A O 1
ATOM 2680 N N . TYR A 1 343 ? -8.102 -13.770 19.169 1.00 83.31 343 TYR A N 1
ATOM 2681 C CA . TYR A 1 343 ? -7.852 -13.351 20.549 1.00 83.31 343 TYR A CA 1
ATOM 2682 C C . TYR A 1 343 ? -8.538 -12.017 20.883 1.00 83.31 343 TYR A C 1
ATOM 2684 O O . TYR A 1 343 ? -8.449 -11.082 20.086 1.00 83.31 343 TYR A O 1
ATOM 2692 N N . PRO A 1 344 ? -9.182 -11.876 22.060 1.00 85.31 344 PRO A N 1
ATOM 2693 C CA . PRO A 1 344 ? -9.756 -10.610 22.508 1.00 85.31 344 PRO A CA 1
ATOM 2694 C C . PRO A 1 344 ? -8.655 -9.668 23.019 1.00 85.31 344 PRO A C 1
ATOM 2696 O O . PRO A 1 344 ? -8.200 -9.785 24.156 1.00 85.31 344 PRO A O 1
ATOM 2699 N N . LEU A 1 345 ? -8.229 -8.717 22.189 1.00 88.94 345 LEU A N 1
ATOM 2700 C CA . LEU A 1 345 ? -7.158 -7.771 22.505 1.00 88.94 345 LEU A CA 1
ATOM 2701 C C . LEU A 1 345 ? -7.704 -6.378 22.788 1.00 88.94 345 LEU A C 1
ATOM 2703 O O . LEU A 1 345 ? -8.530 -5.864 22.037 1.00 88.94 345 LEU A O 1
ATOM 2707 N N . THR A 1 346 ? -7.208 -5.740 23.847 1.00 90.00 346 THR A N 1
ATOM 2708 C CA . THR A 1 346 ? -7.543 -4.348 24.163 1.00 90.00 346 THR A CA 1
ATOM 2709 C C . THR A 1 346 ? -6.888 -3.406 23.155 1.00 90.00 346 THR A C 1
ATOM 2711 O O . THR A 1 346 ? -5.664 -3.314 23.090 1.00 90.00 346 THR A O 1
ATOM 2714 N N . ILE A 1 347 ? -7.707 -2.677 22.399 1.00 87.75 347 ILE A N 1
ATOM 2715 C CA . ILE A 1 347 ? -7.256 -1.745 21.354 1.00 87.75 347 ILE A CA 1
ATOM 2716 C C . ILE A 1 347 ? -7.444 -0.271 21.725 1.00 87.75 347 ILE A C 1
ATOM 2718 O O . ILE A 1 347 ? -6.870 0.610 21.088 1.00 87.75 347 ILE A O 1
ATOM 2722 N N . SER A 1 348 ? -8.252 0.004 22.748 1.00 90.56 348 SER A N 1
ATOM 2723 C CA . SER A 1 348 ? -8.479 1.334 23.299 1.00 90.56 348 SER A CA 1
ATOM 2724 C C . SER A 1 348 ? -8.772 1.190 24.783 1.00 90.56 348 SER A C 1
ATOM 2726 O O . SER A 1 348 ? -9.544 0.315 25.177 1.00 90.56 348 SER A O 1
ATOM 2728 N N . GLN A 1 349 ? -8.138 2.017 25.608 1.00 92.00 349 GLN A N 1
ATOM 2729 C CA . GLN A 1 349 ? -8.327 1.994 27.050 1.00 92.00 349 GLN A CA 1
ATOM 2730 C C . GLN A 1 349 ? -8.270 3.408 27.610 1.00 92.00 349 GLN A C 1
ATOM 2732 O O . GLN A 1 349 ? -7.364 4.170 27.274 1.00 92.00 349 GLN A O 1
ATOM 2737 N N . GLN A 1 350 ? -9.217 3.741 28.480 1.00 92.94 350 GLN A N 1
ATOM 2738 C CA . GLN A 1 350 ? -9.273 5.018 29.187 1.00 92.94 350 GLN A CA 1
ATOM 2739 C C . GLN A 1 350 ? -9.797 4.814 30.611 1.00 92.94 350 GLN A C 1
ATOM 2741 O O . GLN A 1 350 ? -10.463 3.820 30.896 1.00 92.94 350 GLN A O 1
ATOM 2746 N N . ARG A 1 351 ? -9.500 5.750 31.514 1.00 91.50 351 ARG A N 1
ATOM 2747 C CA . ARG A 1 351 ? -9.971 5.735 32.907 1.00 91.50 351 ARG A CA 1
ATOM 2748 C C . ARG A 1 351 ? -10.766 7.005 33.193 1.00 91.50 351 ARG A C 1
ATOM 2750 O O . ARG A 1 351 ? -10.385 8.070 32.717 1.00 91.50 351 ARG A O 1
ATOM 2757 N N . GLY A 1 352 ? -11.814 6.908 34.007 1.00 87.19 352 GLY A N 1
ATOM 2758 C CA . GLY A 1 352 ? -12.636 8.069 34.352 1.00 87.19 352 GLY A CA 1
ATOM 2759 C C . GLY A 1 352 ? -13.802 8.312 33.400 1.00 87.19 352 GLY A C 1
ATOM 2760 O O . GLY A 1 352 ? -14.094 7.509 32.524 1.00 87.19 352 GLY A O 1
ATOM 2761 N N . VAL A 1 353 ? -14.482 9.440 33.595 1.00 84.50 353 VAL A N 1
ATOM 2762 C CA . VAL A 1 353 ? -15.534 9.961 32.709 1.00 84.50 353 VAL A CA 1
ATOM 2763 C C . VAL A 1 353 ? -15.387 11.490 32.683 1.00 84.50 353 VAL A C 1
ATOM 2765 O O . VAL A 1 353 ? -15.213 12.069 33.759 1.00 84.50 353 VAL A O 1
ATOM 2768 N N . PRO A 1 354 ? -15.459 12.157 31.513 1.00 91.81 354 PRO A N 1
ATOM 2769 C CA . PRO A 1 354 ? -15.753 11.590 30.197 1.00 91.81 354 PRO A CA 1
ATOM 2770 C C . PRO A 1 354 ? -14.557 10.867 29.570 1.00 91.81 354 PRO A C 1
ATOM 2772 O O . PRO A 1 354 ? -13.408 11.229 29.814 1.00 91.81 354 PRO A O 1
ATOM 2775 N N . VAL A 1 355 ? -14.834 9.867 28.731 1.00 92.88 355 VAL A N 1
ATOM 2776 C CA . VAL A 1 355 ? -13.805 9.159 27.951 1.00 92.88 355 VAL A CA 1
ATOM 2777 C C . VAL A 1 355 ? -14.243 8.940 26.512 1.00 92.88 355 VAL A C 1
ATOM 2779 O O . VAL A 1 355 ? -15.421 8.716 26.240 1.00 92.88 355 VAL A O 1
ATOM 2782 N N . THR A 1 356 ? -13.275 8.959 25.597 1.00 92.19 356 THR A N 1
ATOM 2783 C CA . THR A 1 356 ? -13.465 8.609 24.187 1.00 92.19 356 THR A CA 1
ATOM 2784 C C . THR A 1 356 ? -12.692 7.336 23.884 1.00 92.19 356 THR A C 1
ATOM 2786 O O . THR A 1 356 ? -11.473 7.282 24.055 1.00 92.19 356 THR A O 1
ATOM 2789 N N . LEU A 1 357 ? -13.402 6.316 23.422 1.00 91.38 357 LEU A N 1
ATOM 2790 C CA . LEU A 1 357 ? -12.845 5.033 23.012 1.00 91.38 357 LEU A CA 1
ATOM 2791 C C . LEU A 1 357 ? -13.002 4.878 21.504 1.00 91.38 357 LEU A C 1
ATOM 2793 O O . LEU A 1 357 ? -13.975 5.373 20.939 1.00 91.38 357 LEU A O 1
ATOM 2797 N N . ALA A 1 358 ? -12.071 4.182 20.857 1.00 88.69 358 ALA A N 1
ATOM 2798 C CA . ALA A 1 358 ? -12.103 3.947 19.416 1.00 88.69 358 ALA A CA 1
ATOM 2799 C C . ALA A 1 358 ? -12.028 2.453 19.089 1.00 88.69 358 ALA A C 1
ATOM 2801 O O . ALA A 1 358 ? -11.377 1.696 19.811 1.00 88.69 358 ALA A O 1
ATOM 2802 N N . TRP A 1 359 ? -12.674 2.050 17.994 1.00 88.25 359 TRP A N 1
ATOM 2803 C CA . TRP A 1 359 ? -12.602 0.686 17.469 1.00 88.25 359 TRP A CA 1
ATOM 2804 C C . TRP A 1 359 ? -12.753 0.617 15.955 1.00 88.25 359 TRP A C 1
ATOM 2806 O O . TRP A 1 359 ? -13.320 1.503 15.323 1.00 88.25 359 TRP A O 1
ATOM 2816 N N . ILE A 1 360 ? -12.235 -0.448 15.367 1.00 86.56 360 ILE A N 1
ATOM 2817 C CA . ILE A 1 360 ? -12.290 -0.787 13.955 1.00 86.56 360 ILE A CA 1
ATOM 2818 C C . ILE A 1 360 ? -13.649 -1.432 13.667 1.00 86.56 360 ILE A C 1
ATOM 2820 O O . ILE A 1 360 ? -14.014 -2.479 14.192 1.00 86.56 360 ILE A O 1
ATOM 2824 N N . SER A 1 361 ? -14.428 -0.785 12.808 1.00 81.88 361 SER A N 1
ATOM 2825 C CA . SER A 1 361 ? -15.810 -1.185 12.495 1.00 81.88 361 SER A CA 1
ATOM 2826 C C . SER A 1 361 ? -15.908 -2.219 11.376 1.00 81.88 361 SER A C 1
ATOM 2828 O O . SER A 1 361 ? -16.990 -2.708 11.075 1.00 81.88 361 SER A O 1
ATOM 2830 N N . GLY A 1 362 ? -14.790 -2.538 10.726 1.00 83.94 362 GLY A N 1
ATOM 2831 C CA . GLY A 1 362 ? -14.743 -3.520 9.653 1.00 83.94 362 GLY A CA 1
ATOM 2832 C C . GLY A 1 362 ? -13.405 -3.540 8.926 1.00 83.94 362 GLY A C 1
ATOM 2833 O O . GLY A 1 362 ? -12.518 -2.729 9.185 1.00 83.94 362 GLY A O 1
ATOM 2834 N N . MET A 1 363 ? -13.272 -4.454 7.971 1.00 87.88 363 MET A N 1
ATOM 2835 C CA . MET A 1 363 ? -12.173 -4.449 7.012 1.00 87.88 363 MET A CA 1
ATOM 2836 C C . MET A 1 363 ? -12.568 -3.607 5.798 1.00 87.88 363 MET A C 1
ATOM 2838 O O . MET A 1 363 ? -13.577 -3.893 5.141 1.00 87.88 363 MET A O 1
ATOM 2842 N N . LEU A 1 364 ? -11.751 -2.601 5.479 1.00 89.12 364 LEU A N 1
ATOM 2843 C CA . LEU A 1 364 ? -11.888 -1.824 4.249 1.00 89.12 364 LEU A CA 1
ATOM 2844 C C . LEU A 1 364 ? -11.360 -2.636 3.066 1.00 89.12 364 LEU A C 1
ATOM 2846 O O . LEU A 1 364 ? -10.214 -3.088 3.076 1.00 89.12 364 LEU A O 1
ATOM 2850 N N . SER A 1 365 ? -12.157 -2.757 2.012 1.00 91.19 365 SER A N 1
ATOM 2851 C CA . SER A 1 365 ? -11.698 -3.248 0.718 1.00 91.19 365 SER A CA 1
ATOM 2852 C C . SER A 1 365 ? -11.847 -2.168 -0.343 1.00 91.19 365 SER A C 1
ATOM 2854 O O . SER A 1 365 ? -12.938 -1.644 -0.572 1.00 91.19 365 SER A O 1
ATOM 2856 N N . LEU A 1 366 ? -10.724 -1.825 -0.966 1.00 90.94 366 LEU A N 1
ATOM 2857 C CA . LEU A 1 366 ? -10.622 -0.853 -2.042 1.00 90.94 366 LEU A CA 1
ATOM 2858 C C . LEU A 1 366 ? -10.438 -1.576 -3.371 1.00 90.94 366 LEU A C 1
ATOM 2860 O O . LEU A 1 366 ? -9.540 -2.406 -3.527 1.00 90.94 366 LEU A O 1
ATOM 2864 N N . LYS A 1 367 ? -11.243 -1.213 -4.359 1.00 88.88 367 LYS A N 1
ATOM 2865 C CA . LYS A 1 367 ? -11.071 -1.693 -5.724 1.00 88.88 367 LYS A CA 1
ATOM 2866 C C . LYS A 1 367 ? -11.320 -0.549 -6.682 1.00 88.88 367 LYS A C 1
ATOM 2868 O O . LYS A 1 367 ? -12.459 -0.106 -6.835 1.00 88.88 367 LYS A O 1
ATOM 2873 N N . ASP A 1 368 ? -10.251 -0.084 -7.316 1.00 83.69 368 ASP A N 1
ATOM 2874 C CA . ASP A 1 368 ? -10.277 1.003 -8.289 1.00 83.69 368 ASP A CA 1
ATOM 2875 C C . ASP A 1 368 ? -10.870 2.292 -7.691 1.00 83.69 368 ASP A C 1
ATOM 2877 O O . ASP A 1 368 ? -10.226 2.983 -6.902 1.00 83.69 368 ASP A O 1
ATOM 2881 N N . ASN A 1 369 ? -12.114 2.605 -8.053 1.00 81.62 369 ASN A N 1
ATOM 2882 C CA . ASN A 1 369 ? -12.888 3.760 -7.607 1.00 81.62 369 ASN A CA 1
ATOM 2883 C C . ASN A 1 369 ? -13.989 3.398 -6.595 1.00 81.62 369 ASN A C 1
ATOM 2885 O O . ASN A 1 369 ? -14.864 4.218 -6.326 1.00 81.62 369 ASN A O 1
ATOM 2889 N N . THR A 1 370 ? -13.977 2.180 -6.056 1.00 85.50 370 THR A N 1
ATOM 2890 C CA . THR A 1 370 ? -14.985 1.691 -5.112 1.00 85.50 370 THR A CA 1
ATOM 2891 C C . THR A 1 370 ? -14.358 1.315 -3.775 1.00 85.50 370 THR A C 1
ATOM 2893 O O . THR A 1 370 ? -13.240 0.797 -3.711 1.00 85.50 370 THR A O 1
ATOM 2896 N N . ALA A 1 371 ? -15.097 1.579 -2.700 1.00 87.94 371 ALA A N 1
ATOM 2897 C CA . ALA A 1 371 ? -14.791 1.122 -1.353 1.00 87.94 371 ALA A CA 1
ATOM 2898 C C . ALA A 1 371 ? -15.961 0.292 -0.836 1.00 87.94 371 ALA A C 1
ATOM 2900 O O . ALA A 1 371 ? -17.120 0.677 -0.984 1.00 87.94 371 ALA A O 1
ATOM 2901 N N . THR A 1 372 ? -15.649 -0.824 -0.193 1.00 87.75 372 THR A N 1
ATOM 2902 C CA . THR A 1 372 ? -16.619 -1.630 0.546 1.00 87.75 372 THR A CA 1
ATOM 2903 C C . THR A 1 372 ? -16.097 -1.867 1.952 1.00 87.75 372 THR A C 1
ATOM 2905 O O . THR A 1 372 ? -14.890 -2.005 2.166 1.00 87.75 372 THR A O 1
ATOM 2908 N N . LEU A 1 373 ? -17.007 -1.886 2.919 1.00 86.00 373 LEU A N 1
ATOM 2909 C CA . LEU A 1 373 ? -16.700 -2.248 4.293 1.00 86.00 373 LEU A CA 1
ATOM 2910 C C . LEU A 1 373 ? -17.320 -3.611 4.571 1.00 86.00 373 LEU A C 1
ATOM 2912 O O . LEU A 1 373 ? -18.496 -3.830 4.286 1.00 86.00 373 LEU A O 1
ATOM 2916 N N . SER A 1 374 ? -16.525 -4.525 5.113 1.00 81.12 374 SER A N 1
ATOM 2917 C CA . SER A 1 374 ? -17.001 -5.844 5.530 1.00 81.12 374 SER A CA 1
ATOM 2918 C C . SER A 1 374 ? -16.851 -6.006 7.037 1.00 81.12 374 SER A C 1
ATOM 2920 O O . SER A 1 374 ? -15.865 -5.554 7.616 1.00 81.12 374 SER A O 1
ATOM 2922 N N . SER A 1 375 ? -17.819 -6.666 7.673 1.00 67.25 375 SER A N 1
ATOM 2923 C CA . SER A 1 375 ? -17.804 -6.969 9.111 1.00 67.25 375 SER A CA 1
ATOM 2924 C C . SER A 1 375 ? -16.986 -8.216 9.464 1.00 67.25 375 SER A C 1
ATOM 2926 O O . SER A 1 375 ? -16.887 -8.577 10.635 1.00 67.25 375 SER A O 1
ATOM 2928 N N . LEU A 1 376 ? -16.428 -8.915 8.468 1.00 58.72 376 LEU A N 1
ATOM 2929 C CA . LEU A 1 376 ? -15.862 -10.242 8.678 1.00 58.72 376 LEU A CA 1
ATOM 2930 C C . LEU A 1 376 ? -14.677 -10.180 9.662 1.00 58.72 376 LEU A C 1
ATOM 2932 O O . LEU A 1 376 ? -13.700 -9.472 9.426 1.00 58.72 376 LEU A O 1
ATOM 2936 N N . ASN A 1 377 ? -14.777 -10.972 10.732 1.00 60.34 377 ASN A N 1
ATOM 2937 C CA . ASN A 1 377 ? -13.777 -11.225 11.781 1.00 60.34 377 ASN A CA 1
ATOM 2938 C C . ASN A 1 377 ? -13.564 -10.153 12.858 1.00 60.34 377 ASN A C 1
ATOM 2940 O O . ASN A 1 377 ? -12.711 -10.365 13.714 1.00 60.34 377 ASN A O 1
ATOM 2944 N N . LEU A 1 378 ? -14.336 -9.064 12.893 1.00 74.12 378 LEU A N 1
ATOM 2945 C CA . LEU A 1 378 ? -14.291 -8.135 14.027 1.00 74.12 378 LEU A CA 1
ATOM 2946 C C . LEU A 1 378 ? -15.538 -8.308 14.899 1.00 74.12 378 LEU A C 1
ATOM 2948 O O . LEU A 1 378 ? -16.670 -8.307 14.424 1.00 74.12 378 LEU A O 1
ATOM 2952 N N . SER A 1 379 ? -15.322 -8.491 16.199 1.00 81.31 379 SER A N 1
ATOM 2953 C CA . SER A 1 379 ? -16.380 -8.547 17.218 1.00 81.31 379 SER A CA 1
ATOM 2954 C C . SER A 1 379 ? -15.988 -7.638 18.379 1.00 81.31 379 SER A C 1
ATOM 2956 O O . SER A 1 379 ? -15.611 -8.131 19.446 1.00 81.31 379 SER A O 1
ATOM 2958 N N . PRO A 1 380 ? -15.967 -6.313 18.144 1.00 88.06 380 PRO A N 1
ATOM 2959 C CA . PRO A 1 380 ? -15.587 -5.355 19.164 1.00 88.06 380 PRO A CA 1
ATOM 2960 C C . PRO A 1 380 ? -16.584 -5.414 20.323 1.00 88.06 380 PRO A C 1
ATOM 2962 O O . PRO A 1 380 ? -17.800 -5.495 20.128 1.00 88.06 380 PRO A O 1
ATOM 2965 N N . ARG A 1 381 ? -16.070 -5.343 21.546 1.00 90.00 381 ARG A N 1
ATOM 2966 C CA . ARG A 1 381 ? -16.880 -5.219 22.756 1.00 90.00 381 ARG A CA 1
ATOM 2967 C C . ARG A 1 381 ? -16.312 -4.156 23.675 1.00 90.00 381 ARG A C 1
ATOM 2969 O O . ARG A 1 381 ? -15.098 -4.037 23.839 1.00 90.00 381 ARG A O 1
ATOM 2976 N N . LEU A 1 382 ? -17.211 -3.421 24.303 1.00 92.62 382 LEU A N 1
ATOM 2977 C CA . LEU A 1 382 ? -16.909 -2.603 25.457 1.00 92.62 382 LEU A CA 1
ATOM 2978 C C . LEU A 1 382 ? -16.811 -3.514 26.678 1.00 92.62 382 LEU A C 1
ATOM 2980 O O . LEU A 1 382 ? -17.704 -4.324 26.919 1.00 92.62 382 LEU A O 1
ATOM 2984 N N . VAL A 1 383 ? -15.754 -3.342 27.457 1.00 89.25 383 VAL A N 1
ATOM 2985 C CA . VAL A 1 383 ? -15.575 -3.923 28.784 1.00 89.25 383 VAL A CA 1
ATOM 2986 C C . VAL A 1 383 ? -15.357 -2.763 29.745 1.00 89.25 383 VAL A C 1
ATOM 2988 O O . VAL A 1 383 ? -14.469 -1.939 29.535 1.00 89.25 383 VAL A O 1
ATOM 2991 N N . VAL A 1 384 ? -16.184 -2.676 30.781 1.00 87.94 384 VAL A N 1
ATOM 2992 C CA . VAL A 1 384 ? -16.018 -1.693 31.854 1.00 87.94 384 VAL A CA 1
ATOM 2993 C C . VAL A 1 384 ? -15.643 -2.440 33.112 1.00 87.94 384 VAL A C 1
ATOM 2995 O O . VAL A 1 384 ? -16.361 -3.338 33.558 1.00 87.94 384 VAL A O 1
ATOM 2998 N N . GLU A 1 385 ? -14.513 -2.057 33.676 1.00 83.12 385 GLU A N 1
ATOM 2999 C CA . GLU A 1 385 ? -13.984 -2.611 34.906 1.00 83.12 385 GLU A CA 1
ATOM 3000 C C . GLU A 1 385 ? -13.986 -1.552 35.991 1.00 83.12 385 GLU A C 1
ATOM 3002 O O . GLU A 1 385 ? -13.688 -0.381 35.760 1.00 83.12 385 GLU A O 1
ATOM 3007 N N . TYR A 1 386 ? -14.305 -1.997 37.191 1.00 78.56 386 TYR A N 1
ATOM 3008 C CA . TYR A 1 386 ? -14.124 -1.256 38.413 1.00 78.56 386 TYR A CA 1
ATOM 3009 C C . TYR A 1 386 ? -12.823 -1.705 39.068 1.00 78.56 386 TYR A C 1
ATOM 3011 O O . TYR A 1 386 ? -12.624 -2.900 39.279 1.00 78.56 386 TYR A O 1
ATOM 3019 N N . MET A 1 387 ? -11.945 -0.754 39.374 1.00 71.50 387 MET A N 1
ATOM 3020 C CA . MET A 1 387 ? -10.626 -0.999 39.932 1.00 71.50 387 MET A CA 1
ATOM 3021 C C . MET A 1 387 ? -10.283 0.025 41.015 1.00 71.50 387 MET A C 1
ATOM 3023 O O . MET A 1 387 ? -10.164 1.224 40.739 1.00 71.50 387 MET A O 1
ATOM 3027 N N . TYR A 1 388 ? -10.026 -0.452 42.233 1.00 66.12 388 TYR A N 1
ATOM 3028 C CA . TYR A 1 388 ? -9.528 0.388 43.322 1.00 66.12 388 TYR A CA 1
ATOM 3029 C C . TYR A 1 388 ? -8.375 -0.273 44.081 1.00 66.12 388 TYR A C 1
ATOM 3031 O O . TYR A 1 388 ? -8.264 -1.497 44.166 1.00 66.12 388 TYR A O 1
ATOM 3039 N N . GLU A 1 389 ? -7.501 0.576 44.612 1.00 58.56 389 GLU A N 1
ATOM 3040 C CA . GLU A 1 389 ? -6.364 0.183 45.437 1.00 58.56 389 GLU A CA 1
ATOM 3041 C C . GLU A 1 389 ? -6.786 0.161 46.907 1.00 58.56 389 GLU A C 1
ATOM 3043 O O . GLU A 1 389 ? -7.365 1.125 47.415 1.00 58.56 389 GLU A O 1
ATOM 3048 N N . SER A 1 390 ? -6.525 -0.955 47.578 1.00 54.66 390 SER A N 1
ATOM 3049 C CA . SER A 1 390 ? -6.765 -1.156 49.004 1.00 54.66 390 SER A CA 1
ATOM 3050 C C . SER A 1 390 ? -5.441 -1.391 49.731 1.00 54.66 390 SER A C 1
ATOM 3052 O O . SER A 1 390 ? -4.427 -1.702 49.108 1.00 54.66 390 SER A O 1
ATOM 3054 N N . ALA A 1 391 ? -5.454 -1.309 51.063 1.00 45.72 391 ALA A N 1
ATOM 3055 C CA . ALA A 1 391 ? -4.271 -1.569 51.883 1.00 45.72 391 ALA A CA 1
ATOM 3056 C C . ALA A 1 391 ? -3.700 -2.997 51.727 1.00 45.72 391 ALA A C 1
ATOM 3058 O O . ALA A 1 391 ? -2.538 -3.217 52.057 1.00 45.72 391 ALA A O 1
ATOM 3059 N N . GLU A 1 392 ? -4.487 -3.956 51.219 1.00 43.97 392 GLU A N 1
ATOM 3060 C CA . GLU A 1 392 ? -4.076 -5.360 51.051 1.00 43.97 392 GLU A CA 1
ATOM 3061 C C . GLU A 1 392 ? -3.971 -5.792 49.570 1.00 43.97 392 GLU A C 1
ATOM 3063 O O . GLU A 1 392 ? -3.733 -6.965 49.291 1.00 43.97 392 GLU A O 1
ATOM 3068 N N . GLY A 1 393 ? -4.119 -4.867 48.609 1.00 53.19 393 GLY A N 1
ATOM 3069 C CA . GLY A 1 393 ? -3.991 -5.152 47.173 1.00 53.19 393 GLY A CA 1
ATOM 3070 C C . GLY A 1 393 ? -5.010 -4.425 46.291 1.00 53.19 393 GLY A C 1
ATOM 3071 O O . GLY A 1 393 ? -5.706 -3.515 46.743 1.00 53.19 393 GLY A O 1
ATOM 3072 N N . TYR A 1 394 ? -5.111 -4.840 45.025 1.00 53.53 394 TYR A N 1
ATOM 3073 C CA . TYR A 1 394 ? -6.063 -4.291 44.053 1.00 53.53 394 TYR A CA 1
ATOM 3074 C C . TYR A 1 394 ? -7.312 -5.162 43.949 1.00 53.53 394 TYR A C 1
ATOM 3076 O O . TYR A 1 394 ? -7.213 -6.384 43.843 1.00 53.53 394 TYR A O 1
ATOM 3084 N N . ILE A 1 395 ? -8.480 -4.524 43.925 1.00 51.97 395 ILE A N 1
ATOM 3085 C CA . ILE A 1 395 ? -9.740 -5.184 43.577 1.00 51.97 395 ILE A CA 1
ATOM 3086 C C . ILE A 1 395 ? -10.123 -4.755 42.170 1.00 51.97 395 ILE A C 1
ATOM 3088 O O . ILE A 1 395 ? -10.187 -3.559 41.893 1.00 51.97 395 ILE A O 1
ATOM 3092 N N . GLU A 1 396 ? -10.361 -5.738 41.303 1.00 61.84 396 GLU A N 1
ATOM 3093 C CA . GLU A 1 396 ? -10.763 -5.568 39.908 1.00 61.84 396 GLU A CA 1
ATOM 3094 C C . GLU A 1 396 ? -12.028 -6.391 39.639 1.00 61.84 396 GLU A C 1
ATOM 3096 O O . GLU A 1 396 ? -12.112 -7.567 39.999 1.00 61.84 396 GLU A O 1
ATOM 3101 N N . ALA A 1 397 ? -13.027 -5.771 39.016 1.00 65.50 397 ALA A N 1
ATOM 3102 C CA . ALA A 1 397 ? -14.258 -6.444 38.634 1.00 65.50 397 ALA A CA 1
ATOM 3103 C C . ALA A 1 397 ? -14.828 -5.897 37.330 1.00 65.50 397 ALA A C 1
ATOM 3105 O O . ALA A 1 397 ? -15.003 -4.691 37.182 1.00 65.50 397 ALA A O 1
ATOM 3106 N N . THR A 1 398 ? -15.218 -6.777 36.411 1.00 74.81 398 THR A N 1
ATOM 3107 C CA . THR A 1 398 ? -15.984 -6.373 35.229 1.00 74.81 398 THR A CA 1
ATOM 3108 C C . THR A 1 398 ? -17.438 -6.086 35.609 1.00 74.81 398 THR A C 1
ATOM 3110 O O . THR A 1 398 ? -18.154 -6.983 36.044 1.00 74.81 398 THR A O 1
ATOM 3113 N N . VAL A 1 399 ? -17.885 -4.845 35.412 1.00 73.19 399 VAL A N 1
ATOM 3114 C CA . VAL A 1 399 ? -19.233 -4.359 35.777 1.00 73.19 399 VAL A CA 1
ATOM 3115 C C . VAL A 1 399 ? -20.160 -4.165 34.572 1.00 73.19 399 VAL A C 1
ATOM 3117 O O . VAL A 1 399 ? -21.371 -4.009 34.739 1.00 73.19 399 VAL A O 1
ATOM 3120 N N . LEU A 1 400 ? -19.608 -4.176 33.354 1.00 78.19 400 LEU A N 1
ATOM 3121 C CA . LEU A 1 400 ? -20.356 -4.162 32.096 1.00 78.19 400 LEU A CA 1
ATOM 3122 C C . LEU A 1 400 ? -19.535 -4.836 30.993 1.00 78.19 400 LEU A C 1
ATOM 3124 O O . LEU A 1 400 ? -18.339 -4.576 30.858 1.00 78.19 400 LEU A O 1
ATOM 3128 N N . GLN A 1 401 ? -20.198 -5.645 30.169 1.00 84.31 401 GLN A N 1
ATOM 3129 C CA . GLN A 1 401 ? -19.711 -5.988 28.836 1.00 84.31 401 GLN A CA 1
ATOM 3130 C C . GLN A 1 401 ? -20.840 -5.779 27.835 1.00 84.31 401 GLN A C 1
ATOM 3132 O O . GLN A 1 401 ? -21.964 -6.215 28.079 1.00 84.31 401 GLN A O 1
ATOM 3137 N N . ALA A 1 402 ? -20.549 -5.116 26.721 1.00 85.25 402 ALA A N 1
ATOM 3138 C CA . ALA A 1 402 ? -21.536 -4.848 25.683 1.00 85.25 402 ALA A CA 1
ATOM 3139 C C . ALA A 1 402 ? -20.903 -4.962 24.289 1.00 85.25 402 ALA A C 1
ATOM 3141 O O . ALA A 1 402 ? -19.792 -4.464 24.091 1.00 85.25 402 ALA A O 1
ATOM 3142 N N . PRO A 1 403 ? -21.571 -5.597 23.310 1.00 87.56 403 PRO A N 1
ATOM 3143 C CA . PRO A 1 403 ? -21.088 -5.613 21.933 1.00 87.56 403 PRO A CA 1
ATOM 3144 C C . PRO A 1 403 ? -21.125 -4.200 21.331 1.00 87.56 403 PRO A C 1
ATOM 3146 O O . PRO A 1 403 ? -22.068 -3.445 21.559 1.00 87.56 403 PRO A O 1
ATOM 3149 N N . LEU A 1 404 ? -20.118 -3.853 20.529 1.00 87.06 404 LEU A N 1
ATOM 3150 C CA . LEU A 1 404 ? -20.025 -2.579 19.803 1.00 87.06 404 LEU A CA 1
ATOM 3151 C C . LEU A 1 404 ? -20.284 -2.796 18.307 1.00 87.06 404 LEU A C 1
ATOM 3153 O O . LEU A 1 404 ? -19.439 -2.530 17.452 1.00 87.06 404 LEU A O 1
ATOM 3157 N N . ASN A 1 405 ? -21.464 -3.326 17.988 1.00 77.62 405 ASN A N 1
ATOM 3158 C CA . ASN A 1 405 ? -21.836 -3.631 16.610 1.00 77.62 405 ASN A CA 1
ATOM 3159 C C . ASN A 1 405 ? -21.992 -2.341 15.795 1.00 77.62 405 ASN A C 1
ATOM 3161 O O . ASN A 1 405 ? -22.811 -1.486 16.126 1.00 77.62 405 ASN A O 1
ATOM 3165 N N . ALA A 1 406 ? -21.245 -2.231 14.700 1.00 76.25 406 ALA A N 1
ATOM 3166 C CA . ALA A 1 406 ? -21.367 -1.141 13.745 1.00 76.25 406 ALA A CA 1
ATOM 3167 C C . ALA A 1 406 ? -21.204 -1.693 12.325 1.00 76.25 406 ALA A C 1
ATOM 3169 O O . ALA A 1 406 ? -20.285 -2.461 12.054 1.00 76.25 406 ALA A O 1
ATOM 3170 N N . THR A 1 407 ? -22.108 -1.324 11.419 1.00 72.25 407 THR A N 1
ATOM 3171 C CA . THR A 1 407 ? -22.043 -1.694 9.991 1.00 72.25 407 THR A CA 1
ATOM 3172 C C . THR A 1 407 ? -21.303 -0.652 9.148 1.00 72.25 407 THR A C 1
ATOM 3174 O O . THR A 1 407 ? -20.988 -0.903 7.987 1.00 72.25 407 THR A O 1
ATOM 3177 N N . ALA A 1 408 ? -21.011 0.508 9.740 1.00 77.88 408 ALA A N 1
ATOM 3178 C CA . ALA A 1 408 ? -20.237 1.612 9.191 1.00 77.88 408 ALA A CA 1
ATOM 3179 C C . ALA A 1 408 ? -19.572 2.389 10.344 1.00 77.88 408 ALA A C 1
ATOM 3181 O O . ALA A 1 408 ? -20.005 2.242 11.487 1.00 77.88 408 ALA A O 1
ATOM 3182 N N . PRO A 1 409 ? -18.547 3.220 10.081 1.00 83.00 409 PRO A N 1
ATOM 3183 C CA . PRO A 1 409 ? -17.978 4.115 11.084 1.00 83.00 409 PRO A CA 1
ATOM 3184 C C . PRO A 1 409 ? -19.046 5.020 11.709 1.00 83.00 409 PRO A C 1
ATOM 3186 O O . PRO A 1 409 ? -19.777 5.704 10.992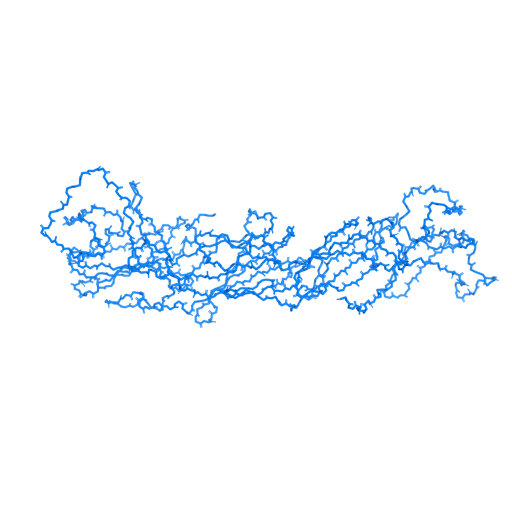 1.00 83.00 409 PRO A O 1
ATOM 3189 N N . VAL A 1 410 ? -19.123 5.036 13.038 1.00 84.00 410 VAL A N 1
ATOM 3190 C CA . VAL A 1 410 ? -20.052 5.854 13.821 1.00 84.00 410 VAL A CA 1
ATOM 3191 C C . VAL A 1 410 ? -19.307 6.671 14.868 1.00 84.00 410 VAL A C 1
ATOM 3193 O O . VAL A 1 410 ? -18.320 6.227 15.447 1.00 84.00 410 VAL A O 1
ATOM 3196 N N . ASN A 1 411 ? -19.819 7.864 15.154 1.00 87.44 411 ASN A N 1
ATOM 3197 C CA . ASN A 1 411 ? -19.441 8.623 16.337 1.00 87.44 411 ASN A CA 1
ATOM 3198 C C . ASN A 1 411 ? -20.660 8.696 17.249 1.00 87.44 411 ASN A C 1
ATOM 3200 O O . ASN A 1 411 ? -21.654 9.336 16.907 1.00 87.44 411 ASN A O 1
ATOM 3204 N N . PHE A 1 412 ? -20.591 8.002 18.377 1.00 87.19 412 PHE A N 1
ATOM 3205 C CA . PHE A 1 412 ? -21.710 7.848 19.290 1.00 87.19 412 PHE A CA 1
ATOM 3206 C C . PHE A 1 412 ? -21.346 8.380 20.673 1.00 87.19 412 PHE A C 1
ATOM 3208 O O . PHE A 1 412 ? -20.222 8.202 21.139 1.00 87.19 412 PHE A O 1
ATOM 3215 N N . ALA A 1 413 ? -22.297 9.029 21.339 1.00 91.81 413 ALA A N 1
ATOM 3216 C CA . ALA A 1 413 ? -22.164 9.456 22.725 1.00 91.81 413 ALA A CA 1
ATOM 3217 C C . ALA A 1 413 ? -23.199 8.723 23.576 1.00 91.81 413 ALA A C 1
ATOM 3219 O O . ALA A 1 413 ? -24.362 8.631 23.185 1.00 91.81 413 ALA A O 1
ATOM 3220 N N . ALA A 1 414 ? -22.774 8.203 24.724 1.00 88.50 414 ALA A N 1
ATOM 3221 C CA . ALA A 1 414 ? -23.612 7.379 25.577 1.00 88.50 414 ALA A CA 1
ATOM 3222 C C . ALA A 1 414 ? -23.409 7.690 27.057 1.00 88.50 414 ALA A C 1
ATOM 3224 O O . ALA A 1 414 ? -22.292 7.907 27.533 1.00 88.50 414 ALA A O 1
ATOM 3225 N N . ASN A 1 415 ? -24.507 7.587 27.794 1.00 89.94 415 ASN A N 1
ATOM 3226 C CA . ASN A 1 415 ? -24.486 7.353 29.226 1.00 89.94 415 ASN A CA 1
ATOM 3227 C C . ASN A 1 415 ? -24.613 5.849 29.456 1.00 89.94 415 ASN A C 1
ATOM 3229 O O . ASN A 1 415 ? -25.454 5.203 28.833 1.00 89.94 415 ASN A O 1
ATOM 3233 N N . LEU A 1 416 ? -23.774 5.292 30.324 1.00 88.94 416 LEU A N 1
ATOM 3234 C CA . LEU A 1 416 ? -23.738 3.854 30.565 1.00 88.94 416 LEU A CA 1
ATOM 3235 C C . LEU A 1 416 ? -24.326 3.522 31.930 1.00 88.94 416 LEU A C 1
ATOM 3237 O O . LEU A 1 416 ? -23.943 4.114 32.938 1.00 88.94 416 LEU A O 1
ATOM 3241 N N . THR A 1 417 ? -25.215 2.534 31.955 1.00 81.06 417 THR A N 1
ATOM 3242 C CA . THR A 1 417 ? -25.667 1.895 33.189 1.00 81.06 417 THR A CA 1
ATOM 3243 C C . THR A 1 417 ? -24.760 0.708 33.486 1.00 81.06 417 THR A C 1
ATOM 3245 O O . THR A 1 417 ? -24.608 -0.182 32.650 1.00 81.06 417 THR A O 1
ATOM 3248 N N . VAL A 1 418 ? -24.142 0.695 34.664 1.00 76.06 418 VAL A N 1
ATOM 3249 C CA . VAL A 1 418 ? -23.242 -0.377 35.107 1.00 76.06 418 VAL A CA 1
ATOM 3250 C C . VAL A 1 418 ? -23.884 -1.208 36.205 1.00 76.06 418 VAL A C 1
ATOM 3252 O O . VAL A 1 418 ? -24.644 -0.708 37.039 1.00 76.06 418 VAL A O 1
ATOM 3255 N N . SER A 1 419 ? -23.573 -2.504 36.200 1.00 66.94 419 SER A N 1
ATOM 3256 C CA . SER A 1 419 ? -24.183 -3.456 37.117 1.00 66.94 419 SER A CA 1
ATOM 3257 C C . SER A 1 419 ? -23.454 -3.457 38.451 1.00 66.94 419 SER A C 1
ATOM 3259 O O . SER A 1 419 ? -22.564 -4.260 38.725 1.00 66.94 419 SER A O 1
ATOM 3261 N N . MET A 1 420 ? -23.826 -2.478 39.256 1.00 61.16 420 MET A N 1
ATOM 3262 C CA . MET A 1 420 ? -23.241 -2.167 40.540 1.00 61.16 420 MET A CA 1
ATOM 3263 C C . MET A 1 420 ? -24.360 -2.248 41.576 1.00 61.16 420 MET A C 1
ATOM 3265 O O . MET A 1 420 ? -25.221 -1.371 41.638 1.00 61.16 420 MET A O 1
ATOM 3269 N N . LEU A 1 421 ? -24.409 -3.335 42.348 1.00 47.41 421 LEU A N 1
ATOM 3270 C CA . LEU A 1 421 ? -25.432 -3.533 43.375 1.00 47.41 421 LEU A CA 1
ATOM 3271 C C . LEU A 1 421 ? -24.896 -3.188 44.764 1.00 47.41 421 LEU A C 1
ATOM 3273 O O . LEU A 1 421 ? -23.888 -3.762 45.165 1.00 47.41 421 LEU A O 1
ATOM 3277 N N . PRO A 1 422 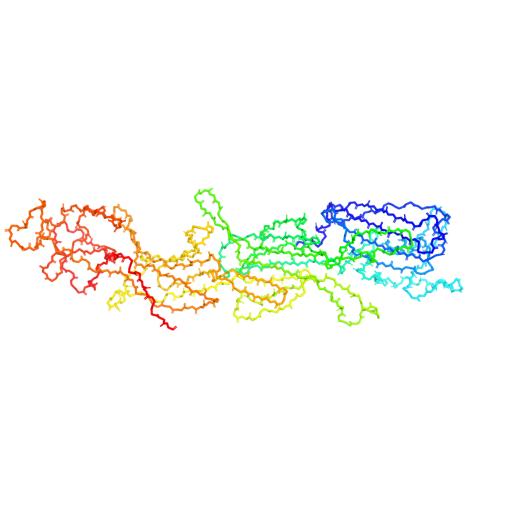? -25.605 -2.395 45.580 1.00 43.03 422 PRO A N 1
ATOM 3278 C CA . PRO A 1 422 ? -25.458 -2.503 47.025 1.00 43.03 422 PRO A CA 1
ATOM 3279 C C . PRO A 1 422 ? -25.771 -3.921 47.453 1.00 43.03 422 PRO A C 1
ATOM 3281 O O . PRO A 1 422 ? -26.889 -4.405 47.299 1.00 43.03 422 PRO A O 1
ATOM 3284 N N . VAL A 1 423 ? -24.755 -4.598 47.973 1.00 39.06 423 VAL A N 1
ATOM 3285 C CA . VAL A 1 423 ? -24.932 -5.926 48.526 1.00 39.06 423 VAL A CA 1
ATOM 3286 C C . VAL A 1 423 ? -24.979 -5.811 50.033 1.00 39.06 423 VAL A C 1
ATOM 3288 O O . VAL A 1 423 ? -23.985 -5.788 50.751 1.00 39.06 423 VAL A O 1
ATOM 3291 N N . GLN A 1 424 ? -26.215 -5.756 50.504 1.00 38.88 424 GLN A N 1
ATOM 3292 C CA . GLN A 1 424 ? -26.543 -6.001 51.889 1.00 38.88 424 GLN A CA 1
ATOM 3293 C C . GLN A 1 424 ? -26.565 -7.521 52.103 1.00 38.88 424 GLN A C 1
ATOM 3295 O O . GLN A 1 424 ? -27.570 -8.182 51.848 1.00 38.88 424 GLN A O 1
ATOM 3300 N N . ILE A 1 425 ? -25.441 -8.104 52.533 1.00 41.56 425 ILE A N 1
ATOM 3301 C CA . ILE A 1 425 ? -25.421 -9.513 52.956 1.00 41.56 425 ILE A CA 1
ATOM 3302 C C . ILE A 1 425 ? -25.978 -9.584 54.372 1.00 41.56 425 ILE A C 1
ATOM 3304 O O . ILE A 1 425 ? -25.274 -9.326 55.347 1.00 41.56 425 ILE A O 1
ATOM 3308 N N . LEU A 1 426 ? -27.250 -9.959 54.489 1.00 42.34 426 LEU A N 1
ATOM 3309 C CA . LEU A 1 426 ? -27.816 -10.356 55.770 1.00 42.34 426 LEU A CA 1
ATOM 3310 C C . LEU A 1 426 ? -27.246 -11.732 56.126 1.00 42.34 426 LEU A C 1
ATOM 3312 O O . LEU A 1 426 ? -27.541 -12.738 55.483 1.00 42.34 426 LEU A O 1
ATOM 3316 N N . LEU A 1 427 ? -26.375 -11.773 57.125 1.00 49.28 427 LEU A N 1
ATOM 3317 C CA . LEU A 1 427 ? -25.784 -13.012 57.614 1.00 49.28 427 LEU A CA 1
ATOM 3318 C C . LEU A 1 427 ? -26.762 -13.684 58.578 1.00 49.28 427 LEU A C 1
ATOM 3320 O O . LEU A 1 427 ? -26.963 -13.168 59.672 1.00 49.28 427 LEU A O 1
ATOM 3324 N N . TRP A 1 428 ? -27.340 -14.823 58.189 1.00 47.56 428 TRP A N 1
ATOM 3325 C CA . TRP A 1 428 ? -28.307 -15.581 59.006 1.00 47.56 428 TRP A CA 1
ATOM 3326 C C . TRP A 1 428 ? -27.724 -16.866 59.629 1.00 47.56 428 TRP A C 1
ATOM 3328 O O . TRP A 1 428 ? -28.375 -17.493 60.466 1.00 47.56 428 TRP A O 1
ATOM 3338 N N . TRP A 1 429 ? -26.508 -17.270 59.231 1.00 46.72 429 TRP A N 1
ATOM 3339 C CA . TRP A 1 429 ? -25.887 -18.554 59.593 1.00 46.72 429 TRP A CA 1
ATOM 3340 C C . TRP A 1 429 ? -24.398 -18.401 59.929 1.00 46.72 429 TRP A C 1
ATOM 3342 O O . TRP A 1 429 ? -23.701 -17.566 59.353 1.00 46.72 429 TRP A O 1
ATOM 3352 N N . ARG A 1 430 ? -23.896 -19.254 60.829 1.00 49.75 430 ARG A N 1
ATOM 3353 C CA . ARG A 1 430 ? -22.474 -19.409 61.177 1.00 49.75 430 ARG A CA 1
ATOM 3354 C C . ARG A 1 430 ? -22.140 -20.899 61.246 1.00 49.75 430 ARG A C 1
ATOM 3356 O O . ARG A 1 430 ? -22.778 -21.624 61.997 1.00 49.75 430 ARG A O 1
ATOM 3363 N N . ASN A 1 431 ? -21.120 -21.357 60.515 1.00 52.12 431 ASN A N 1
ATOM 3364 C CA . ASN A 1 431 ? -20.626 -22.746 60.566 1.00 52.12 431 ASN A CA 1
ATOM 3365 C C . ASN A 1 431 ? -21.725 -23.817 60.378 1.00 52.12 431 ASN A C 1
ATOM 3367 O O . ASN A 1 431 ? -21.780 -24.793 61.121 1.00 52.12 431 ASN A O 1
ATOM 3371 N N . GLY A 1 432 ? -22.637 -23.616 59.421 1.00 49.38 432 GLY A N 1
ATOM 3372 C CA . GLY A 1 432 ? -23.744 -24.550 59.175 1.00 49.38 432 GLY A CA 1
ATOM 3373 C C . GLY A 1 432 ? -24.839 -24.549 60.250 1.00 49.38 432 GLY A C 1
ATOM 3374 O O . GLY A 1 432 ? -25.725 -25.394 60.201 1.00 49.38 432 GLY A O 1
ATOM 3375 N N . GLN A 1 433 ? -24.801 -23.609 61.200 1.00 45.72 433 GLN A N 1
ATOM 3376 C CA . GLN A 1 433 ? -25.825 -23.422 62.226 1.00 45.72 433 GLN A CA 1
ATOM 3377 C C . GLN A 1 433 ? -26.546 -22.077 62.027 1.00 45.72 433 GLN A C 1
ATOM 3379 O O . GLN A 1 433 ? -25.885 -21.084 61.695 1.00 45.72 433 GLN A O 1
ATOM 3384 N N . PRO A 1 434 ? -27.875 -22.007 62.226 1.00 51.31 434 PRO A N 1
ATOM 3385 C CA . PRO A 1 434 ? -28.597 -20.738 62.260 1.00 51.31 434 PRO A CA 1
ATOM 3386 C C . PRO A 1 434 ? -28.106 -19.877 63.433 1.00 51.31 434 PRO A C 1
ATOM 3388 O O . PRO A 1 434 ? -27.647 -20.395 64.455 1.00 51.31 434 PRO A O 1
ATOM 3391 N N . LEU A 1 435 ? -28.169 -18.551 63.294 1.00 53.84 435 LEU A N 1
ATOM 3392 C CA . LEU A 1 435 ? -27.762 -17.655 64.377 1.00 53.84 435 LEU A CA 1
ATOM 3393 C C . LEU A 1 435 ? -28.654 -17.835 65.623 1.00 53.84 435 LEU A C 1
ATOM 3395 O O . LEU A 1 435 ? -29.853 -18.072 65.471 1.00 53.84 435 LEU A O 1
ATOM 3399 N N . PRO A 1 436 ? -28.107 -17.686 66.851 1.00 46.38 436 PRO A N 1
ATOM 3400 C CA . PRO A 1 436 ? -28.780 -18.080 68.099 1.00 46.38 436 PRO A CA 1
ATOM 3401 C C . PRO A 1 436 ? -30.147 -17.432 68.364 1.00 46.38 436 PRO A C 1
ATOM 3403 O O . PRO A 1 436 ? -30.903 -17.919 69.195 1.00 46.38 436 PRO A O 1
ATOM 3406 N N . ASN A 1 437 ? -30.460 -16.326 67.690 1.00 54.50 437 ASN A N 1
ATOM 3407 C CA . ASN A 1 437 ? -31.704 -15.573 67.836 1.00 54.50 437 ASN A CA 1
ATOM 3408 C C . ASN A 1 437 ? -32.530 -15.499 66.538 1.00 54.50 437 ASN A C 1
ATOM 3410 O O . ASN A 1 437 ? -33.507 -14.757 66.494 1.00 54.50 437 ASN A O 1
ATOM 3414 N N . GLY A 1 438 ? -32.125 -16.204 65.474 1.00 52.72 438 GLY A N 1
ATOM 3415 C CA . GLY A 1 438 ? -32.767 -16.112 64.160 1.00 52.72 438 GLY A CA 1
ATOM 3416 C C . GLY A 1 438 ? -32.730 -14.712 63.539 1.00 52.72 438 GLY A C 1
ATOM 3417 O O . GLY A 1 438 ? -33.459 -14.467 62.585 1.00 52.72 438 GLY A O 1
ATOM 3418 N N . GLN A 1 439 ? -31.920 -13.791 64.070 1.00 49.25 439 GLN A N 1
ATOM 3419 C CA . GLN A 1 439 ? -31.766 -12.441 63.542 1.00 49.25 439 GLN A CA 1
ATOM 3420 C C . GLN A 1 439 ? -30.422 -12.292 62.823 1.00 49.25 439 GLN A C 1
ATOM 3422 O O . GLN A 1 439 ? -29.450 -12.954 63.201 1.00 49.25 439 GLN A O 1
ATOM 3427 N N . PRO A 1 440 ? -30.344 -11.421 61.801 1.00 50.44 440 PRO A N 1
ATOM 3428 C CA . PRO A 1 440 ? -29.085 -11.123 61.138 1.00 50.44 440 PRO A CA 1
ATOM 3429 C C . PRO A 1 440 ? -28.073 -10.525 62.124 1.00 50.44 440 PRO A C 1
ATOM 3431 O O . PRO A 1 440 ? -28.459 -9.906 63.119 1.00 50.44 440 PRO A O 1
ATOM 3434 N N . PHE A 1 441 ? -26.773 -10.691 61.852 1.00 52.56 441 PHE A N 1
ATOM 3435 C CA . PHE A 1 441 ? -25.719 -10.049 62.648 1.00 52.56 441 PHE A CA 1
ATOM 3436 C C . PHE A 1 441 ? -26.009 -8.549 62.825 1.00 52.56 441 PHE A C 1
ATOM 3438 O O . PHE A 1 441 ? -26.009 -7.782 61.868 1.00 52.56 441 PHE A O 1
ATOM 3445 N N . ASN A 1 442 ? -26.226 -8.139 64.072 1.00 48.94 442 ASN A N 1
ATOM 3446 C CA . ASN A 1 442 ? -26.475 -6.754 64.479 1.00 48.94 442 ASN A CA 1
ATOM 3447 C C . ASN A 1 442 ? -25.358 -6.203 65.385 1.00 48.94 442 ASN A C 1
ATOM 3449 O O . ASN A 1 442 ? -25.489 -5.123 65.949 1.00 48.94 442 ASN A O 1
ATOM 3453 N N . LYS A 1 443 ? -24.260 -6.958 65.541 1.00 53.44 443 LYS A N 1
ATOM 3454 C CA . LYS A 1 443 ? -23.080 -6.578 66.327 1.00 53.44 443 LYS A CA 1
ATOM 3455 C C . LYS A 1 443 ? -21.857 -6.414 65.410 1.00 53.44 443 LYS A C 1
ATOM 3457 O O . LYS A 1 443 ? -21.319 -7.430 64.959 1.00 53.44 443 LYS A O 1
ATOM 3462 N N . PRO A 1 444 ? -21.407 -5.172 65.152 1.00 47.19 444 PRO A N 1
ATOM 3463 C CA . PRO A 1 444 ? -20.301 -4.859 64.240 1.00 47.19 444 PRO A CA 1
ATOM 3464 C C . PRO A 1 444 ? -18.989 -5.601 64.546 1.00 47.19 444 PRO A C 1
ATOM 3466 O O . PRO A 1 444 ? -18.327 -6.086 63.629 1.00 47.19 444 PRO A O 1
ATOM 3469 N N . ASP A 1 445 ? -18.652 -5.777 65.827 1.00 53.06 445 ASP A N 1
ATOM 3470 C CA . ASP A 1 445 ? -17.397 -6.417 66.253 1.00 53.06 445 ASP A CA 1
ATOM 3471 C C . ASP A 1 445 ? -17.274 -7.866 65.768 1.00 53.06 445 ASP A C 1
ATOM 3473 O O . ASP A 1 445 ? -16.202 -8.305 65.353 1.00 53.06 445 ASP A O 1
ATOM 3477 N N . LEU A 1 446 ? -18.389 -8.600 65.750 1.00 51.28 446 LEU A N 1
ATOM 3478 C CA . LEU A 1 446 ? -18.431 -9.983 65.281 1.00 51.28 446 LEU A CA 1
ATOM 3479 C C . LEU A 1 446 ? -18.342 -10.088 63.753 1.00 51.28 446 LEU A C 1
ATOM 3481 O O . LEU A 1 446 ? -17.767 -11.051 63.251 1.00 51.28 446 LEU A O 1
ATOM 3485 N N . ALA A 1 447 ? -18.888 -9.113 63.020 1.00 49.34 447 ALA A N 1
ATOM 3486 C CA . ALA A 1 447 ? -18.833 -9.080 61.559 1.00 49.34 447 ALA A CA 1
ATOM 3487 C C . ALA A 1 447 ? -17.420 -8.752 61.042 1.00 49.34 447 ALA A C 1
ATOM 3489 O O . ALA A 1 447 ? -16.989 -9.299 60.028 1.00 49.34 447 ALA A O 1
ATOM 3490 N N . SER A 1 448 ? -16.676 -7.921 61.780 1.00 47.38 448 SER A N 1
ATOM 3491 C CA . SER A 1 448 ? -15.316 -7.490 61.426 1.00 47.38 448 SER A CA 1
ATOM 3492 C C . SER A 1 448 ? -14.254 -8.603 61.451 1.00 47.38 448 SER A C 1
ATOM 3494 O O . SER A 1 448 ? -13.177 -8.446 60.874 1.00 47.38 448 SER A O 1
ATOM 3496 N N . ALA A 1 449 ? -14.555 -9.736 62.097 1.00 46.38 449 ALA A N 1
ATOM 3497 C CA . ALA A 1 449 ? -13.665 -10.889 62.241 1.00 46.38 449 ALA A CA 1
ATOM 3498 C C . ALA A 1 449 ? -13.968 -12.036 61.255 1.00 46.38 449 ALA A C 1
ATOM 3500 O O . ALA A 1 449 ? -13.333 -13.090 61.325 1.00 46.38 449 ALA A O 1
ATOM 3501 N N . LEU A 1 450 ? -14.949 -11.866 60.362 1.00 46.78 450 LEU A N 1
ATOM 3502 C CA . LEU A 1 450 ? -15.344 -12.893 59.400 1.00 46.78 450 LEU A CA 1
ATOM 3503 C C . LEU A 1 450 ? -14.410 -12.904 58.181 1.00 46.78 450 LEU A C 1
ATOM 3505 O O . LEU A 1 450 ? -14.084 -11.857 57.616 1.00 46.78 450 LEU A O 1
ATOM 3509 N N . THR A 1 451 ? -14.032 -14.111 57.759 1.00 41.94 451 THR A N 1
ATOM 3510 C CA . THR A 1 451 ? -13.346 -14.386 56.491 1.00 41.94 451 THR A CA 1
ATOM 3511 C C . THR A 1 451 ? -14.319 -15.131 55.589 1.00 41.94 451 THR A C 1
ATOM 3513 O O . THR A 1 451 ? -14.833 -16.182 55.977 1.00 41.94 451 THR A O 1
ATOM 3516 N N . PHE A 1 452 ? -14.580 -14.602 54.397 1.00 41.94 4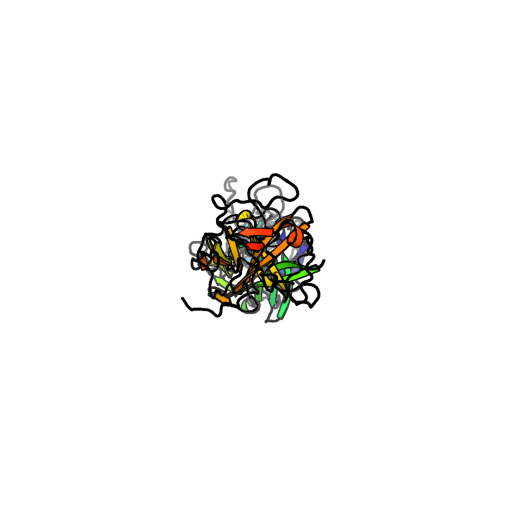52 PHE A N 1
ATOM 3517 C CA . PHE A 1 452 ? -15.471 -15.234 53.427 1.00 41.94 452 PHE A CA 1
ATOM 3518 C C . PHE A 1 452 ? -14.668 -15.994 52.377 1.00 41.94 452 PHE A C 1
ATOM 3520 O O . PHE A 1 452 ? -13.649 -15.512 51.892 1.00 41.94 452 PHE A O 1
ATOM 3527 N N . ILE A 1 453 ? -15.154 -17.180 52.014 1.00 37.31 453 ILE A N 1
ATOM 3528 C CA . ILE A 1 453 ? -14.692 -17.931 50.848 1.00 37.31 453 ILE A CA 1
ATOM 3529 C C . ILE A 1 453 ? -15.900 -18.041 49.923 1.00 37.31 453 ILE A C 1
ATOM 3531 O O . ILE A 1 453 ? -16.830 -18.797 50.200 1.00 37.31 453 ILE A O 1
ATOM 3535 N N . PHE A 1 454 ? -15.911 -17.259 48.846 1.00 38.69 454 PHE A N 1
ATOM 3536 C CA . PHE A 1 454 ? -16.880 -17.437 47.770 1.00 38.69 454 PHE A CA 1
ATOM 3537 C C . PHE A 1 454 ? -16.379 -18.578 46.877 1.00 38.69 454 PHE A C 1
ATOM 3539 O O . PHE A 1 454 ? -15.262 -18.512 46.367 1.00 38.69 454 PHE A O 1
ATOM 3546 N N . SER A 1 455 ? -17.166 -19.644 46.715 1.00 32.47 455 SER A N 1
ATOM 3547 C CA . SER A 1 455 ? -16.864 -20.715 45.761 1.00 32.47 455 SER A CA 1
ATOM 3548 C C . SER A 1 455 ? -17.844 -20.660 44.586 1.00 32.47 455 SER A C 1
ATOM 3550 O O . SER A 1 455 ? -19.061 -20.679 44.755 1.00 32.47 455 SER A O 1
ATOM 3552 N N . GLY A 1 456 ? -17.294 -20.518 43.379 1.00 37.25 456 GLY A N 1
ATOM 3553 C CA . GLY A 1 456 ? -18.024 -20.301 42.128 1.00 37.25 456 GLY A CA 1
ATOM 3554 C C . GLY A 1 456 ? -17.128 -19.616 41.083 1.00 37.25 456 GLY A C 1
ATOM 3555 O O . GLY A 1 456 ? -16.039 -19.162 41.429 1.00 37.25 456 GLY A O 1
ATOM 3556 N N . PRO A 1 457 ? -17.538 -19.544 39.803 1.00 31.16 457 PRO A N 1
ATOM 3557 C CA . PRO A 1 457 ? -16.644 -19.151 38.708 1.00 31.16 457 PRO A CA 1
ATOM 3558 C C . PRO A 1 457 ? -16.253 -17.660 38.647 1.00 31.16 457 PRO A C 1
ATOM 3560 O O . PRO A 1 457 ? -15.327 -17.335 37.911 1.00 31.16 457 PRO A O 1
ATOM 3563 N N . THR A 1 458 ? -16.887 -16.749 39.395 1.00 33.34 458 THR A N 1
ATOM 3564 C CA . THR A 1 458 ? -16.548 -15.309 39.354 1.00 33.34 458 THR A CA 1
ATOM 3565 C C . THR A 1 458 ? -16.861 -14.590 40.669 1.00 33.34 458 THR A C 1
ATOM 3567 O O . THR A 1 458 ? -18.007 -14.205 40.892 1.00 33.34 458 THR A O 1
ATOM 3570 N N . ALA A 1 459 ? -15.832 -14.432 41.511 1.00 30.70 459 ALA A N 1
ATOM 3571 C CA . ALA A 1 459 ? -15.516 -13.311 42.418 1.00 30.70 459 ALA A CA 1
ATOM 3572 C C . ALA A 1 459 ? -14.683 -13.841 43.601 1.00 30.70 459 ALA A C 1
ATOM 3574 O O . ALA A 1 459 ? -15.183 -14.614 44.416 1.00 30.70 459 ALA A O 1
ATOM 3575 N N . TYR A 1 460 ? -13.423 -13.412 43.711 1.00 28.66 460 TYR A N 1
ATOM 3576 C CA . TYR A 1 460 ? -12.570 -13.696 44.867 1.00 28.66 460 TYR A CA 1
ATOM 3577 C C . TYR A 1 460 ? -12.378 -12.410 45.671 1.00 28.66 460 TYR A C 1
ATOM 3579 O O . TYR A 1 460 ? -11.781 -11.453 45.190 1.00 28.66 460 TYR A O 1
ATOM 3587 N N . LEU A 1 461 ? -12.889 -12.396 46.901 1.00 33.41 461 LEU A N 1
ATOM 3588 C CA . LEU A 1 461 ? -12.609 -11.370 47.902 1.00 33.41 461 LEU A CA 1
ATOM 3589 C C . LEU A 1 461 ? -11.759 -12.028 48.988 1.00 33.41 461 LEU A C 1
ATOM 3591 O O . LEU A 1 461 ? -12.265 -12.833 49.765 1.00 33.41 461 LEU A O 1
ATOM 3595 N N . VAL A 1 462 ? -10.464 -11.717 49.016 1.00 32.81 462 VAL A N 1
ATOM 3596 C CA . VAL A 1 462 ? -9.550 -12.141 50.085 1.00 32.81 462 VAL A CA 1
ATOM 3597 C C . VAL A 1 462 ? -9.194 -10.899 50.887 1.00 32.81 462 VAL A C 1
ATOM 3599 O O . VAL A 1 462 ? -8.170 -10.271 50.656 1.00 32.81 462 VAL A O 1
ATOM 3602 N N . GLN A 1 463 ? -10.089 -10.510 51.791 1.00 37.00 463 GLN A N 1
ATOM 3603 C CA . GLN A 1 463 ? -9.820 -9.469 52.778 1.00 37.00 463 GLN A CA 1
ATOM 3604 C C . GLN A 1 463 ? -10.568 -9.796 54.069 1.00 37.00 463 GLN A C 1
ATOM 3606 O O . GLN A 1 463 ? -11.666 -10.363 54.038 1.00 37.00 463 GLN A O 1
ATOM 3611 N N . LYS A 1 464 ? -9.979 -9.457 55.221 1.00 38.47 464 LYS A N 1
ATOM 3612 C CA . LYS A 1 464 ? -10.706 -9.493 56.498 1.00 38.47 464 LYS A CA 1
ATOM 3613 C C . LYS A 1 464 ? -11.876 -8.518 56.402 1.00 38.47 464 LYS A C 1
ATOM 3615 O O . LYS A 1 464 ? -11.690 -7.380 55.986 1.00 38.47 464 LYS A O 1
ATOM 3620 N N . GLY A 1 465 ? -13.067 -8.925 56.836 1.00 37.94 465 GLY A N 1
ATOM 3621 C CA . GLY A 1 465 ? -14.297 -8.139 56.694 1.00 37.94 465 GLY A CA 1
ATOM 3622 C C . GLY A 1 465 ? -14.384 -6.792 57.404 1.00 37.94 465 GLY A C 1
ATOM 3623 O O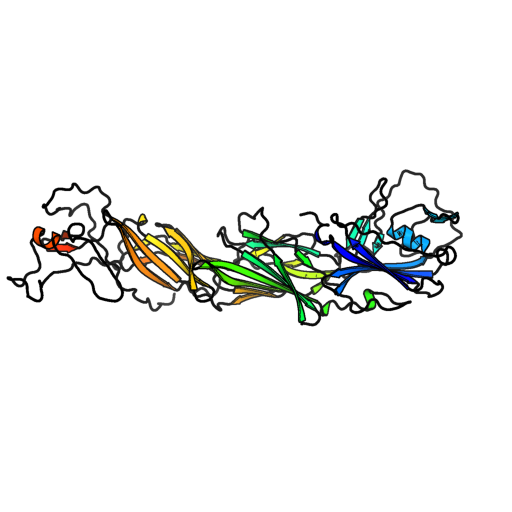 . GLY A 1 465 ? -15.453 -6.197 57.472 1.00 37.94 465 GLY A O 1
ATOM 3624 N N . ARG A 1 466 ? -13.282 -6.299 57.954 1.00 41.38 466 ARG A N 1
ATOM 3625 C CA . ARG A 1 466 ? -13.227 -5.083 58.751 1.00 41.38 466 ARG A CA 1
ATOM 3626 C C . ARG A 1 466 ? -13.402 -3.804 57.927 1.00 41.38 466 ARG A C 1
ATOM 3628 O O . ARG A 1 466 ? -13.992 -2.862 58.440 1.00 41.38 466 ARG A O 1
ATOM 3635 N N . ASP A 1 467 ? -12.958 -3.792 56.671 1.00 39.78 467 ASP A N 1
ATOM 3636 C CA . ASP A 1 467 ? -12.927 -2.576 55.835 1.00 39.78 467 ASP A CA 1
ATOM 3637 C C . ASP A 1 467 ? -14.187 -2.375 54.976 1.00 39.78 467 ASP A C 1
ATOM 3639 O O . ASP A 1 467 ? -14.354 -1.347 54.314 1.00 39.78 467 ASP A O 1
ATOM 3643 N N . ALA A 1 468 ? -15.088 -3.356 54.991 1.00 42.69 468 ALA A N 1
ATOM 3644 C CA . ALA A 1 468 ? -16.306 -3.356 54.192 1.00 42.69 468 ALA A CA 1
ATOM 3645 C C . ALA A 1 468 ? -17.582 -3.231 55.036 1.00 42.69 468 ALA A C 1
ATOM 3647 O O . ALA A 1 468 ? -18.648 -3.033 54.471 1.00 42.69 468 ALA A O 1
ATOM 3648 N N . VAL A 1 469 ? -17.512 -3.322 56.368 1.00 44.53 469 VAL A N 1
ATOM 3649 C CA . VAL A 1 469 ? -18.693 -3.299 57.244 1.00 44.53 469 VAL A CA 1
ATOM 3650 C C . VAL A 1 469 ? -19.090 -1.867 57.621 1.00 44.53 469 VAL A C 1
ATOM 3652 O O . VAL A 1 469 ? -18.339 -1.155 58.281 1.00 44.53 469 VAL A O 1
ATOM 3655 N N . VAL A 1 470 ? -20.314 -1.470 57.274 1.00 47.75 470 VAL A N 1
ATOM 3656 C CA . VAL A 1 470 ? -20.950 -0.200 57.665 1.00 47.75 470 VAL A CA 1
ATOM 3657 C C . VAL A 1 470 ? -22.335 -0.443 58.250 1.00 47.75 470 VAL A C 1
ATOM 3659 O O . VAL A 1 470 ? -23.062 -1.329 57.813 1.00 47.75 470 VAL A O 1
ATOM 3662 N N . GLU A 1 471 ? -22.726 0.354 59.240 1.00 44.16 471 GLU A N 1
ATOM 3663 C CA . GLU A 1 471 ? -24.072 0.304 59.810 1.00 44.16 471 GLU A CA 1
ATOM 3664 C C . GLU A 1 471 ? -25.016 1.217 59.016 1.00 44.16 471 GLU A C 1
ATOM 3666 O O . GLU A 1 471 ? -24.778 2.416 58.874 1.00 44.16 471 GLU A O 1
ATOM 3671 N N . MET A 1 472 ? -26.089 0.644 58.475 1.00 41.69 472 MET A N 1
ATOM 3672 C CA . MET A 1 472 ? -27.059 1.321 57.620 1.00 41.69 472 MET A CA 1
ATOM 3673 C C . MET A 1 472 ? -28.467 0.977 58.120 1.00 41.69 472 MET A C 1
ATOM 3675 O O . MET A 1 472 ? -28.836 -0.192 58.183 1.00 41.69 472 MET A O 1
ATOM 3679 N N . PHE A 1 473 ? -29.240 1.988 58.535 1.00 42.31 473 PHE A N 1
ATOM 3680 C CA . PHE A 1 473 ? -30.596 1.826 59.095 1.00 42.31 473 PHE A CA 1
ATOM 3681 C C . PHE A 1 473 ? -30.700 0.854 60.295 1.00 42.31 473 PHE A C 1
ATOM 3683 O O . PHE A 1 473 ? -31.677 0.121 60.418 1.00 42.31 473 PHE A O 1
ATOM 3690 N N . GLY A 1 474 ? -29.695 0.829 61.181 1.00 43.22 474 GLY A N 1
ATOM 3691 C CA . GLY A 1 474 ? -29.657 -0.091 62.332 1.00 43.22 474 GLY A CA 1
ATOM 3692 C C . GLY A 1 474 ? -29.320 -1.543 61.964 1.00 43.22 474 GLY A C 1
ATOM 3693 O O . GLY A 1 474 ? -29.535 -2.454 62.762 1.00 43.22 474 GLY A O 1
ATOM 3694 N N . MET A 1 475 ? -28.814 -1.773 60.748 1.00 39.62 475 MET A N 1
ATOM 3695 C CA . MET A 1 475 ? -28.385 -3.078 60.248 1.00 39.62 475 MET A CA 1
ATOM 3696 C C . MET A 1 475 ? -26.928 -3.027 59.786 1.00 39.62 475 MET A C 1
ATOM 3698 O O . MET A 1 475 ? -26.477 -2.045 59.197 1.00 39.62 475 MET A O 1
ATOM 3702 N N . VAL A 1 476 ? -26.190 -4.113 60.002 1.00 43.69 476 VAL A N 1
ATOM 3703 C CA . VAL A 1 476 ? -24.809 -4.255 59.528 1.00 43.69 476 VAL A CA 1
ATOM 3704 C C . VAL A 1 476 ? -24.831 -4.598 58.032 1.00 43.69 476 VAL A C 1
ATOM 3706 O O . VAL A 1 476 ? -25.424 -5.597 57.631 1.00 43.69 476 VAL A O 1
ATOM 3709 N N . SER A 1 477 ? -24.214 -3.758 57.204 1.00 42.50 477 SER A N 1
ATOM 3710 C CA . SER A 1 477 ? -24.178 -3.847 55.736 1.00 42.50 477 SER A CA 1
ATOM 3711 C C . SER A 1 477 ? -22.739 -3.897 55.222 1.00 42.50 477 SER A C 1
ATOM 3713 O O . SER A 1 477 ? -21.831 -3.414 55.892 1.00 42.50 477 SER A O 1
ATOM 3715 N N . TRP A 1 478 ? -22.529 -4.475 54.035 1.00 44.00 478 TRP A N 1
ATOM 3716 C CA . TRP A 1 478 ? -21.214 -4.536 53.391 1.00 44.00 478 TRP A CA 1
ATOM 3717 C C . TRP A 1 478 ? -21.135 -3.586 52.186 1.00 44.00 478 TRP A C 1
ATOM 3719 O O . TRP A 1 478 ? -22.030 -3.564 51.345 1.00 44.00 478 TRP A O 1
ATOM 3729 N N . VAL A 1 479 ? -20.074 -2.784 52.097 1.00 46.75 479 VAL A N 1
ATOM 3730 C CA . VAL A 1 479 ? -19.861 -1.748 51.076 1.00 46.75 479 VAL A CA 1
ATOM 3731 C C . VAL A 1 479 ? -18.443 -1.872 50.521 1.00 46.75 479 VAL A C 1
ATOM 3733 O O . VAL A 1 479 ? -17.492 -2.007 51.285 1.00 46.75 479 VAL A O 1
ATOM 3736 N N . LEU A 1 480 ? -18.293 -1.846 49.190 1.00 42.03 480 LEU A N 1
ATOM 3737 C CA . LEU A 1 480 ? -16.969 -1.830 48.567 1.00 42.03 480 LEU A CA 1
ATOM 3738 C C . LEU A 1 480 ? -16.393 -0.398 48.534 1.00 42.03 480 LEU A C 1
ATOM 3740 O O . LEU A 1 480 ? -17.106 0.520 48.120 1.00 42.03 480 LEU A O 1
ATOM 3744 N N . PRO A 1 481 ? -15.117 -0.209 48.919 1.00 42.88 481 PRO A N 1
ATOM 3745 C CA . PRO A 1 481 ? -14.350 1.017 48.714 1.00 42.88 481 PRO A CA 1
ATOM 3746 C C . PRO A 1 481 ? -14.281 1.425 47.233 1.00 42.88 481 PRO A C 1
ATOM 3748 O O . PRO A 1 481 ? -14.568 0.598 46.362 1.00 42.88 481 PRO A O 1
ATOM 3751 N N . PRO A 1 482 ? -13.865 2.672 46.927 1.00 39.47 482 PRO A N 1
ATOM 3752 C CA . PRO A 1 482 ? -13.134 3.609 47.784 1.00 39.47 482 PRO A CA 1
ATOM 3753 C C . PRO A 1 482 ? -14.006 4.664 48.463 1.00 39.47 482 PRO A C 1
ATOM 3755 O O . PRO A 1 482 ? -14.845 5.332 47.860 1.00 39.47 482 PRO A O 1
ATOM 3758 N N . TYR A 1 483 ? -13.717 4.865 49.745 1.00 45.84 483 TYR A N 1
ATOM 3759 C CA . TYR A 1 483 ? -14.229 5.968 50.544 1.00 45.84 483 TYR A CA 1
ATOM 3760 C C . TYR A 1 483 ? -13.385 7.206 50.228 1.00 45.84 483 TYR A C 1
ATOM 3762 O O . TYR A 1 483 ? -12.177 7.205 50.441 1.00 45.84 483 TYR A O 1
ATOM 3770 N N . GLY A 1 484 ? -13.990 8.269 49.699 1.00 32.75 484 GLY A N 1
ATOM 3771 C CA . GLY A 1 484 ? -13.283 9.497 49.304 1.00 32.75 484 GLY A CA 1
ATOM 3772 C C . GLY A 1 484 ? -12.690 10.329 50.453 1.00 32.75 484 GLY A C 1
ATOM 3773 O O . GLY A 1 484 ? -12.522 11.531 50.284 1.00 32.75 484 GLY A O 1
ATOM 3774 N N . TYR A 1 485 ? -12.405 9.746 51.620 1.00 31.50 485 TYR A N 1
ATOM 3775 C CA . TYR A 1 485 ? -11.868 10.446 52.786 1.00 31.50 485 TYR A CA 1
ATOM 3776 C C . TYR A 1 485 ? -10.957 9.518 53.605 1.00 31.50 485 TYR A C 1
ATOM 3778 O O . TYR A 1 485 ? -11.301 8.346 53.767 1.00 31.50 485 TYR A O 1
ATOM 37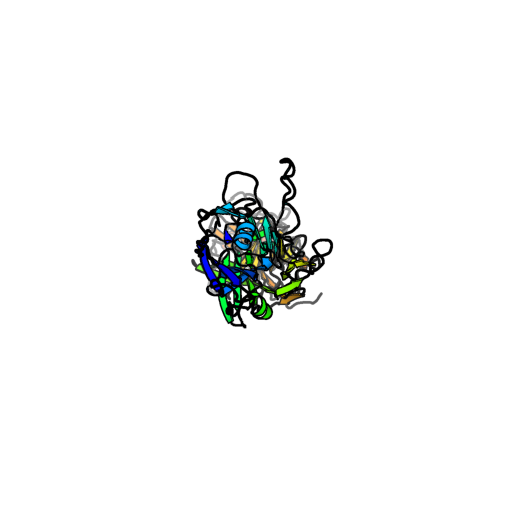86 N N . PRO A 1 486 ? -9.834 10.007 54.173 1.00 33.62 486 PRO A N 1
ATOM 3787 C CA . PRO A 1 486 ? -9.079 9.246 55.161 1.00 33.62 486 PRO A CA 1
ATOM 3788 C C . PRO A 1 486 ? -9.997 8.983 56.359 1.00 33.62 486 PRO A C 1
ATOM 3790 O O . PRO A 1 486 ? -10.373 9.905 57.085 1.00 33.62 486 PRO A O 1
ATOM 3793 N N . LEU A 1 487 ? -10.421 7.731 56.521 1.00 37.50 487 LEU A N 1
ATOM 3794 C CA . LEU A 1 487 ? -11.235 7.314 57.655 1.00 37.50 487 LEU A CA 1
ATOM 3795 C C . LEU A 1 487 ? -10.377 7.440 58.924 1.00 37.50 487 LEU A C 1
ATOM 3797 O O . LEU A 1 487 ? -9.276 6.881 58.958 1.00 37.50 487 LEU A O 1
ATOM 3801 N N . PRO A 1 488 ? -10.832 8.150 59.972 1.00 32.94 488 PRO A N 1
ATOM 3802 C CA . PRO A 1 488 ? -10.172 8.092 61.264 1.00 32.94 488 PRO A CA 1
ATOM 3803 C C . PRO A 1 488 ? -10.246 6.641 61.737 1.00 32.94 488 PRO A C 1
ATOM 3805 O O . PRO A 1 488 ? -11.333 6.122 61.984 1.00 32.94 488 PRO A O 1
ATOM 3808 N N . GLN A 1 489 ? -9.101 5.967 61.816 1.00 37.56 489 GLN A N 1
ATOM 3809 C CA . GLN A 1 489 ? -9.010 4.617 62.357 1.00 37.56 489 GLN A CA 1
ATOM 3810 C C . GLN A 1 489 ? -9.270 4.663 63.869 1.00 37.56 489 GLN A C 1
ATOM 3812 O O . GLN A 1 489 ? -8.338 4.668 64.668 1.00 37.56 489 GLN A O 1
ATOM 3817 N N . SER A 1 490 ? -10.533 4.700 64.291 1.00 37.53 490 SER A N 1
ATOM 3818 C CA . SER A 1 490 ? -10.894 4.266 65.637 1.00 37.53 490 SER A CA 1
ATOM 3819 C C . SER A 1 490 ? -11.200 2.771 65.580 1.00 37.53 490 SER A C 1
ATOM 3821 O O . SER A 1 490 ? -12.181 2.318 64.990 1.00 37.53 490 SER A O 1
ATOM 3823 N N . LEU A 1 491 ? -10.305 1.968 66.158 1.00 34.31 491 LEU A N 1
ATOM 3824 C CA . LEU A 1 491 ? -10.525 0.535 66.314 1.00 34.31 491 LEU A CA 1
ATOM 3825 C C . LEU A 1 491 ? -11.820 0.297 67.114 1.00 34.31 491 LEU A C 1
ATOM 3827 O O . LEU A 1 491 ? -11.868 0.609 68.298 1.00 34.31 491 LEU A O 1
ATOM 3831 N N . GLY A 1 492 ? -12.831 -0.307 66.480 1.00 35.09 492 GLY A N 1
ATOM 3832 C CA . GLY A 1 492 ? -13.974 -0.914 67.178 1.00 35.09 492 GLY A CA 1
ATOM 3833 C C . GLY A 1 492 ? -15.197 -0.021 67.410 1.00 35.09 492 GLY A C 1
ATOM 3834 O O . GLY A 1 492 ? -16.017 -0.357 68.255 1.00 35.09 492 GLY A O 1
ATOM 3835 N N . ALA A 1 493 ? -15.351 1.092 66.687 1.00 36.69 493 ALA A N 1
ATOM 3836 C CA . ALA A 1 493 ? -16.578 1.892 66.744 1.00 36.69 493 ALA A CA 1
ATOM 3837 C C . ALA A 1 493 ? -17.315 1.879 65.389 1.00 36.69 493 ALA A C 1
ATOM 3839 O O . ALA A 1 493 ? -16.683 2.156 64.366 1.00 36.69 493 ALA A O 1
ATOM 3840 N N . PRO A 1 494 ? -18.632 1.588 65.348 1.00 38.09 494 PRO A N 1
ATOM 3841 C CA . PRO A 1 494 ? -19.427 1.763 64.139 1.00 38.09 494 PRO A CA 1
ATOM 3842 C C . PRO A 1 494 ? -19.439 3.236 63.724 1.00 38.09 494 PRO A C 1
ATOM 3844 O O . PRO A 1 494 ? -19.647 4.147 64.527 1.00 38.09 494 PRO A O 1
ATOM 3847 N N . LEU A 1 495 ? -19.187 3.467 62.440 1.00 39.88 495 LEU A N 1
ATOM 3848 C CA . LEU A 1 495 ? -19.142 4.792 61.847 1.00 39.88 495 LEU A CA 1
ATOM 3849 C C . LEU A 1 495 ? -20.555 5.212 61.416 1.00 39.88 495 LEU A C 1
ATOM 3851 O O . LEU A 1 495 ? -21.046 4.804 60.366 1.00 39.88 495 LEU A O 1
ATOM 3855 N N . ALA A 1 496 ? -21.214 6.050 62.218 1.00 36.97 496 ALA A N 1
ATOM 3856 C CA . ALA A 1 496 ? -22.503 6.650 61.874 1.00 36.97 496 ALA A CA 1
ATOM 3857 C C . ALA A 1 496 ? -22.309 7.817 60.886 1.00 36.97 496 ALA A C 1
ATOM 3859 O O . ALA A 1 496 ? -22.247 8.982 61.279 1.00 36.97 496 ALA A O 1
ATOM 3860 N N . TYR A 1 497 ? -22.212 7.520 59.589 1.00 38.84 497 TYR A N 1
ATOM 3861 C CA . TYR A 1 497 ? -22.119 8.550 58.555 1.00 38.84 497 TYR A CA 1
ATOM 3862 C C . TYR A 1 497 ? -23.304 8.521 57.586 1.00 38.84 497 TYR A C 1
ATOM 3864 O O . TYR A 1 497 ? -23.158 8.265 56.396 1.00 38.84 497 TYR A O 1
ATOM 3872 N N . LEU A 1 498 ? -24.498 8.843 58.080 1.00 32.72 498 LEU A N 1
ATOM 3873 C CA . LEU A 1 498 ? -25.680 8.981 57.223 1.00 32.72 498 LEU A CA 1
ATOM 3874 C C . LEU A 1 498 ? -25.704 10.239 56.318 1.00 32.72 498 LEU A C 1
ATOM 3876 O O . LEU A 1 498 ? -26.207 10.127 55.207 1.00 32.72 498 LEU A O 1
ATOM 3880 N N . PRO A 1 499 ? -25.189 11.431 56.696 1.00 32.88 499 PRO A N 1
ATOM 3881 C CA . PRO A 1 499 ? -25.428 12.629 55.872 1.00 32.88 499 PRO A CA 1
ATOM 3882 C C . PRO A 1 499 ? -24.436 12.848 54.721 1.00 32.88 499 PRO A C 1
ATOM 3884 O O . PRO A 1 499 ? -24.678 13.694 53.867 1.00 32.88 499 PRO A O 1
ATOM 3887 N N . LYS A 1 500 ? -23.287 12.158 54.723 1.00 31.67 500 LYS A N 1
ATOM 3888 C CA . LYS A 1 500 ? -22.190 12.408 53.762 1.00 31.67 500 LYS A CA 1
ATOM 3889 C C . LYS A 1 500 ? -22.015 11.317 52.710 1.00 31.67 500 LYS A C 1
ATOM 3891 O O . LYS A 1 500 ? -21.313 11.540 51.729 1.00 31.67 500 LYS A O 1
ATOM 3896 N N . TYR A 1 501 ? -22.641 10.162 52.907 1.00 34.31 501 TYR A N 1
ATOM 3897 C CA . TYR A 1 501 ? -22.525 9.019 52.016 1.00 34.31 501 TYR A CA 1
ATOM 3898 C C . TYR A 1 501 ? -23.879 8.807 51.358 1.00 34.31 501 TYR A C 1
ATOM 3900 O O . TYR A 1 501 ? -24.838 8.401 52.009 1.00 34.31 501 TYR A O 1
ATOM 3908 N N . ASN A 1 502 ? -23.962 9.085 50.057 1.00 33.78 502 ASN A N 1
ATOM 3909 C CA . ASN A 1 502 ? -25.031 8.516 49.253 1.00 33.78 502 ASN A CA 1
ATOM 3910 C C . ASN A 1 502 ? -24.760 7.005 49.250 1.00 33.78 502 ASN A C 1
ATOM 3912 O O . ASN A 1 502 ? -23.786 6.547 48.656 1.00 33.78 502 ASN A O 1
ATOM 3916 N N . ALA A 1 503 ? -25.485 6.280 50.097 1.00 29.11 503 ALA A N 1
ATOM 3917 C CA . ALA A 1 503 ? -25.165 4.920 50.484 1.00 29.11 503 ALA A CA 1
ATOM 3918 C C . ALA A 1 503 ? -25.324 3.968 49.296 1.00 29.11 503 ALA A C 1
ATOM 3920 O O . ALA A 1 503 ? -26.419 3.518 48.961 1.00 29.11 503 ALA A O 1
ATOM 3921 N N . SER A 1 504 ? -24.208 3.667 48.652 1.00 32.88 504 SER A N 1
ATOM 3922 C CA . SER A 1 504 ? -24.150 2.711 47.563 1.00 32.88 504 SER A CA 1
ATOM 3923 C C . SER A 1 504 ? -22.732 2.161 47.491 1.00 32.88 504 SER A C 1
ATOM 3925 O O . SER A 1 504 ? -21.894 2.634 46.730 1.00 32.88 504 SER A O 1
ATOM 3927 N N . GLY A 1 505 ? -22.443 1.188 48.355 1.00 38.09 505 GLY A N 1
ATOM 3928 C CA . GLY A 1 505 ? -21.426 0.195 48.027 1.00 38.09 505 GLY A CA 1
ATOM 3929 C C . GLY A 1 505 ? -21.920 -0.617 46.855 1.00 38.09 505 GLY A C 1
ATOM 3930 O O . GLY A 1 505 ? -23.121 -0.752 46.680 1.00 38.09 505 GLY A O 1
ATOM 3931 N N . TYR A 1 506 ? -21.024 -1.107 46.022 1.00 41.12 506 TYR A N 1
ATOM 3932 C CA . TYR A 1 506 ? -21.415 -1.671 44.745 1.00 41.12 506 TYR A CA 1
ATOM 3933 C C . TYR A 1 506 ? -20.634 -2.960 44.502 1.00 41.12 506 TYR A C 1
ATOM 3935 O O . TYR A 1 506 ? -19.467 -2.898 44.145 1.00 41.12 506 TYR A O 1
ATOM 3943 N N . LEU A 1 507 ? -21.244 -4.127 44.698 1.00 37.22 507 LEU A N 1
ATOM 3944 C CA . LEU A 1 507 ? -20.730 -5.392 44.183 1.00 37.22 507 LEU A CA 1
ATOM 3945 C C . LEU A 1 507 ? -21.065 -5.487 42.678 1.00 37.22 507 LEU A C 1
ATOM 3947 O O . LEU A 1 507 ? -22.183 -5.140 42.278 1.00 37.22 507 LEU A O 1
ATOM 3951 N N . PRO A 1 508 ? -20.127 -5.959 41.839 1.00 37.56 508 PRO A N 1
ATOM 3952 C CA . PRO A 1 508 ? -20.422 -6.342 40.468 1.00 37.56 508 PRO A CA 1
ATOM 3953 C C . PRO A 1 508 ? -21.469 -7.461 40.487 1.00 37.56 508 PRO A C 1
ATOM 3955 O O . PRO A 1 508 ? -21.301 -8.485 41.151 1.00 37.56 508 PRO A O 1
ATOM 3958 N N . LEU A 1 509 ? -22.562 -7.284 39.756 1.00 35.53 509 LEU A N 1
ATOM 3959 C CA . LEU A 1 509 ? -23.387 -8.427 39.366 1.00 35.53 509 LEU A CA 1
ATOM 3960 C C . LEU A 1 509 ? -22.645 -9.230 38.284 1.00 35.53 509 LEU A C 1
ATOM 3962 O O . LEU A 1 509 ? -21.865 -8.648 37.524 1.00 35.53 509 LEU A O 1
ATOM 3966 N N . PRO A 1 510 ? -22.929 -10.538 38.134 1.00 32.59 510 PRO A N 1
ATOM 3967 C CA . PRO A 1 510 ? -22.595 -11.246 36.907 1.00 32.59 510 PRO A CA 1
ATOM 3968 C C . PRO A 1 510 ? -23.127 -10.453 35.713 1.00 32.59 510 PRO A C 1
ATOM 3970 O O . PRO A 1 510 ? -24.195 -9.839 35.795 1.00 32.59 510 PRO A O 1
ATOM 3973 N N . THR A 1 511 ? -22.378 -10.451 34.615 1.00 32.19 511 THR A N 1
ATOM 3974 C CA . THR A 1 511 ? -22.735 -9.720 33.400 1.00 32.19 511 THR A CA 1
ATOM 3975 C C . THR A 1 511 ? -24.153 -10.104 32.971 1.00 32.19 511 THR A C 1
ATOM 3977 O O . THR A 1 511 ? -24.397 -11.224 32.527 1.00 32.19 511 THR A O 1
ATOM 3980 N N . LEU A 1 512 ? -25.109 -9.185 33.119 1.00 27.11 512 LEU A N 1
ATOM 3981 C CA . LEU A 1 512 ? -26.406 -9.317 32.472 1.00 27.11 512 LEU A CA 1
ATOM 3982 C C . LEU A 1 512 ? -26.144 -9.126 30.980 1.00 27.11 512 LEU A C 1
ATOM 3984 O O . LEU A 1 512 ? -25.820 -8.024 30.543 1.00 27.11 512 LEU A O 1
ATOM 3988 N N . ASN A 1 513 ? -26.236 -10.212 30.210 1.00 24.81 513 ASN A N 1
ATOM 3989 C CA . ASN A 1 513 ? -26.296 -10.129 28.757 1.00 24.81 513 ASN A CA 1
ATOM 3990 C C . ASN A 1 513 ? -27.501 -9.253 28.404 1.00 24.81 513 ASN A C 1
ATOM 3992 O O . ASN A 1 513 ? -28.647 -9.698 28.485 1.00 24.81 513 ASN A O 1
ATOM 3996 N N . ALA A 1 514 ? -27.245 -7.993 28.058 1.00 24.69 514 ALA A N 1
ATOM 3997 C CA . ALA A 1 514 ? -28.254 -7.111 27.509 1.00 24.69 514 ALA A CA 1
ATOM 3998 C C . ALA A 1 514 ? -28.614 -7.641 26.115 1.00 24.69 514 ALA A C 1
ATOM 4000 O O . ALA A 1 514 ? -27.931 -7.364 25.129 1.00 24.69 514 ALA A O 1
ATOM 4001 N N . PHE A 1 515 ? -29.664 -8.457 26.037 1.00 21.77 515 PHE A N 1
ATOM 4002 C CA . PHE A 1 515 ? -30.339 -8.701 24.772 1.00 21.77 515 PHE A CA 1
ATOM 4003 C C . PHE A 1 515 ? -30.940 -7.372 24.316 1.00 21.77 515 PHE A C 1
ATOM 4005 O O . PHE A 1 515 ? -31.659 -6.712 25.066 1.00 21.77 515 PHE A O 1
ATOM 4012 N N . GLY A 1 516 ? -30.532 -6.953 23.119 1.00 22.56 516 GLY A N 1
ATOM 4013 C CA . GLY A 1 516 ? -30.756 -5.614 22.599 1.00 22.56 516 GLY A CA 1
ATOM 4014 C C . GLY A 1 516 ? -32.226 -5.221 22.551 1.00 22.56 516 GLY A C 1
ATOM 4015 O O . GLY A 1 516 ? -33.077 -5.977 22.086 1.00 22.56 516 GLY A O 1
ATOM 4016 N N . VAL A 1 517 ? -32.493 -3.986 22.962 1.00 20.55 517 VAL A N 1
ATOM 4017 C CA . VAL A 1 517 ? -33.612 -3.225 22.421 1.00 20.55 517 VAL A CA 1
ATOM 4018 C C . VAL A 1 517 ? -33.022 -2.379 21.300 1.00 20.55 517 VAL A C 1
ATOM 4020 O O . VAL A 1 517 ? -32.102 -1.593 21.526 1.00 20.55 517 VAL A O 1
ATOM 4023 N N . TYR A 1 518 ? -33.498 -2.634 20.084 1.00 23.30 518 TYR A N 1
ATOM 4024 C CA . TYR A 1 518 ? -33.232 -1.821 18.903 1.00 23.30 518 TYR A CA 1
ATOM 4025 C C . TYR A 1 518 ? -33.569 -0.349 19.194 1.00 23.30 518 TYR A C 1
ATOM 4027 O O . TYR A 1 518 ? -34.632 -0.070 19.753 1.00 23.30 518 TYR A O 1
ATOM 4035 N N . LEU A 1 519 ? -32.684 0.565 18.787 1.00 27.86 519 LEU A N 1
ATOM 4036 C CA . LEU A 1 519 ? -33.026 1.962 18.510 1.00 27.86 519 LEU A CA 1
ATOM 4037 C C . LEU A 1 519 ? -33.069 2.163 16.999 1.00 27.86 519 LEU A C 1
ATOM 4039 O O . LEU A 1 519 ? -32.129 1.669 16.330 1.00 27.86 519 LEU A O 1
#

Sequence (519 aa):
ANSWAWAAGKQFTLVIRDLGQVTNLTNVVVSATADSKGRVTFHIEASPTDVNNYTNWTVALLVNWHGYYFLLFENWYRGATFAQVVANLTGYYYTEFPNGTVVAKYLTKEKPYNPTLAPPAYTGTDALNYGYNGTWGVFTQVNGTMQFANFTSAALHQFYLAVATANQPYNLTLSETLSIAGAPVYTWTYKPLKRGWANGTVFGPITYLGTYVKSLGGAGQNVSSFLSPSSVSYSFAVKLWFPYEGSYVSQTVITSTNGIFTTTLPYNAAPNSTKFYVIKTLNYTRGYYYTPADSVNATCQQLVIWALPLSTLNVTGLFDIKGNPVNGSQYFVFKVQENIGGYPLTISQQRGVPVTLAWISGMLSLKDNTATLSSLNLSPRLVVEYMYESAEGYIEATVLQAPLNATAPVNFAANLTVSMLPVQILLWWRNGQPLPNGQPFNKPDLASALTFIFSGPTAYLVQKGRDAVVEMFGMVSWVLPPYGYPLPQSLGAPLAYLPKYNASGYLPLPTLNAFGVYL

Foldseek 3Di:
DDPLQVQAQWKKKKWKAFLVPPAPPHIDIFIFGAHNRNDTDTDDDDDPVQQPDFGKMKIWMWIQDLNFTFTQFIAIAHRDGNVLVVCQQQVHQWDLDPVRDTRHDHRDRDDHDDPPDDRPPCPPDCPDQDWDDTLFWTWTDDDDDDRHTDIDGLQKFWAKEWEFDQQFPWQKKKKKFKFFQNHTSDIDIWGFDPDADNRTTMTDRDIDGQFTFPDCDGGSDHSSVRTDSQRIWMKMWMKTWDDDPNRIFIDTQEIETWGWDWDFDPDDDDPPTRTYTFTWWFADPPQAPPDQTDIDTRGDHYYGYDHQQKAKEWAAFEAEPVRHGDPPQQQKKKFKFWQTNNDTDTRFIDGGPGDMTMDGQARWYIYRSDIDGDNPRIWIKIWMWGWDADPVGIDIDTFEIGTPHDRGHYYYYDHDHTHWAFDFPFDQDDPPHGDPVSGGDLALVVQQQDADDDDDDDDDDGDRQNVQWAQDPSHTGGADDDDPDDDPPDPRDHDPDPPPDPDGRTDRDDHDPPPDDDD

Radius of gyration: 37.46 Å; chains: 1; bounding box: 72×57×116 Å

Secondary structure (DSSP, 8-state):
--TTTTTTT-EEEEEEEESS--SS-S-EEEEEE--TTS---------TTTTT--EEEEEEEEEEETTEEEEEEEEEEEEE-HHHHHHHHHT-S-EE-TTS-EE-----TT----TTSPPPP--TT-----EEE-SSEEEEE-SSS-S-EEEEESSEEEEEEEEE-TT---EEEEEEEEEETTEEEEEEEEPPPSS-BTTEEEEEEEEEE--EES----TT--SGGGB-GGGEEEEEEEEEEEEETTEEEEEEEEEEEEPEEEEE--SSS-SS--EEEEEEEEE-SSS-TTSPPEEEE--TTEEEEEEP-EEEEEEEEEE-TTSPBPS-GGGEEEEEEEEETTEEEEEEEEESSSEEEEEE-SEEEEETTEEEEE-TT---EEEEEEEEEETTEEEEEEEEEEE---SS--EEEEEEE--EE-------EETTEE-TTSS----HHHHTT------SSS----S-TTTTEEEETTEEEE-PSPPSS-----TT-----TTT------EEPP----PPPP-

pLDDT: mean 71.12, std 21.52, range [20.55, 97.19]